Protein AF-A0A7W0LW38-F1 (afdb_monomer_lite)

Structure (mmCIF, N/CA/C/O backbone):
data_AF-A0A7W0LW38-F1
#
_entry.id   AF-A0A7W0LW38-F1
#
loop_
_atom_site.group_PDB
_atom_site.id
_atom_site.type_symbol
_atom_site.label_atom_id
_atom_site.label_alt_id
_atom_site.label_comp_id
_atom_site.label_asym_id
_atom_site.label_entity_id
_atom_site.label_seq_id
_atom_site.pdbx_PDB_ins_code
_atom_site.Cartn_x
_atom_site.Cartn_y
_atom_site.Cartn_z
_atom_site.occupancy
_atom_site.B_iso_or_equiv
_atom_site.auth_seq_id
_atom_site.auth_comp_id
_atom_site.auth_asym_id
_atom_site.auth_atom_id
_atom_site.pdbx_PDB_model_num
ATOM 1 N N . THR A 1 1 ? 16.098 -4.911 1.112 1.00 45.00 1 THR A N 1
ATOM 2 C CA . THR A 1 1 ? 15.352 -3.652 1.339 1.00 45.00 1 THR A CA 1
ATOM 3 C C . THR A 1 1 ? 14.683 -3.723 2.690 1.00 45.00 1 THR A C 1
ATOM 5 O O . THR A 1 1 ? 14.291 -4.811 3.098 1.00 45.00 1 THR A O 1
ATOM 8 N N . GLU A 1 2 ? 14.595 -2.595 3.395 1.00 60.16 2 GLU A N 1
ATOM 9 C CA . GLU A 1 2 ? 13.818 -2.488 4.633 1.00 60.16 2 GLU A CA 1
ATOM 10 C C . GLU A 1 2 ? 12.372 -2.919 4.348 1.00 60.16 2 GLU A C 1
ATOM 12 O O . GLU A 1 2 ? 11.755 -2.459 3.379 1.00 60.16 2 GLU A O 1
ATOM 17 N N . GLY A 1 3 ? 11.878 -3.900 5.101 1.00 76.44 3 GLY A N 1
ATOM 18 C CA . GLY A 1 3 ? 10.592 -4.517 4.809 1.00 76.44 3 GLY A CA 1
ATOM 19 C C . GLY A 1 3 ? 9.432 -3.554 5.066 1.00 76.44 3 GLY A C 1
ATOM 20 O O . GLY A 1 3 ? 9.468 -2.708 5.957 1.00 76.44 3 GLY A O 1
ATOM 21 N N . ARG A 1 4 ? 8.381 -3.656 4.252 1.00 88.50 4 ARG A N 1
ATOM 22 C CA . ARG A 1 4 ? 7.169 -2.851 4.416 1.00 88.50 4 ARG A CA 1
ATOM 23 C C . ARG A 1 4 ? 6.322 -3.436 5.534 1.00 88.50 4 ARG A C 1
ATOM 25 O O . ARG A 1 4 ? 5.903 -4.586 5.438 1.00 88.50 4 ARG A O 1
ATOM 32 N N . LYS A 1 5 ? 5.987 -2.631 6.537 1.00 94.31 5 LYS A N 1
ATOM 33 C CA . LYS A 1 5 ? 5.046 -3.028 7.590 1.00 94.31 5 LYS A CA 1
ATOM 34 C C . LYS A 1 5 ? 3.715 -3.436 6.962 1.00 94.31 5 LYS A C 1
ATOM 36 O O . LYS A 1 5 ? 3.129 -2.676 6.190 1.00 94.31 5 LYS A O 1
ATOM 41 N N . THR A 1 6 ? 3.262 -4.641 7.264 1.00 95.44 6 THR A N 1
ATOM 42 C CA . THR A 1 6 ? 2.197 -5.325 6.533 1.00 95.44 6 THR A CA 1
ATOM 43 C C . THR A 1 6 ? 1.317 -6.097 7.501 1.00 95.44 6 THR A C 1
ATOM 45 O O . THR A 1 6 ? 1.802 -6.789 8.392 1.00 95.44 6 THR A O 1
ATOM 48 N N . ALA A 1 7 ? 0.004 -5.985 7.324 1.00 95.44 7 ALA A N 1
ATOM 49 C CA . ALA A 1 7 ? -0.959 -6.842 7.990 1.00 95.44 7 ALA A CA 1
ATOM 50 C C . ALA A 1 7 ? -1.198 -8.072 7.119 1.00 95.44 7 ALA A C 1
ATOM 52 O O . ALA A 1 7 ? -1.458 -7.956 5.920 1.00 95.44 7 ALA A O 1
ATOM 53 N N . LEU A 1 8 ? -1.082 -9.239 7.737 1.00 94.50 8 LEU A N 1
ATOM 54 C CA . LEU A 1 8 ? -0.983 -10.533 7.084 1.00 94.50 8 LEU A CA 1
ATOM 55 C C . LEU A 1 8 ? -2.066 -11.460 7.627 1.00 94.50 8 LEU A C 1
ATOM 57 O O . LEU A 1 8 ? -2.329 -11.463 8.830 1.00 94.50 8 LEU A O 1
ATOM 61 N N . LEU A 1 9 ? -2.651 -12.272 6.751 1.00 91.06 9 LEU A N 1
ATOM 62 C CA . LEU A 1 9 ? -3.414 -13.461 7.120 1.00 91.06 9 LEU A CA 1
ATOM 63 C C . LEU A 1 9 ? -2.615 -14.686 6.678 1.00 91.06 9 LEU A C 1
ATOM 65 O O . LEU A 1 9 ? -2.438 -14.905 5.478 1.00 91.06 9 LEU A O 1
ATOM 69 N N . GLY A 1 10 ? -2.095 -15.444 7.641 1.00 88.06 10 GLY A N 1
ATOM 70 C CA . GLY A 1 10 ? -1.373 -16.683 7.371 1.00 88.06 10 GLY A CA 1
ATOM 71 C C . GLY A 1 10 ? -2.294 -17.783 6.837 1.00 88.06 10 GLY A C 1
ATOM 72 O O . GLY A 1 10 ? -3.514 -17.709 6.968 1.00 88.06 10 GLY A O 1
ATOM 73 N N . ALA A 1 11 ? -1.703 -18.835 6.268 1.00 87.19 11 ALA A N 1
ATOM 74 C CA . ALA A 1 11 ? -2.442 -20.019 5.814 1.00 87.19 11 ALA A CA 1
ATOM 75 C C . ALA A 1 11 ? -3.169 -20.767 6.955 1.00 87.19 11 ALA A C 1
ATOM 77 O O . ALA A 1 11 ? -4.106 -21.517 6.704 1.00 87.19 11 ALA A O 1
ATOM 78 N N . ASP A 1 12 ? -2.768 -20.535 8.208 1.00 84.56 12 ASP A N 1
ATOM 79 C CA . ASP A 1 12 ? -3.402 -21.060 9.425 1.00 84.56 12 ASP A CA 1
ATOM 80 C C . ASP A 1 12 ? -4.635 -20.248 9.888 1.00 84.56 12 ASP A C 1
ATOM 82 O O . ASP A 1 12 ? -5.203 -20.503 10.961 1.00 84.56 12 ASP A O 1
ATOM 86 N N . GLU A 1 13 ? -5.052 -19.270 9.076 1.00 82.62 13 GLU A N 1
ATOM 87 C CA . GLU A 1 13 ? -6.104 -18.290 9.353 1.00 82.62 13 GLU A CA 1
ATOM 88 C C . GLU A 1 13 ? -5.820 -17.411 10.583 1.00 82.62 13 GLU A C 1
ATOM 90 O O . GLU A 1 13 ? -6.743 -16.854 11.191 1.00 82.62 13 GLU A O 1
ATOM 95 N N . THR A 1 14 ? -4.552 -17.283 10.986 1.00 85.12 14 THR A N 1
ATOM 96 C CA . THR A 1 14 ? -4.146 -16.342 12.030 1.00 85.12 14 THR A CA 1
ATOM 97 C C . THR A 1 14 ? -3.661 -15.041 11.414 1.00 85.12 14 THR A C 1
ATOM 99 O O . THR A 1 14 ? -2.950 -15.005 10.407 1.00 85.12 14 THR A O 1
ATOM 102 N N . GLY A 1 15 ? -4.104 -13.937 12.007 1.00 88.75 15 GLY A N 1
ATOM 103 C CA . GLY A 1 15 ? -3.718 -12.613 11.564 1.00 88.75 15 GLY A CA 1
ATOM 104 C C . GLY A 1 15 ? -2.521 -12.096 12.349 1.00 88.75 15 GLY A C 1
ATOM 105 O O . GLY A 1 15 ? -2.499 -12.207 13.576 1.00 88.75 15 GLY A O 1
ATOM 106 N N . ARG A 1 16 ? -1.541 -11.518 11.654 1.00 91.19 16 ARG A N 1
ATOM 107 C CA . ARG A 1 16 ? -0.346 -10.916 12.258 1.00 91.19 16 ARG A CA 1
ATOM 108 C C . ARG A 1 16 ? 0.019 -9.611 11.578 1.00 91.19 16 ARG A C 1
ATOM 110 O O . ARG A 1 16 ? -0.424 -9.330 10.468 1.00 91.19 16 ARG A O 1
ATOM 117 N N . VAL A 1 17 ? 0.856 -8.823 12.239 1.00 93.88 17 VAL A N 1
ATOM 118 C CA . VAL A 1 17 ? 1.546 -7.711 11.592 1.00 93.88 17 VAL A CA 1
ATOM 119 C C . VAL A 1 17 ? 3.038 -8.021 11.586 1.00 93.88 17 VAL A C 1
ATOM 121 O O . VAL A 1 17 ? 3.580 -8.486 12.584 1.00 93.88 17 VAL A O 1
ATOM 124 N N . GLY A 1 18 ? 3.689 -7.790 10.455 1.00 92.69 18 GLY A N 1
ATOM 125 C CA . GLY A 1 18 ? 5.121 -7.993 10.282 1.00 92.69 18 GLY A CA 1
ATOM 126 C C . GLY A 1 18 ? 5.623 -7.280 9.037 1.00 92.69 18 GLY A C 1
ATOM 127 O O . GLY A 1 18 ? 4.869 -6.571 8.371 1.00 92.69 18 GLY A O 1
ATOM 128 N N . ASP A 1 19 ? 6.897 -7.454 8.712 1.00 92.75 19 ASP A N 1
ATOM 129 C CA . ASP A 1 19 ? 7.501 -6.792 7.561 1.00 92.75 19 ASP A CA 1
ATOM 130 C C . ASP A 1 19 ? 7.438 -7.677 6.311 1.00 92.75 19 ASP A C 1
ATOM 132 O O . ASP A 1 19 ? 7.756 -8.863 6.353 1.00 92.75 19 ASP A O 1
ATOM 136 N N . ALA A 1 20 ? 7.047 -7.096 5.180 1.00 92.38 20 ALA A N 1
ATOM 137 C CA . ALA A 1 20 ? 7.093 -7.727 3.869 1.00 92.38 20 ALA A CA 1
ATOM 138 C C . ALA A 1 20 ? 8.327 -7.234 3.103 1.00 92.38 20 ALA A C 1
ATOM 140 O O . ALA A 1 20 ? 8.433 -6.054 2.755 1.00 92.38 20 ALA A O 1
ATOM 141 N N . GLY A 1 21 ? 9.269 -8.136 2.857 1.00 91.19 21 GLY A N 1
ATOM 142 C CA . GLY A 1 21 ? 10.443 -7.907 2.025 1.00 91.19 21 GLY A CA 1
ATOM 143 C C . GLY A 1 21 ? 10.161 -8.215 0.558 1.00 91.19 21 GLY A C 1
ATOM 144 O O . GLY A 1 21 ? 9.339 -9.071 0.235 1.00 91.19 21 GLY A O 1
ATOM 145 N N . PHE A 1 22 ? 10.879 -7.529 -0.327 1.00 91.31 22 PHE A N 1
ATOM 146 C CA . PHE A 1 22 ? 10.836 -7.754 -1.768 1.00 91.31 22 PHE A CA 1
ATOM 147 C C . PHE A 1 22 ? 12.255 -7.726 -2.333 1.00 91.31 22 PHE A C 1
ATOM 149 O O . PHE A 1 22 ? 13.002 -6.776 -2.078 1.00 91.31 22 PHE A O 1
ATOM 156 N N . VAL A 1 23 ? 12.597 -8.740 -3.123 1.00 92.50 23 VAL A N 1
ATOM 157 C CA . VAL A 1 23 ? 13.819 -8.792 -3.927 1.00 92.50 23 VAL A CA 1
ATOM 158 C C . VAL A 1 23 ? 13.409 -9.098 -5.357 1.00 92.50 23 VAL A C 1
ATOM 160 O O . VAL A 1 23 ? 12.790 -10.129 -5.607 1.00 92.50 23 VAL A O 1
ATOM 163 N N . GLY A 1 24 ? 13.728 -8.194 -6.277 1.00 95.62 24 GLY A N 1
ATOM 164 C CA . GLY A 1 24 ? 13.469 -8.363 -7.698 1.00 95.62 24 GLY A CA 1
ATOM 165 C C . GLY A 1 24 ? 14.765 -8.372 -8.497 1.00 95.62 24 GLY A C 1
ATOM 166 O O . GLY A 1 24 ? 15.700 -7.629 -8.186 1.00 95.62 24 GLY A O 1
ATOM 167 N N . THR A 1 25 ? 14.795 -9.168 -9.561 1.00 97.12 25 THR A N 1
ATOM 168 C CA . THR A 1 25 ? 15.931 -9.259 -10.480 1.00 97.12 25 THR A CA 1
ATOM 169 C C . THR A 1 25 ? 15.450 -9.189 -11.925 1.00 97.12 25 THR A C 1
ATOM 171 O O . THR A 1 25 ? 14.499 -9.865 -12.315 1.00 97.12 25 THR A O 1
ATOM 174 N N . LEU A 1 26 ? 16.121 -8.362 -12.721 1.00 97.44 26 LEU A N 1
ATOM 175 C CA . LEU A 1 26 ? 16.056 -8.371 -14.175 1.00 97.44 26 LEU A CA 1
ATOM 176 C C . LEU A 1 26 ? 17.180 -9.247 -14.710 1.00 97.44 26 LEU A C 1
ATOM 178 O O . LEU A 1 26 ? 18.331 -9.063 -14.320 1.00 97.44 26 LEU A O 1
ATOM 182 N N . ALA A 1 27 ? 16.859 -10.155 -15.621 1.00 96.88 27 ALA A N 1
ATOM 183 C CA . ALA A 1 27 ? 17.844 -10.836 -16.446 1.00 96.88 27 ALA A CA 1
ATOM 184 C C . ALA A 1 27 ? 18.003 -10.036 -17.743 1.00 96.88 27 ALA A C 1
ATOM 186 O O . ALA A 1 27 ? 17.091 -10.029 -18.573 1.00 96.88 27 ALA A O 1
ATOM 187 N N . LEU A 1 28 ? 19.127 -9.329 -17.876 1.00 96.06 28 LEU A N 1
ATOM 188 C CA . LEU A 1 28 ? 19.486 -8.533 -19.051 1.00 96.06 28 LEU A CA 1
ATOM 189 C C . LEU A 1 28 ? 20.705 -9.160 -19.751 1.00 96.06 28 LEU A C 1
ATOM 191 O O . LEU A 1 28 ? 21.472 -9.869 -19.093 1.00 96.06 28 LEU A O 1
ATOM 195 N N . PRO A 1 29 ? 20.948 -8.870 -21.044 1.00 92.44 29 PRO A N 1
ATOM 196 C CA . PRO A 1 29 ? 22.122 -9.385 -21.759 1.00 92.44 29 PRO A CA 1
ATOM 197 C C . PRO A 1 29 ? 23.461 -9.026 -21.100 1.00 92.44 29 PRO A C 1
ATOM 199 O O . PRO A 1 29 ? 24.375 -9.839 -21.075 1.00 92.44 29 PRO A O 1
ATOM 202 N N . GLY A 1 30 ? 23.560 -7.829 -20.512 1.00 89.50 30 GLY A N 1
ATOM 203 C CA . GLY A 1 30 ? 24.748 -7.362 -19.785 1.00 89.50 30 GLY A CA 1
ATOM 204 C C . GLY A 1 30 ? 24.894 -7.915 -18.361 1.00 89.50 30 GLY A C 1
ATOM 205 O O . GLY A 1 30 ? 25.730 -7.423 -17.608 1.00 89.50 30 GLY A O 1
ATOM 206 N N . GLY A 1 31 ? 24.069 -8.890 -17.969 1.00 94.19 31 GLY A N 1
ATOM 207 C CA . GLY A 1 31 ? 24.046 -9.475 -16.631 1.00 94.19 31 GLY A CA 1
ATOM 208 C C . GLY A 1 31 ? 22.819 -9.078 -15.801 1.00 94.19 31 GLY A C 1
ATOM 209 O O . GLY A 1 31 ? 21.997 -8.254 -16.218 1.00 94.19 31 GLY A O 1
ATOM 210 N N . PRO A 1 32 ? 22.649 -9.697 -14.620 1.00 96.31 32 PRO A N 1
ATOM 211 C CA . PRO A 1 32 ? 21.502 -9.440 -13.767 1.00 96.31 32 PRO A CA 1
ATOM 212 C C . PRO A 1 32 ? 21.531 -8.024 -13.186 1.00 96.31 32 PRO A C 1
ATOM 214 O O . PRO A 1 32 ? 22.581 -7.497 -12.823 1.00 96.31 32 PRO A O 1
ATOM 217 N N . ALA A 1 33 ? 20.352 -7.429 -13.031 1.00 96.31 33 ALA A N 1
ATOM 218 C CA . ALA A 1 33 ? 20.190 -6.113 -12.431 1.00 96.31 33 ALA A CA 1
ATOM 219 C C . ALA A 1 33 ? 19.036 -6.061 -11.420 1.00 96.31 33 ALA A C 1
ATOM 221 O O . ALA A 1 33 ? 18.128 -6.888 -11.487 1.00 96.31 33 ALA A O 1
ATOM 222 N N . PRO A 1 34 ? 19.017 -5.081 -10.499 1.00 96.00 34 PRO A N 1
ATOM 223 C CA . PRO A 1 34 ? 17.892 -4.905 -9.588 1.00 96.00 34 PRO A CA 1
ATOM 224 C C . PRO A 1 34 ? 16.592 -4.560 -10.326 1.00 96.00 34 PRO A C 1
ATOM 226 O O . PRO A 1 34 ? 16.575 -3.698 -11.206 1.00 96.00 34 PRO A O 1
ATOM 229 N N . LEU A 1 35 ? 15.499 -5.203 -9.913 1.00 97.44 35 LEU A N 1
ATOM 230 C CA . LEU A 1 35 ? 14.128 -4.766 -10.174 1.00 97.44 35 LEU A CA 1
ATOM 231 C C . LEU A 1 35 ? 13.559 -4.212 -8.865 1.00 97.44 35 LEU A C 1
ATOM 233 O O . LEU A 1 35 ? 13.532 -4.918 -7.860 1.00 97.44 35 LEU A O 1
ATOM 237 N N . ASP A 1 36 ? 13.079 -2.969 -8.862 1.00 95.94 36 ASP A N 1
ATOM 238 C CA . ASP A 1 36 ? 12.676 -2.259 -7.639 1.00 95.94 36 ASP A CA 1
ATOM 239 C C . ASP A 1 36 ? 11.218 -2.499 -7.228 1.00 95.94 36 AS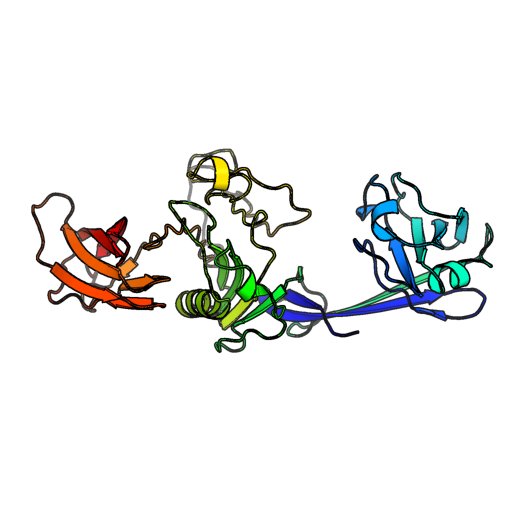P A C 1
ATOM 241 O O . ASP A 1 36 ? 10.783 -2.079 -6.149 1.00 95.94 36 ASP A O 1
ATOM 245 N N . GLY A 1 37 ? 10.431 -3.159 -8.071 1.00 94.50 37 GLY A N 1
ATOM 246 C CA . GLY A 1 37 ? 9.091 -3.610 -7.720 1.00 94.50 37 GLY A CA 1
ATOM 247 C C . GLY A 1 37 ? 8.121 -3.643 -8.884 1.00 94.50 37 GLY A C 1
ATOM 248 O O . GLY A 1 37 ? 8.394 -3.137 -9.971 1.00 94.50 37 GLY A O 1
ATOM 249 N N . PHE A 1 38 ? 6.955 -4.219 -8.609 1.00 94.69 38 PHE A N 1
ATOM 250 C CA . PHE A 1 38 ? 5.860 -4.316 -9.563 1.00 94.69 38 PHE A CA 1
ATOM 251 C C . PHE A 1 38 ? 4.770 -3.287 -9.276 1.00 94.69 38 PHE A C 1
ATOM 253 O O . PHE A 1 38 ? 4.402 -3.095 -8.116 1.00 94.69 38 PHE A O 1
ATOM 260 N N . ASN A 1 39 ? 4.229 -2.661 -10.326 1.00 95.12 39 ASN A N 1
ATOM 261 C CA . ASN A 1 39 ? 3.060 -1.771 -10.277 1.00 95.12 39 ASN A CA 1
ATOM 262 C C . ASN A 1 39 ? 3.141 -0.707 -9.168 1.00 95.12 39 ASN A C 1
ATOM 264 O O . ASN A 1 39 ? 2.150 -0.375 -8.514 1.00 95.12 39 ASN A O 1
ATOM 268 N N . ARG A 1 40 ? 4.344 -0.184 -8.917 1.00 92.69 40 ARG A N 1
ATOM 269 C CA . ARG A 1 40 ? 4.564 0.826 -7.882 1.00 92.69 40 ARG A CA 1
ATOM 270 C C . ARG A 1 40 ? 4.048 2.175 -8.367 1.00 92.69 40 ARG A C 1
ATOM 272 O O . ARG A 1 40 ? 4.233 2.546 -9.519 1.00 92.69 40 ARG A O 1
ATOM 279 N N . ILE A 1 41 ? 3.484 2.963 -7.457 1.00 92.56 41 ILE A N 1
ATOM 280 C CA . ILE A 1 41 ? 3.009 4.322 -7.769 1.00 92.56 41 ILE A CA 1
ATOM 281 C C . ILE A 1 41 ? 4.147 5.328 -8.013 1.00 92.56 41 ILE A C 1
ATOM 283 O O . ILE A 1 41 ? 3.882 6.475 -8.356 1.00 92.56 41 ILE A O 1
ATOM 287 N N . ARG A 1 42 ? 5.402 4.930 -7.774 1.00 94.88 42 ARG A N 1
ATOM 288 C CA . ARG A 1 42 ? 6.589 5.769 -7.939 1.00 94.88 42 ARG A CA 1
ATOM 289 C C . ARG A 1 42 ? 7.822 4.911 -8.211 1.00 94.88 42 ARG A C 1
ATOM 291 O O . ARG A 1 42 ? 8.068 3.958 -7.466 1.00 94.88 42 ARG A O 1
ATOM 298 N N . VAL A 1 43 ? 8.595 5.311 -9.216 1.00 96.44 43 VAL A N 1
ATOM 299 C CA . VAL A 1 43 ? 9.954 4.835 -9.509 1.00 96.44 43 VAL A CA 1
ATOM 300 C C . VAL A 1 43 ? 10.902 5.986 -9.171 1.00 96.44 43 VAL A C 1
ATOM 302 O O . VAL A 1 43 ? 10.745 7.103 -9.673 1.00 96.44 43 VAL A O 1
ATOM 305 N N . LEU A 1 44 ? 11.821 5.749 -8.234 1.00 96.25 44 LEU A N 1
ATOM 306 C CA . LEU A 1 44 ? 12.789 6.761 -7.804 1.00 96.25 44 LEU A CA 1
ATOM 307 C C . LEU A 1 44 ? 13.955 6.849 -8.787 1.00 96.25 44 LEU A C 1
ATOM 309 O O . LEU A 1 44 ? 14.087 6.026 -9.691 1.00 96.25 44 LEU A O 1
ATOM 313 N N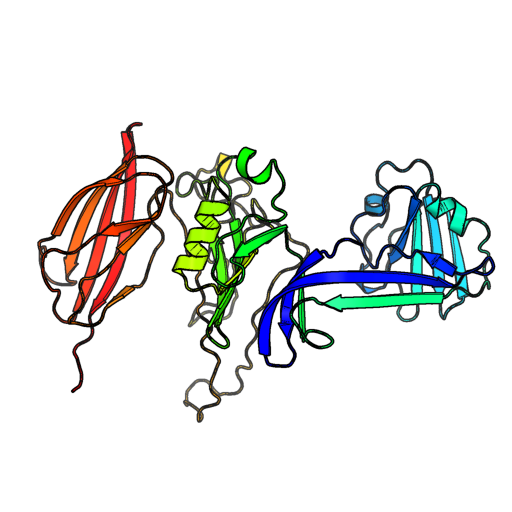 . ASP A 1 45 ? 14.785 7.875 -8.628 1.00 96.38 45 ASP A N 1
ATOM 314 C CA . ASP A 1 45 ? 15.973 8.006 -9.459 1.00 96.38 45 ASP A CA 1
ATOM 315 C C . ASP A 1 45 ? 16.881 6.775 -9.326 1.00 96.38 45 ASP A C 1
ATOM 317 O O . ASP A 1 45 ? 17.072 6.242 -8.232 1.00 96.38 45 ASP A O 1
ATOM 321 N N . GLY A 1 46 ? 17.355 6.276 -10.466 1.00 96.94 46 GLY A N 1
ATOM 322 C CA . GLY A 1 46 ? 18.164 5.064 -10.576 1.00 96.94 46 GLY A CA 1
ATOM 323 C C . GLY A 1 46 ? 17.424 3.728 -10.495 1.00 96.94 46 GLY A C 1
ATOM 324 O O . GLY A 1 46 ? 18.044 2.673 -10.677 1.00 96.94 46 GLY A O 1
ATOM 325 N N . GLN A 1 47 ? 16.109 3.759 -10.279 1.00 97.88 47 GLN A N 1
ATOM 326 C CA . GLN A 1 47 ? 15.286 2.560 -10.162 1.00 97.88 47 GLN A CA 1
ATOM 327 C C . GLN A 1 47 ? 14.715 2.097 -11.504 1.00 97.88 47 GLN A C 1
ATOM 329 O O . GLN A 1 47 ? 14.542 2.883 -12.442 1.00 97.88 47 GLN A O 1
ATOM 334 N N . VAL A 1 48 ? 14.365 0.811 -11.554 1.00 98.38 48 VAL A N 1
ATOM 335 C CA . VAL A 1 48 ? 13.545 0.209 -12.611 1.00 98.38 48 VAL A CA 1
ATOM 336 C C . VAL A 1 48 ? 12.337 -0.477 -11.977 1.00 98.38 48 VAL A C 1
ATOM 338 O O . VAL A 1 48 ? 12.487 -1.348 -11.124 1.00 98.38 48 VAL A O 1
ATOM 341 N N . GLY A 1 49 ? 11.129 -0.092 -12.388 1.00 97.81 49 GLY A N 1
ATOM 342 C CA . GLY A 1 49 ? 9.880 -0.762 -12.009 1.00 97.81 49 GLY A CA 1
ATOM 343 C C . GLY A 1 49 ? 9.311 -1.595 -13.156 1.00 97.81 49 GLY A C 1
ATOM 344 O O . GLY A 1 49 ? 9.484 -1.234 -14.316 1.00 97.81 49 GLY A O 1
ATOM 345 N N . ALA A 1 50 ? 8.602 -2.678 -12.841 1.00 97.94 50 ALA A N 1
ATOM 346 C CA . ALA A 1 50 ? 7.880 -3.492 -13.819 1.00 97.94 50 ALA A CA 1
ATOM 347 C C . ALA A 1 50 ? 6.365 -3.278 -13.690 1.00 97.94 50 ALA A C 1
ATOM 349 O O . ALA A 1 50 ? 5.796 -3.361 -12.601 1.00 97.94 50 ALA A O 1
ATOM 350 N N . TYR A 1 51 ? 5.692 -3.026 -14.804 1.00 97.88 51 TYR A N 1
ATOM 351 C CA . TYR A 1 51 ? 4.257 -2.776 -14.870 1.00 97.88 51 TYR A CA 1
ATOM 352 C C . TYR A 1 51 ? 3.579 -3.917 -15.611 1.00 97.88 51 TYR A C 1
ATOM 354 O O . TYR A 1 51 ? 4.039 -4.337 -16.664 1.00 97.88 51 TYR A O 1
ATOM 362 N N . THR A 1 52 ? 2.492 -4.440 -15.057 1.00 96.62 52 THR A N 1
ATOM 363 C CA . THR A 1 52 ? 1.740 -5.562 -15.639 1.00 96.62 52 THR A CA 1
ATOM 364 C C . THR A 1 52 ? 0.306 -5.144 -15.926 1.00 96.62 52 THR A C 1
ATOM 366 O O . THR A 1 52 ? -0.116 -4.052 -15.541 1.00 96.62 52 THR A O 1
ATOM 369 N N . GLY A 1 53 ? -0.493 -6.029 -16.527 1.00 96.50 53 GLY A N 1
ATOM 370 C CA . GLY A 1 53 ? -1.917 -5.768 -16.769 1.00 96.50 53 GLY A CA 1
ATOM 371 C C . GLY A 1 53 ? -2.725 -5.383 -15.519 1.00 96.50 53 GLY A C 1
ATOM 372 O O . GLY A 1 53 ? -3.762 -4.738 -15.645 1.00 96.50 53 GLY A O 1
ATOM 373 N N . ARG A 1 54 ? -2.229 -5.690 -14.307 1.00 94.38 54 ARG A N 1
ATOM 374 C CA . ARG A 1 54 ? -2.838 -5.264 -13.031 1.00 94.38 54 ARG A CA 1
ATOM 375 C C . ARG A 1 54 ? -2.740 -3.757 -12.761 1.00 94.38 54 ARG A C 1
ATOM 377 O O . ARG A 1 54 ? -3.468 -3.270 -11.905 1.00 94.38 54 ARG A O 1
ATOM 384 N N . TRP A 1 55 ? -1.866 -3.029 -13.458 1.00 94.88 55 TRP A N 1
ATOM 385 C CA . TRP A 1 55 ? -1.850 -1.561 -13.430 1.00 94.88 55 TRP A CA 1
ATOM 386 C C . TRP A 1 55 ? -3.112 -0.960 -14.066 1.00 94.88 55 TRP A C 1
ATOM 388 O O . TRP A 1 55 ? -3.534 0.135 -13.700 1.00 94.88 55 TRP A O 1
ATOM 398 N N . GLY A 1 56 ? -3.730 -1.687 -15.001 1.00 94.44 56 GLY A N 1
ATOM 399 C CA . GLY A 1 56 ? -4.833 -1.191 -15.812 1.00 94.44 56 GLY A CA 1
ATOM 400 C C . GLY A 1 56 ? -4.373 -0.226 -16.915 1.00 94.44 56 GLY A C 1
ATOM 401 O O . GLY A 1 56 ? -3.173 -0.091 -17.174 1.00 94.44 56 GLY A O 1
ATOM 402 N N . PRO A 1 57 ? -5.317 0.483 -17.558 1.00 94.88 57 PRO A N 1
ATOM 403 C CA . PRO A 1 57 ? -5.035 1.328 -18.719 1.00 94.88 57 PRO A CA 1
ATOM 404 C C . PRO A 1 57 ? -4.421 2.695 -18.369 1.00 94.88 57 PRO A C 1
ATOM 406 O O . PRO A 1 57 ? -4.179 3.514 -19.257 1.00 94.88 57 PRO A O 1
ATOM 409 N N . TYR A 1 58 ? -4.192 2.978 -17.084 1.00 93.25 58 TYR A N 1
ATOM 410 C CA . TYR A 1 58 ? -3.765 4.292 -16.611 1.00 93.25 58 TYR A CA 1
ATOM 411 C C . TYR A 1 58 ? -2.352 4.666 -17.067 1.00 93.25 58 TYR A C 1
ATOM 413 O O . TYR A 1 58 ? -1.466 3.823 -17.208 1.00 93.25 58 TYR A O 1
ATOM 421 N N . THR A 1 59 ? -2.121 5.971 -17.230 1.00 93.75 59 THR A N 1
ATOM 422 C CA . THR A 1 59 ? -0.793 6.503 -17.556 1.00 93.75 59 THR A CA 1
ATOM 423 C C . THR A 1 59 ? 0.247 6.151 -16.498 1.00 93.75 59 THR A C 1
ATOM 425 O O . THR A 1 59 ? -0.012 6.224 -15.294 1.00 93.75 59 THR A O 1
ATOM 428 N N . ARG A 1 60 ? 1.454 5.820 -16.956 1.00 95.50 60 ARG A N 1
ATOM 429 C CA . ARG A 1 60 ? 2.631 5.629 -16.101 1.00 95.50 60 ARG A CA 1
ATOM 430 C C . ARG A 1 60 ? 3.463 6.906 -15.963 1.00 95.50 60 ARG A C 1
ATOM 432 O O . ARG A 1 60 ? 4.409 6.917 -15.191 1.00 95.50 60 ARG A O 1
ATOM 439 N N . ALA A 1 61 ? 3.072 8.020 -16.588 1.00 95.12 61 ALA A N 1
ATOM 440 C CA . ALA A 1 61 ? 3.812 9.283 -16.488 1.00 95.12 61 ALA A CA 1
ATOM 441 C C . ALA A 1 61 ? 3.946 9.782 -15.037 1.00 95.12 61 ALA A C 1
ATOM 443 O O . ALA A 1 61 ? 4.997 10.273 -14.638 1.00 95.12 61 ALA A O 1
ATOM 444 N N . ARG A 1 62 ? 2.913 9.576 -14.206 1.00 93.62 62 ARG A N 1
ATOM 445 C CA . ARG A 1 62 ? 2.941 9.950 -12.779 1.00 93.62 62 ARG A CA 1
ATOM 446 C C . ARG A 1 62 ? 3.940 9.146 -11.949 1.00 93.62 62 ARG A C 1
ATOM 448 O O . ARG A 1 62 ? 4.409 9.625 -10.924 1.00 93.62 62 ARG A O 1
ATOM 455 N N . VAL A 1 63 ? 4.273 7.931 -12.379 1.00 95.56 63 VAL A N 1
ATOM 456 C CA . VAL A 1 63 ? 5.244 7.076 -11.685 1.00 95.56 63 VAL A CA 1
ATOM 457 C C . VAL A 1 63 ? 6.637 7.710 -11.692 1.00 95.56 63 VAL A C 1
ATOM 459 O O . VAL A 1 63 ? 7.392 7.559 -10.729 1.00 95.56 63 VAL A O 1
ATOM 462 N N . VAL A 1 64 ? 6.962 8.412 -12.776 1.00 96.62 64 VAL A N 1
ATOM 463 C CA . VAL A 1 64 ? 8.267 9.023 -13.055 1.00 96.62 64 VAL A CA 1
ATOM 464 C C . VAL A 1 64 ? 8.199 10.552 -13.022 1.00 96.62 64 VAL A C 1
ATOM 466 O O . VAL A 1 64 ? 9.048 11.226 -13.593 1.00 96.62 64 VAL A O 1
ATOM 469 N N . GLU A 1 65 ? 7.194 11.116 -12.350 1.00 95.56 65 GLU A N 1
ATOM 470 C CA . GLU A 1 65 ? 7.002 12.564 -12.266 1.00 95.56 65 GLU A CA 1
ATOM 471 C C . GLU A 1 65 ? 8.275 13.279 -11.771 1.00 95.56 65 GLU A C 1
ATOM 473 O O . GLU A 1 65 ? 8.927 12.858 -10.802 1.00 95.56 65 GLU A O 1
ATOM 478 N N . GLY A 1 66 ? 8.639 14.354 -12.477 1.00 94.44 66 GLY A N 1
ATOM 479 C CA . GLY A 1 66 ? 9.845 15.142 -12.221 1.00 94.44 66 GLY A CA 1
ATOM 480 C C . GLY A 1 66 ? 11.159 14.487 -12.664 1.00 94.44 66 GLY A C 1
ATOM 481 O O . GLY A 1 66 ? 12.221 14.955 -12.263 1.00 94.44 66 GLY A O 1
ATOM 482 N N . ALA A 1 67 ? 11.127 13.392 -13.428 1.00 96.31 67 ALA A N 1
ATOM 483 C CA . ALA A 1 67 ? 12.325 12.817 -14.035 1.00 96.31 67 ALA A CA 1
ATOM 484 C C . ALA A 1 67 ? 12.712 13.557 -15.323 1.00 96.31 67 ALA A C 1
ATOM 486 O O . ALA A 1 67 ? 11.863 13.793 -16.178 1.00 96.31 67 ALA A O 1
ATOM 487 N N . SER A 1 68 ? 14.000 13.865 -15.477 1.00 94.56 68 SER A N 1
ATOM 488 C CA . SER A 1 68 ? 14.573 14.390 -16.723 1.00 94.56 68 SER A CA 1
ATOM 489 C C . SER A 1 68 ? 14.880 13.294 -17.745 1.00 94.56 68 SER A C 1
ATOM 491 O O . SER A 1 68 ? 14.891 13.559 -18.940 1.00 94.56 68 SER A O 1
ATOM 493 N N . GLU A 1 69 ? 15.110 12.063 -17.285 1.00 97.88 69 GLU A N 1
ATOM 494 C CA . GLU A 1 69 ? 15.457 10.924 -18.130 1.00 97.88 69 GLU A CA 1
ATOM 495 C C . GLU A 1 69 ? 14.626 9.702 -17.744 1.00 97.88 69 GLU A C 1
ATOM 497 O O . GLU A 1 69 ? 14.617 9.259 -16.586 1.00 97.88 69 GLU A O 1
ATOM 502 N N . VAL A 1 70 ? 13.915 9.165 -18.732 1.00 98.38 70 VAL A N 1
ATOM 503 C CA . VAL A 1 70 ? 12.980 8.055 -18.576 1.00 98.38 70 VAL A CA 1
ATOM 504 C C . VAL A 1 70 ? 13.041 7.181 -19.814 1.00 98.38 70 VAL A C 1
ATOM 506 O O . VAL A 1 70 ? 12.985 7.691 -20.930 1.00 98.38 70 VAL A O 1
ATOM 509 N N . ARG A 1 71 ? 13.055 5.864 -19.613 1.00 98.25 71 ARG A N 1
ATOM 510 C CA . ARG A 1 71 ? 12.938 4.885 -20.694 1.00 98.25 71 ARG A CA 1
ATOM 511 C C . ARG A 1 71 ? 11.966 3.787 -20.304 1.00 98.25 71 ARG A C 1
ATOM 513 O O . ARG A 1 71 ? 11.996 3.316 -19.164 1.00 98.25 71 ARG A O 1
ATOM 520 N N . SER A 1 72 ? 11.121 3.384 -21.244 1.00 98.19 72 SER A N 1
ATOM 521 C CA . SER A 1 72 ? 10.213 2.253 -21.094 1.00 98.19 72 SER A CA 1
ATOM 522 C C . SER A 1 72 ? 10.478 1.174 -22.137 1.00 98.19 72 SER A C 1
ATOM 524 O O . SER A 1 72 ? 10.853 1.457 -23.275 1.00 98.19 72 SER A O 1
ATOM 526 N N . VAL A 1 73 ? 10.317 -0.081 -21.719 1.00 98.50 73 VAL A N 1
ATOM 527 C CA . VAL A 1 73 ? 10.556 -1.268 -22.544 1.00 98.50 73 VAL A CA 1
ATOM 528 C C . VAL A 1 73 ? 9.401 -2.235 -22.342 1.00 98.50 73 VAL A C 1
ATOM 530 O O . VAL A 1 73 ? 9.249 -2.797 -21.257 1.00 98.50 73 VAL A O 1
ATOM 533 N N . LEU A 1 74 ? 8.584 -2.433 -23.375 1.00 98.38 74 LEU A N 1
ATOM 534 C CA . LEU A 1 74 ? 7.564 -3.473 -23.371 1.00 98.38 74 LEU A CA 1
ATOM 535 C C . LEU A 1 74 ? 8.233 -4.813 -23.662 1.00 98.38 74 LEU A C 1
ATOM 537 O O . LEU A 1 74 ? 8.892 -4.976 -24.687 1.00 98.38 74 LEU A O 1
ATOM 541 N N . VAL A 1 75 ? 8.007 -5.779 -22.784 1.00 98.50 75 VAL A N 1
ATOM 542 C CA . VAL A 1 75 ? 8.425 -7.168 -22.929 1.00 98.50 75 VAL A CA 1
ATOM 543 C C . VAL A 1 75 ? 7.174 -8.019 -23.115 1.00 98.50 75 VAL A C 1
ATOM 545 O O . VAL A 1 75 ? 6.244 -7.939 -22.311 1.00 98.50 75 VAL A O 1
ATOM 548 N N . ARG A 1 76 ? 7.153 -8.835 -24.167 1.00 98.19 76 ARG A N 1
ATOM 549 C CA . ARG A 1 76 ? 6.099 -9.806 -24.474 1.00 98.19 76 ARG A CA 1
ATOM 550 C C . ARG A 1 76 ? 6.744 -11.179 -24.605 1.00 98.19 76 ARG A C 1
ATOM 552 O O . ARG A 1 76 ? 7.733 -11.322 -25.318 1.00 98.19 76 ARG A O 1
ATOM 559 N N . ASP A 1 77 ? 6.233 -12.152 -23.854 1.00 96.06 77 ASP A N 1
ATOM 560 C CA . ASP A 1 77 ? 6.714 -13.541 -23.874 1.00 96.06 77 ASP A CA 1
ATOM 561 C C . ASP A 1 77 ? 8.243 -13.661 -23.687 1.00 96.06 77 ASP A C 1
ATOM 563 O O . ASP A 1 77 ? 8.933 -14.434 -24.348 1.00 96.06 77 ASP A O 1
ATOM 567 N N . GLY A 1 78 ? 8.790 -12.842 -22.779 1.00 96.69 78 GLY A N 1
ATOM 568 C CA . GLY A 1 78 ? 10.217 -12.831 -22.434 1.00 96.69 78 GLY A CA 1
ATOM 569 C C . GLY A 1 78 ? 11.131 -12.127 -23.441 1.00 96.69 78 GLY A C 1
ATOM 570 O O . GLY A 1 78 ? 12.351 -12.188 -23.287 1.00 96.69 78 GLY A O 1
ATOM 571 N N . ARG A 1 79 ? 10.582 -11.446 -24.455 1.00 98.19 79 ARG A N 1
ATOM 572 C CA . ARG A 1 79 ? 11.353 -10.672 -25.438 1.00 98.19 79 ARG A CA 1
ATOM 573 C C . ARG A 1 79 ? 10.895 -9.227 -25.513 1.00 98.19 79 ARG A C 1
ATOM 575 O O . ARG A 1 79 ? 9.712 -8.928 -25.378 1.00 98.19 79 ARG A O 1
ATOM 582 N N . VAL A 1 80 ? 11.836 -8.322 -25.748 1.00 98.69 80 VAL A N 1
ATOM 583 C CA . VAL A 1 80 ? 11.533 -6.912 -25.995 1.00 98.69 80 VAL A CA 1
ATOM 584 C C . VAL A 1 80 ? 10.677 -6.800 -27.254 1.00 98.69 80 VAL A C 1
ATOM 586 O O . VAL A 1 80 ? 11.070 -7.255 -28.325 1.00 98.69 80 VAL A O 1
ATOM 589 N N . ALA A 1 81 ? 9.504 -6.198 -27.116 1.00 98.25 81 ALA A N 1
ATOM 590 C CA . ALA A 1 81 ? 8.582 -5.922 -28.210 1.00 98.25 81 ALA A CA 1
ATOM 591 C C . ALA A 1 81 ? 8.670 -4.460 -28.662 1.00 98.25 81 ALA A C 1
ATOM 593 O O . ALA A 1 81 ? 8.567 -4.169 -29.848 1.00 98.25 81 ALA A O 1
ATOM 594 N N . GLU A 1 82 ? 8.862 -3.535 -27.720 1.00 98.06 82 GLU A N 1
ATOM 595 C CA . GLU A 1 82 ? 8.914 -2.102 -27.999 1.00 98.06 82 GLU A CA 1
ATOM 596 C C . GLU A 1 82 ? 9.825 -1.405 -26.995 1.00 98.06 82 GLU A C 1
ATOM 598 O O . GLU A 1 82 ? 9.883 -1.783 -25.823 1.00 98.06 82 GLU A O 1
ATOM 603 N N . VAL A 1 83 ? 10.494 -0.353 -27.454 1.00 98.25 83 VAL A N 1
ATOM 604 C CA . VAL A 1 83 ? 11.348 0.503 -26.638 1.00 98.25 83 VAL A CA 1
ATOM 605 C C . VAL A 1 83 ? 10.993 1.958 -26.909 1.00 98.25 83 VAL A C 1
ATOM 607 O O . VAL A 1 83 ? 10.692 2.322 -28.045 1.00 98.25 83 VAL A O 1
ATOM 610 N N . ARG A 1 84 ? 10.992 2.788 -25.865 1.00 96.88 84 ARG A N 1
ATOM 611 C CA . ARG A 1 84 ? 10.543 4.178 -25.952 1.00 96.88 84 ARG A CA 1
ATOM 612 C C . ARG A 1 84 ? 11.214 5.062 -24.908 1.00 96.88 84 ARG A C 1
ATOM 614 O O . ARG A 1 84 ? 11.369 4.661 -23.756 1.00 96.88 84 ARG A O 1
ATOM 621 N N . ASP A 1 85 ? 11.482 6.307 -25.283 1.00 97.12 85 ASP A N 1
ATOM 622 C CA . ASP A 1 85 ? 11.815 7.363 -24.327 1.00 97.12 85 ASP A CA 1
ATOM 623 C C . ASP A 1 85 ? 10.541 7.951 -23.702 1.00 97.12 85 ASP A C 1
ATOM 625 O O . ASP A 1 85 ? 9.556 8.256 -24.380 1.00 97.12 85 ASP A O 1
ATOM 629 N N . GLY A 1 86 ? 10.533 8.073 -22.376 1.00 95.62 86 GLY A N 1
ATOM 630 C CA . GLY A 1 86 ? 9.331 8.391 -21.608 1.00 95.62 86 GLY A CA 1
ATOM 631 C C . GLY A 1 86 ? 8.471 7.165 -21.281 1.00 95.62 86 GLY A C 1
ATOM 632 O O . GLY A 1 86 ? 8.946 6.030 -21.224 1.00 95.62 86 GLY A O 1
ATOM 633 N N . THR A 1 87 ? 7.185 7.403 -21.015 1.00 95.56 87 THR A N 1
ATOM 634 C CA . THR A 1 87 ? 6.189 6.362 -20.697 1.00 95.56 87 THR A CA 1
ATOM 635 C C . THR A 1 87 ? 4.917 6.572 -21.508 1.00 95.56 87 THR A C 1
ATOM 637 O O . THR A 1 87 ? 4.704 7.647 -22.070 1.00 95.56 87 THR A O 1
ATOM 640 N N . ARG A 1 88 ? 4.037 5.568 -21.523 1.00 92.06 88 ARG A N 1
ATOM 641 C CA . ARG A 1 88 ? 2.705 5.674 -22.125 1.00 92.06 88 ARG A CA 1
ATOM 642 C C . ARG A 1 88 ? 1.590 5.246 -21.173 1.00 92.06 88 ARG A C 1
ATOM 644 O O . ARG A 1 88 ? 1.823 4.627 -20.135 1.00 92.06 88 ARG A O 1
ATOM 651 N N . ALA A 1 89 ? 0.366 5.607 -21.542 1.00 95.44 89 ALA A N 1
ATOM 652 C CA . ALA A 1 89 ? -0.846 4.978 -21.030 1.00 95.44 89 ALA A CA 1
ATOM 653 C C . ALA A 1 89 ? -1.199 3.743 -21.874 1.00 95.44 89 ALA A C 1
ATOM 655 O O . ALA A 1 89 ? -0.591 3.507 -22.917 1.00 95.44 89 ALA A O 1
ATOM 656 N N . GLY A 1 90 ? -2.193 2.977 -21.430 1.00 94.94 90 GLY A N 1
ATOM 657 C CA . GLY A 1 90 ? -2.719 1.826 -22.164 1.00 94.94 90 GLY A CA 1
ATOM 658 C C . GLY A 1 90 ? -2.661 0.536 -21.358 1.00 94.94 90 GLY A C 1
ATOM 659 O O . GLY A 1 90 ? -1.877 0.408 -20.423 1.00 94.94 90 GLY A O 1
ATOM 660 N N . GLN A 1 91 ? -3.522 -0.416 -21.700 1.00 96.81 91 GLN A N 1
ATOM 661 C CA . GLN A 1 91 ? -3.529 -1.731 -21.065 1.00 96.81 91 GLN A CA 1
ATOM 662 C C . GLN A 1 91 ? -2.242 -2.497 -21.412 1.00 96.81 91 GLN A C 1
ATOM 664 O O . GLN A 1 91 ? -1.681 -2.321 -22.490 1.00 96.81 91 GLN A O 1
ATOM 669 N N . ILE A 1 92 ? -1.773 -3.334 -20.485 1.00 97.00 92 ILE A N 1
ATOM 670 C CA . ILE A 1 92 ? -0.716 -4.316 -20.752 1.00 97.00 92 ILE A CA 1
ATOM 671 C C . ILE A 1 92 ? -1.379 -5.687 -20.821 1.00 97.00 92 ILE A C 1
ATOM 673 O O . ILE A 1 92 ? -2.101 -6.073 -19.892 1.00 97.00 92 ILE A O 1
ATOM 677 N N . ASP A 1 93 ? -1.148 -6.390 -21.923 1.00 96.19 93 ASP A N 1
ATOM 678 C CA . ASP A 1 93 ? -1.744 -7.695 -22.187 1.00 96.19 93 ASP A CA 1
ATOM 679 C C . ASP A 1 93 ? -1.205 -8.771 -21.235 1.00 96.19 93 ASP A C 1
ATOM 681 O O . ASP A 1 93 ? -0.126 -8.648 -20.644 1.00 96.19 93 ASP A O 1
ATOM 685 N N . ALA A 1 94 ? -1.957 -9.865 -21.099 1.00 94.00 94 ALA A N 1
ATOM 686 C CA . ALA A 1 94 ? -1.449 -11.065 -20.443 1.00 94.00 94 ALA A CA 1
ATOM 687 C C . ALA A 1 94 ? -0.171 -11.566 -21.150 1.00 94.00 94 ALA A C 1
ATOM 689 O O . ALA A 1 94 ? 0.004 -11.363 -22.348 1.00 94.00 94 ALA A O 1
ATOM 690 N N . GLY A 1 95 ? 0.755 -12.165 -20.395 1.00 93.12 95 GLY A N 1
ATOM 691 C CA . GLY A 1 95 ? 2.070 -12.575 -20.920 1.00 93.12 95 GLY A CA 1
ATOM 692 C C . GLY A 1 95 ? 3.051 -11.420 -21.175 1.00 93.12 95 GLY A C 1
ATOM 693 O O . GLY A 1 95 ? 4.202 -11.660 -21.534 1.00 93.12 95 GLY A O 1
ATOM 694 N N . SER A 1 96 ? 2.634 -10.168 -20.950 1.00 97.50 96 SER A N 1
ATOM 695 C CA . SER A 1 96 ? 3.466 -8.980 -21.157 1.00 97.50 96 SER A CA 1
ATOM 696 C C . SER A 1 96 ? 3.688 -8.178 -19.869 1.00 97.50 96 SER A C 1
ATOM 698 O O . SER A 1 96 ? 2.876 -8.190 -18.938 1.00 97.50 96 SER A O 1
ATOM 700 N N . PHE A 1 97 ? 4.793 -7.437 -19.827 1.00 97.56 97 PHE A N 1
ATOM 701 C CA . PHE A 1 97 ? 5.067 -6.409 -18.824 1.00 97.56 97 PHE A CA 1
ATOM 702 C C . PHE A 1 97 ? 5.863 -5.257 -19.442 1.00 97.56 97 PHE A C 1
ATOM 704 O O . PHE A 1 97 ? 6.567 -5.438 -20.426 1.00 97.56 97 PHE A O 1
ATOM 711 N N . GLU A 1 98 ? 5.765 -4.062 -18.870 1.00 98.25 98 GLU A N 1
ATOM 712 C CA . GLU A 1 98 ? 6.565 -2.905 -19.275 1.00 98.25 98 GLU A CA 1
ATOM 713 C C . GLU A 1 98 ? 7.559 -2.554 -18.168 1.00 98.25 98 GLU A C 1
ATOM 715 O O . GLU A 1 98 ? 7.168 -2.291 -17.029 1.00 98.25 98 GLU A O 1
ATOM 720 N N . LEU A 1 99 ? 8.849 -2.553 -18.486 1.00 98.44 99 LE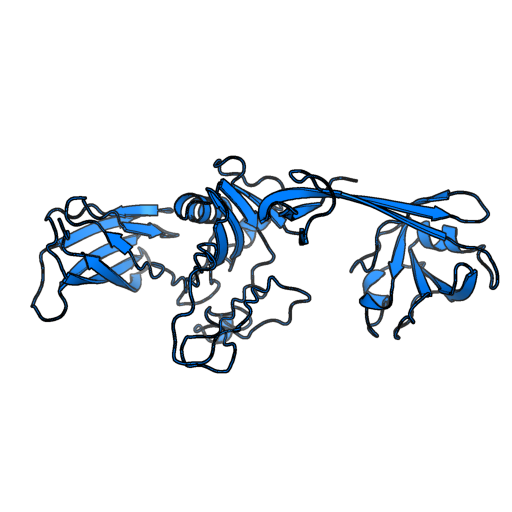U A N 1
ATOM 721 C CA . LEU A 1 99 ? 9.873 -1.980 -17.623 1.00 98.44 99 LEU A CA 1
ATOM 722 C C . LEU A 1 99 ? 9.857 -0.464 -17.775 1.00 98.44 99 LEU A C 1
ATOM 724 O O . LEU A 1 99 ? 9.808 0.038 -18.891 1.00 98.44 99 LEU A O 1
ATOM 728 N N . VAL A 1 100 ? 9.934 0.260 -16.664 1.00 98.44 100 VAL A N 1
ATOM 729 C CA . VAL A 1 100 ? 10.039 1.722 -16.629 1.00 98.44 100 VAL A CA 1
ATOM 730 C C . VAL A 1 100 ? 11.234 2.089 -15.760 1.00 98.44 100 VAL A C 1
ATOM 732 O O . VAL A 1 100 ? 11.223 1.858 -14.548 1.00 98.44 100 VAL A O 1
ATOM 735 N N . GLY A 1 101 ? 12.267 2.643 -16.388 1.00 98.31 101 GLY A N 1
ATOM 736 C CA . GLY A 1 101 ? 13.485 3.112 -15.736 1.00 98.31 101 GLY A CA 1
ATOM 737 C C . GLY A 1 101 ? 13.526 4.633 -15.624 1.00 98.31 101 GLY A C 1
ATOM 738 O O . GLY A 1 101 ? 13.033 5.339 -16.505 1.00 98.31 101 GLY A O 1
ATOM 739 N N . ARG A 1 102 ? 14.148 5.137 -14.553 1.00 98.12 102 ARG A N 1
ATOM 740 C CA . ARG A 1 102 ? 14.398 6.570 -14.320 1.00 98.12 102 ARG A CA 1
ATOM 741 C C . ARG A 1 102 ? 15.886 6.836 -14.083 1.00 98.12 102 ARG A C 1
ATOM 743 O O . ARG A 1 102 ? 16.518 6.099 -13.325 1.00 98.12 102 ARG A O 1
ATOM 750 N N . GLY A 1 103 ? 16.441 7.887 -14.690 1.00 97.88 103 GLY A N 1
ATOM 751 C CA . GLY A 1 103 ? 17.846 8.280 -14.505 1.00 97.88 103 GLY A CA 1
ATOM 752 C C . GLY A 1 103 ? 18.810 7.141 -14.852 1.00 97.88 103 GLY A C 1
ATOM 753 O O . GLY A 1 103 ? 18.708 6.545 -15.923 1.00 97.88 103 GLY A O 1
ATOM 754 N N . THR A 1 104 ? 19.696 6.740 -13.929 1.00 96.81 104 THR A N 1
ATOM 755 C CA . THR A 1 104 ? 20.581 5.572 -14.159 1.00 96.81 104 THR A CA 1
ATOM 756 C C . THR A 1 104 ? 19.810 4.272 -14.432 1.00 96.81 104 THR A C 1
ATOM 758 O O . THR A 1 104 ? 20.317 3.398 -15.133 1.00 96.81 104 THR A O 1
ATOM 761 N N . GLY A 1 105 ? 18.568 4.147 -13.952 1.00 97.50 105 GLY A N 1
ATOM 762 C CA . GLY A 1 105 ? 17.679 3.036 -14.279 1.00 97.50 105 GLY A CA 1
ATOM 763 C C . GLY A 1 105 ? 17.192 3.078 -15.728 1.00 97.50 105 GLY A C 1
ATOM 764 O O . GLY A 1 105 ? 17.092 2.029 -16.354 1.00 97.50 105 GLY A O 1
ATOM 765 N N . ALA A 1 106 ? 16.954 4.268 -16.291 1.00 98.19 106 ALA A N 1
ATOM 766 C CA . ALA A 1 106 ? 16.630 4.437 -17.710 1.00 98.19 106 ALA A CA 1
ATOM 767 C C . ALA A 1 106 ? 17.828 4.056 -18.592 1.00 98.19 106 ALA A C 1
ATOM 769 O O . ALA A 1 106 ? 17.676 3.274 -19.530 1.00 98.19 106 ALA A O 1
ATOM 770 N N . ARG A 1 107 ? 19.034 4.512 -18.223 1.00 96.81 107 ARG A N 1
ATOM 771 C CA . ARG A 1 107 ? 20.288 4.168 -18.916 1.00 96.81 107 ARG A CA 1
ATOM 772 C C . ARG A 1 107 ? 20.577 2.671 -18.919 1.00 96.81 107 ARG A C 1
ATOM 774 O O . ARG A 1 107 ? 21.057 2.138 -19.912 1.00 96.81 107 ARG A O 1
ATOM 781 N N . ARG A 1 108 ? 20.210 1.960 -17.851 1.00 95.88 108 ARG A N 1
ATOM 782 C CA . ARG A 1 108 ? 20.309 0.494 -17.791 1.00 95.88 108 ARG A CA 1
ATOM 783 C C . ARG A 1 108 ? 19.437 -0.213 -18.839 1.00 95.88 108 ARG A C 1
ATOM 785 O O . ARG A 1 108 ? 19.761 -1.321 -19.249 1.00 95.88 108 ARG A O 1
ATOM 792 N N . LEU A 1 109 ? 18.348 0.420 -19.274 1.00 97.56 109 LEU A N 1
ATOM 793 C CA . LEU A 1 109 ? 17.457 -0.087 -20.321 1.00 97.56 109 LEU A CA 1
ATOM 794 C C . LEU A 1 109 ? 17.825 0.436 -21.724 1.00 97.56 109 LEU A C 1
ATOM 796 O O . LEU A 1 109 ? 17.148 0.089 -22.691 1.00 97.56 109 LEU A O 1
ATOM 800 N N . ALA A 1 110 ? 18.849 1.289 -21.856 1.00 94.25 110 ALA A N 1
ATOM 801 C CA . ALA A 1 110 ? 19.169 1.981 -23.108 1.00 94.25 110 ALA A CA 1
ATOM 802 C C . ALA A 1 110 ? 19.541 1.019 -24.243 1.00 94.25 110 ALA A C 1
ATOM 804 O O . ALA A 1 110 ? 19.008 1.153 -25.340 1.00 94.25 110 ALA A O 1
ATOM 805 N N . GLY A 1 111 ? 20.379 0.019 -23.953 1.00 91.12 111 GLY A N 1
ATOM 806 C CA . GLY A 1 111 ? 20.870 -0.960 -24.932 1.00 91.12 111 GLY A CA 1
ATOM 807 C C . GLY A 1 111 ? 19.919 -2.120 -25.236 1.00 91.12 111 GLY A C 1
ATOM 808 O O . GLY A 1 111 ? 20.348 -3.111 -25.813 1.00 91.12 111 GLY A O 1
ATOM 809 N N . LEU A 1 112 ? 18.659 -2.054 -24.796 1.00 97.25 112 LEU A N 1
ATOM 810 C CA . LEU A 1 112 ? 17.657 -3.054 -25.155 1.00 97.25 112 LEU A CA 1
ATOM 811 C C . LEU A 1 112 ? 17.035 -2.701 -26.506 1.00 97.25 112 LEU A C 1
ATOM 813 O O . LEU A 1 112 ? 16.605 -1.567 -26.711 1.00 97.25 112 LEU A O 1
ATOM 817 N N . GLU A 1 113 ? 16.939 -3.698 -27.379 1.00 97.44 113 GLU A N 1
ATOM 818 C CA . GLU A 1 113 ? 16.355 -3.599 -28.721 1.00 97.44 113 GLU A CA 1
ATOM 819 C C . GLU A 1 113 ? 15.267 -4.667 -28.913 1.00 97.44 113 GLU A C 1
ATOM 821 O O . GLU A 1 113 ? 15.324 -5.708 -28.242 1.00 97.44 113 GLU A O 1
ATOM 826 N N . PRO A 1 114 ? 14.282 -4.460 -29.812 1.00 98.50 114 PRO A N 1
ATOM 827 C CA . PRO A 1 114 ? 13.298 -5.485 -30.152 1.00 98.50 114 PRO A CA 1
ATOM 828 C C . PRO A 1 114 ? 13.926 -6.862 -30.422 1.00 98.50 114 PRO A C 1
ATOM 830 O O . PRO A 1 114 ? 14.948 -6.980 -31.088 1.00 98.50 114 PRO A O 1
ATOM 833 N N . GLY A 1 115 ? 13.322 -7.916 -29.871 1.00 98.19 115 GLY A N 1
ATOM 834 C CA . GLY A 1 115 ? 13.810 -9.298 -29.945 1.00 98.19 115 GLY A CA 1
ATOM 835 C C . GLY A 1 115 ? 14.755 -9.718 -28.809 1.00 98.19 115 GLY A C 1
ATOM 836 O O . GLY A 1 115 ? 14.867 -10.920 -28.537 1.00 98.19 115 GLY A O 1
ATOM 837 N N . THR A 1 116 ? 15.362 -8.761 -28.092 1.00 98.19 116 THR A N 1
ATOM 838 C CA . THR A 1 116 ? 16.256 -9.028 -26.950 1.00 98.19 116 THR A CA 1
ATOM 839 C C . THR A 1 116 ? 15.530 -9.827 -25.868 1.00 98.19 116 THR A C 1
ATOM 841 O O . THR A 1 116 ? 14.438 -9.448 -25.445 1.00 98.19 116 THR A O 1
ATOM 844 N N . SER A 1 117 ? 16.133 -10.916 -25.386 1.00 97.31 117 SER A N 1
ATOM 845 C CA . SER A 1 117 ? 15.591 -11.687 -24.262 1.00 97.31 117 SER A CA 1
ATOM 846 C C . SER A 1 117 ? 15.711 -10.895 -22.959 1.00 97.31 117 SER A C 1
ATOM 848 O O . SER A 1 117 ? 16.802 -10.463 -22.591 1.00 97.31 117 SER A O 1
ATOM 850 N N . VAL A 1 118 ? 14.597 -10.733 -22.246 1.00 97.31 118 VAL A N 1
ATOM 851 C CA . VAL A 1 118 ? 14.532 -10.047 -20.952 1.00 97.31 118 VAL A CA 1
ATOM 852 C C . VAL A 1 118 ? 13.653 -10.850 -20.002 1.00 97.31 118 VAL A C 1
ATOM 854 O O . VAL A 1 118 ? 12.491 -11.132 -20.290 1.00 97.31 118 VAL A O 1
ATOM 857 N N . GLY A 1 119 ? 14.204 -11.185 -18.837 1.00 93.56 119 GLY A N 1
ATOM 858 C CA . GLY A 1 119 ? 13.471 -11.835 -17.752 1.00 93.56 119 GLY A CA 1
ATOM 859 C C . GLY A 1 119 ? 13.245 -10.889 -16.578 1.00 93.56 119 GLY A C 1
ATOM 860 O O . GLY A 1 119 ? 14.089 -10.045 -16.285 1.00 93.56 119 GLY A O 1
ATOM 861 N N . ALA A 1 120 ? 12.131 -11.059 -15.870 1.00 95.25 120 ALA A N 1
ATOM 862 C CA . ALA A 1 120 ? 11.877 -10.408 -14.591 1.00 95.25 120 ALA A CA 1
ATOM 863 C C . ALA A 1 120 ? 11.427 -11.461 -13.576 1.00 95.25 120 ALA A C 1
ATOM 865 O O . ALA A 1 120 ? 10.452 -12.176 -13.805 1.00 95.25 120 ALA A O 1
ATOM 866 N N . SER A 1 121 ? 12.126 -11.550 -12.451 1.00 92.75 121 SER A N 1
ATOM 867 C CA . SER A 1 121 ? 11.777 -12.436 -11.345 1.00 92.75 121 SER A CA 1
ATOM 868 C C . SER A 1 121 ? 11.703 -11.652 -10.041 1.00 92.75 121 SER A C 1
ATOM 870 O O . SER A 1 121 ? 12.303 -10.584 -9.892 1.00 92.75 121 SER A O 1
ATOM 872 N N . ALA A 1 122 ? 10.927 -12.164 -9.090 1.00 91.56 122 ALA A N 1
ATOM 873 C CA . ALA A 1 122 ? 10.899 -11.618 -7.747 1.00 91.56 122 ALA A CA 1
ATOM 874 C C . ALA A 1 122 ? 10.589 -12.675 -6.699 1.00 91.56 122 ALA A C 1
ATOM 876 O O . ALA A 1 122 ? 9.831 -13.614 -6.936 1.00 91.56 122 ALA A O 1
ATOM 877 N N . ALA A 1 123 ? 11.132 -12.443 -5.512 1.00 90.06 123 ALA A N 1
ATOM 878 C CA . ALA A 1 123 ? 10.801 -13.146 -4.292 1.00 90.06 123 ALA A CA 1
ATOM 879 C C . ALA A 1 123 ? 10.251 -12.149 -3.267 1.00 90.06 123 ALA A C 1
ATOM 881 O O . ALA A 1 123 ? 10.739 -11.021 -3.135 1.00 90.06 123 ALA A O 1
ATOM 882 N N . ALA A 1 124 ? 9.233 -12.581 -2.529 1.00 89.31 124 ALA A N 1
ATOM 883 C CA . ALA A 1 124 ? 8.702 -11.856 -1.387 1.00 89.31 124 ALA A CA 1
ATOM 884 C C . ALA A 1 124 ? 8.866 -12.703 -0.125 1.00 89.31 124 ALA A C 1
ATOM 886 O O . ALA A 1 124 ? 8.650 -13.914 -0.152 1.00 89.31 124 ALA A O 1
ATOM 887 N N . ALA A 1 125 ? 9.227 -12.052 0.975 1.00 89.69 125 ALA A N 1
ATOM 888 C CA . ALA A 1 125 ? 9.322 -12.671 2.290 1.00 89.69 125 ALA A CA 1
ATOM 889 C C . ALA A 1 125 ? 8.379 -11.944 3.245 1.00 89.69 125 ALA A C 1
ATOM 891 O O . ALA A 1 125 ? 8.317 -10.718 3.223 1.00 89.69 125 ALA A O 1
ATOM 892 N N . PHE A 1 126 ? 7.656 -12.681 4.084 1.00 91.12 126 PHE A N 1
ATOM 893 C CA . PHE A 1 126 ? 6.652 -12.116 4.982 1.00 91.12 126 PHE A CA 1
ATOM 894 C C . PHE A 1 126 ? 6.986 -12.480 6.425 1.00 91.12 126 PHE A C 1
ATOM 896 O O . PHE A 1 126 ? 6.833 -13.622 6.849 1.00 91.12 126 PHE A O 1
ATOM 903 N N . GLY A 1 127 ? 7.460 -11.500 7.187 1.00 88.94 127 GLY A N 1
ATOM 904 C CA . GLY A 1 127 ? 7.783 -11.663 8.596 1.00 88.94 127 GLY A CA 1
ATOM 905 C C . GLY A 1 127 ? 6.541 -11.992 9.424 1.00 88.94 127 GLY A C 1
ATOM 906 O O . GLY A 1 127 ? 5.489 -11.376 9.268 1.00 88.94 127 GLY A O 1
ATOM 907 N N . GLY A 1 128 ? 6.673 -12.957 10.332 1.00 82.12 128 GLY A N 1
ATOM 908 C CA . GLY A 1 128 ? 5.609 -13.360 11.256 1.00 82.12 128 GLY A CA 1
ATOM 909 C C . GLY A 1 128 ? 4.664 -14.447 10.732 1.00 82.12 128 GLY A C 1
ATOM 910 O O . GLY A 1 128 ? 3.879 -14.978 11.513 1.00 82.12 128 GLY A O 1
ATOM 911 N N . VAL A 1 129 ? 4.743 -14.839 9.460 1.00 86.00 129 VAL A N 1
ATOM 912 C CA . VAL A 1 129 ? 3.959 -15.960 8.913 1.00 86.00 129 VAL A CA 1
ATOM 913 C C . VAL A 1 129 ? 4.865 -16.963 8.204 1.00 86.00 129 VAL A C 1
ATOM 915 O O . VAL A 1 129 ? 5.930 -16.609 7.706 1.00 86.00 129 VAL A O 1
ATOM 918 N N . SER A 1 130 ? 4.444 -18.226 8.160 1.00 85.12 130 SER A N 1
ATOM 919 C CA . SER A 1 130 ? 5.123 -19.261 7.379 1.00 85.12 130 SER A CA 1
ATOM 920 C C . SER A 1 130 ? 4.576 -19.278 5.952 1.00 85.12 130 SER A C 1
ATOM 922 O O . SER A 1 130 ? 3.366 -19.382 5.754 1.00 85.12 130 SER A O 1
ATOM 924 N N . GLY A 1 131 ? 5.467 -19.206 4.961 1.00 86.56 131 GLY A N 1
ATOM 925 C CA . GLY A 1 131 ? 5.103 -19.258 3.544 1.00 86.56 131 GLY A CA 1
ATOM 926 C C . GLY A 1 131 ? 4.377 -18.006 3.037 1.00 86.56 131 GLY A C 1
ATOM 927 O O . GLY A 1 131 ? 4.525 -16.907 3.574 1.00 86.56 131 GLY A O 1
ATOM 928 N N . THR A 1 132 ? 3.612 -18.168 1.956 1.00 89.50 132 THR A N 1
ATOM 929 C CA . THR A 1 132 ? 2.846 -17.077 1.340 1.00 89.50 132 THR A CA 1
ATOM 930 C C . THR A 1 132 ? 1.541 -16.837 2.111 1.00 89.50 132 THR A C 1
ATOM 932 O O . THR A 1 132 ? 0.757 -17.773 2.280 1.00 89.50 132 THR A O 1
ATOM 935 N N . PRO A 1 133 ? 1.266 -15.603 2.569 1.00 91.94 133 PRO A N 1
ATOM 936 C CA . PRO A 1 133 ? 0.014 -15.281 3.241 1.00 91.94 133 PRO A CA 1
ATOM 937 C C . PRO A 1 133 ? -1.172 -15.371 2.270 1.00 91.94 133 PRO A C 1
ATOM 939 O O . PRO A 1 133 ? -1.051 -15.057 1.087 1.00 91.94 133 PRO A O 1
ATOM 942 N N . GLN A 1 134 ? -2.350 -15.713 2.792 1.00 89.88 134 GLN A N 1
ATOM 943 C CA . GLN A 1 134 ? -3.612 -15.658 2.044 1.00 89.88 134 GLN A CA 1
ATOM 944 C C . GLN A 1 134 ? -4.026 -14.216 1.726 1.00 89.88 134 GLN A C 1
ATOM 946 O O . GLN A 1 134 ? -4.706 -13.953 0.738 1.00 89.88 134 GLN A O 1
ATOM 951 N N . PHE A 1 135 ? -3.626 -13.275 2.581 1.00 91.06 135 PHE A N 1
ATOM 952 C CA . PHE A 1 135 ? -3.892 -11.854 2.419 1.00 91.06 135 PHE A CA 1
ATOM 953 C C . PHE A 1 135 ? -2.736 -11.034 2.989 1.00 91.06 135 PHE A C 1
ATOM 955 O O . PHE A 1 135 ? -2.233 -11.336 4.071 1.00 91.06 135 PHE A O 1
ATOM 962 N N . ALA A 1 136 ? -2.348 -9.974 2.285 1.00 93.75 136 ALA A N 1
ATOM 963 C CA . ALA A 1 136 ? -1.332 -9.031 2.725 1.00 93.75 136 ALA A CA 1
ATOM 964 C C . ALA A 1 136 ? -1.740 -7.607 2.335 1.00 93.75 136 ALA A C 1
ATOM 966 O O . ALA A 1 136 ? -2.103 -7.355 1.185 1.00 93.75 136 ALA A O 1
ATOM 967 N N . VAL A 1 137 ? -1.650 -6.668 3.276 1.00 95.06 137 VAL A N 1
ATOM 968 C CA . VAL A 1 137 ? -1.860 -5.240 3.009 1.00 95.06 137 VAL A CA 1
ATOM 969 C C . VAL A 1 137 ? -0.831 -4.397 3.750 1.00 95.06 137 VAL A C 1
ATOM 971 O O . VAL A 1 137 ? -0.659 -4.522 4.963 1.00 95.06 137 VAL A O 1
ATOM 974 N N . GLY A 1 138 ? -0.123 -3.552 3.003 1.00 94.25 138 GLY A N 1
ATOM 975 C CA . GLY A 1 138 ? 0.864 -2.633 3.560 1.00 94.25 138 GLY A CA 1
ATOM 976 C C . GLY A 1 138 ? 0.208 -1.541 4.404 1.00 94.25 138 GLY A C 1
ATOM 977 O O . GLY A 1 138 ? -0.907 -1.102 4.120 1.00 94.25 138 GLY A O 1
ATOM 978 N N . GLY A 1 139 ? 0.916 -1.084 5.430 1.00 93.31 139 GLY A N 1
ATOM 979 C CA . GLY A 1 139 ? 0.499 0.015 6.291 1.00 93.31 139 GLY A CA 1
ATOM 980 C C . GLY A 1 139 ? 1.618 1.016 6.541 1.00 93.31 139 GLY A C 1
ATOM 981 O O . GLY A 1 139 ? 2.660 1.008 5.888 1.00 93.31 139 GLY A O 1
ATOM 982 N N . VAL A 1 140 ? 1.360 1.910 7.489 1.00 91.00 140 VAL A N 1
ATOM 983 C CA . VAL A 1 140 ? 2.209 3.057 7.812 1.00 91.00 140 VAL A CA 1
ATOM 984 C C . VAL A 1 140 ? 3.130 2.738 8.987 1.00 91.00 140 VAL A C 1
ATOM 986 O O . VAL A 1 140 ? 4.339 2.876 8.868 1.00 91.00 140 VAL A O 1
ATOM 989 N N . ALA A 1 141 ? 2.566 2.308 10.117 1.00 92.94 141 ALA A N 1
ATOM 990 C CA . ALA A 1 141 ? 3.290 2.174 11.380 1.00 92.94 141 ALA A CA 1
ATOM 991 C C . ALA A 1 141 ? 2.714 1.052 12.240 1.00 92.94 141 ALA A C 1
ATOM 993 O O . ALA A 1 141 ? 1.502 0.812 12.214 1.00 92.94 141 ALA A O 1
ATOM 994 N N . TYR A 1 142 ? 3.558 0.411 13.044 1.00 95.31 142 TYR A N 1
ATOM 995 C CA . TYR A 1 142 ? 3.077 -0.484 14.090 1.00 95.31 142 TYR A CA 1
ATOM 996 C C . TYR A 1 142 ? 2.387 0.337 15.186 1.00 95.31 142 TYR A C 1
ATOM 998 O O . TYR A 1 142 ? 2.852 1.411 15.551 1.00 95.31 142 TYR A O 1
ATOM 1006 N N . LEU A 1 143 ? 1.265 -0.167 15.701 1.00 95.56 143 LEU A N 1
ATOM 1007 C CA . LEU A 1 143 ? 0.525 0.441 16.816 1.00 95.56 143 LEU A CA 1
ATOM 1008 C C . LEU A 1 143 ? 0.571 -0.441 18.062 1.00 95.56 143 LEU A C 1
ATOM 1010 O O . LEU A 1 143 ? 0.697 0.049 19.183 1.00 95.56 143 LEU A O 1
ATOM 1014 N N . VAL A 1 144 ? 0.441 -1.754 17.873 1.00 95.88 144 VAL A N 1
ATOM 1015 C CA . VAL A 1 144 ? 0.557 -2.747 18.941 1.00 95.88 144 VAL A CA 1
ATOM 1016 C C . VAL A 1 144 ? 1.395 -3.906 18.415 1.00 95.88 144 VAL A C 1
ATOM 1018 O O . VAL A 1 144 ? 1.156 -4.349 17.296 1.00 95.88 144 VAL A O 1
ATOM 1021 N N . ARG A 1 145 ? 2.361 -4.373 19.207 1.00 93.75 145 ARG A N 1
ATOM 1022 C CA . ARG A 1 145 ? 3.186 -5.554 18.933 1.00 93.75 145 ARG A CA 1
ATOM 1023 C C . ARG A 1 145 ? 3.383 -6.361 20.205 1.00 93.75 145 ARG A C 1
ATOM 1025 O O . ARG A 1 145 ? 3.746 -5.785 21.232 1.00 93.75 145 ARG A O 1
ATOM 1032 N N . GLY A 1 146 ? 3.123 -7.666 20.173 1.00 92.06 146 GLY A N 1
ATOM 1033 C CA . GLY A 1 146 ? 3.204 -8.525 21.360 1.00 92.06 146 GLY A CA 1
ATOM 1034 C C . GLY A 1 146 ? 2.371 -7.999 22.539 1.00 92.06 146 GLY A C 1
ATOM 1035 O O . GLY A 1 146 ? 2.792 -8.064 23.694 1.00 92.06 146 GLY A O 1
ATOM 1036 N N . GLY A 1 147 ? 1.227 -7.368 22.257 1.00 93.00 147 GLY A N 1
ATOM 1037 C CA . GLY A 1 147 ? 0.369 -6.722 23.253 1.00 93.00 147 GLY A CA 1
ATOM 1038 C C . GLY A 1 147 ? 0.921 -5.419 23.850 1.00 93.00 147 GLY A C 1
ATOM 1039 O O . GLY A 1 147 ? 0.290 -4.839 24.743 1.00 93.00 147 GLY A O 1
ATOM 1040 N N . GLN A 1 148 ? 2.065 -4.917 23.384 1.00 95.25 148 GLN A N 1
ATOM 1041 C CA . GLN A 1 148 ? 2.650 -3.643 23.804 1.00 95.25 148 GLN A CA 1
ATOM 1042 C C . GLN A 1 148 ? 2.397 -2.549 22.779 1.00 95.25 148 GLN A C 1
ATOM 1044 O O . GLN A 1 148 ? 2.383 -2.794 21.581 1.00 95.25 148 GLN A O 1
ATOM 1049 N N . ILE A 1 149 ? 2.158 -1.335 23.269 1.00 94.69 149 ILE A N 1
ATOM 1050 C CA . ILE A 1 149 ? 1.959 -0.173 22.404 1.00 94.69 149 ILE A CA 1
ATOM 1051 C C . ILE A 1 149 ? 3.316 0.253 21.845 1.00 94.69 149 ILE A C 1
ATOM 1053 O O . ILE A 1 149 ? 4.300 0.281 22.579 1.00 94.69 149 ILE A O 1
ATOM 1057 N N . THR A 1 150 ? 3.338 0.623 20.571 1.00 92.62 150 THR A N 1
ATOM 1058 C CA . THR A 1 150 ? 4.508 1.158 19.874 1.00 92.62 150 THR A CA 1
ATOM 1059 C C . THR A 1 150 ? 4.054 2.179 18.828 1.00 92.62 150 THR A C 1
ATOM 1061 O O . THR A 1 150 ? 2.868 2.261 18.504 1.00 92.62 150 THR A O 1
ATOM 1064 N N . ASP A 1 151 ? 4.988 2.975 18.336 1.00 86.56 151 ASP A N 1
ATOM 1065 C CA . ASP A 1 151 ? 4.864 3.874 17.192 1.00 86.56 151 ASP A CA 1
ATOM 1066 C C . ASP A 1 151 ? 6.004 3.649 16.180 1.00 86.56 151 ASP A C 1
ATOM 1068 O O . ASP A 1 151 ? 6.300 4.517 15.361 1.00 86.56 151 ASP A O 1
ATOM 1072 N N . ASP A 1 152 ? 6.624 2.463 16.209 1.00 87.69 152 ASP A N 1
ATOM 1073 C CA . ASP A 1 152 ? 7.687 2.065 15.286 1.00 87.69 152 ASP A CA 1
ATOM 1074 C C . ASP A 1 152 ? 7.265 2.279 13.816 1.00 87.69 152 ASP A C 1
ATOM 1076 O O . ASP A 1 152 ? 6.246 1.761 13.334 1.00 87.69 152 ASP A O 1
ATOM 1080 N N . GLY A 1 153 ? 8.096 3.065 13.122 1.00 83.88 153 GLY A N 1
ATOM 1081 C CA . GLY A 1 153 ? 7.973 3.534 11.743 1.00 83.88 153 GLY A CA 1
ATOM 1082 C C . GLY A 1 153 ? 6.838 4.518 11.482 1.00 83.88 153 GLY A C 1
ATOM 1083 O O . GLY A 1 153 ? 6.503 4.758 10.324 1.00 83.88 153 GLY A O 1
ATOM 1084 N N . ALA A 1 154 ? 6.259 5.124 12.521 1.00 85.31 154 ALA A N 1
ATOM 1085 C CA . ALA A 1 154 ? 5.437 6.311 12.343 1.00 85.31 154 ALA A CA 1
ATOM 1086 C C . ALA A 1 154 ? 6.281 7.457 11.750 1.00 85.31 154 ALA A C 1
ATOM 1088 O O . ALA A 1 154 ? 7.340 7.779 12.292 1.00 85.31 154 ALA A O 1
ATOM 1089 N N . PRO A 1 155 ? 5.823 8.114 10.665 1.00 82.50 155 PRO A N 1
ATOM 1090 C CA . PRO A 1 155 ? 6.465 9.324 10.168 1.00 82.50 155 PRO A CA 1
ATOM 1091 C C . PRO A 1 155 ? 6.582 10.379 11.273 1.00 82.50 155 PRO A C 1
ATOM 1093 O O . PRO A 1 155 ? 5.633 10.603 12.027 1.00 82.50 155 PRO A O 1
ATOM 1096 N N . ALA A 1 156 ? 7.725 11.062 11.353 1.00 77.81 156 ALA A N 1
ATOM 1097 C CA . ALA A 1 156 ? 8.012 12.027 12.422 1.00 77.81 156 ALA A CA 1
ATOM 1098 C C . ALA A 1 156 ? 6.999 13.189 12.496 1.00 77.81 156 ALA A C 1
ATOM 1100 O O . ALA A 1 156 ? 6.804 13.813 13.541 1.00 77.81 156 ALA A O 1
ATOM 1101 N N . ASP A 1 157 ? 6.348 13.496 11.379 1.00 78.06 157 ASP A N 1
ATOM 1102 C CA . ASP A 1 157 ? 5.355 14.551 11.240 1.00 78.06 157 ASP A CA 1
ATOM 1103 C C . ASP A 1 157 ? 3.909 14.052 11.399 1.00 78.06 157 ASP A C 1
ATOM 1105 O O . ASP A 1 157 ? 2.985 14.868 11.419 1.00 78.06 157 ASP A O 1
ATOM 1109 N N . LEU A 1 158 ? 3.696 12.741 11.555 1.00 78.94 158 LEU A N 1
ATOM 1110 C CA . LEU A 1 158 ? 2.368 12.129 11.593 1.00 78.94 158 LEU A CA 1
ATOM 1111 C C . LEU A 1 158 ? 1.474 12.771 12.664 1.00 78.94 158 LEU A C 1
ATOM 1113 O O . LEU A 1 158 ? 0.315 13.080 12.398 1.00 78.94 158 LEU A O 1
ATOM 1117 N N . ASP A 1 159 ? 2.027 13.030 13.849 1.00 79.94 159 ASP A N 1
ATOM 1118 C CA . ASP A 1 159 ? 1.315 13.670 14.962 1.00 79.94 159 ASP A CA 1
ATOM 1119 C C . ASP A 1 159 ? 1.385 15.209 14.924 1.00 79.94 159 ASP A C 1
ATOM 1121 O O . ASP A 1 159 ? 0.575 15.887 15.563 1.00 79.94 159 ASP A O 1
ATOM 1125 N N . ARG A 1 160 ? 2.305 15.788 14.137 1.00 76.06 160 ARG A N 1
ATOM 1126 C CA . ARG A 1 160 ? 2.431 17.249 13.954 1.00 76.06 160 ARG A CA 1
ATOM 1127 C C . ARG A 1 160 ? 1.331 17.823 13.063 1.00 76.06 160 ARG A C 1
ATOM 1129 O O . ARG A 1 160 ? 1.008 19.000 13.176 1.00 76.06 160 ARG A O 1
ATOM 1136 N N . ARG A 1 161 ? 0.696 16.982 12.243 1.00 72.88 161 ARG A N 1
ATOM 1137 C CA . ARG A 1 161 ? -0.449 17.327 11.376 1.00 72.88 161 ARG A CA 1
ATOM 1138 C C . ARG A 1 161 ? -1.741 17.649 12.146 1.00 72.88 161 ARG A C 1
ATOM 1140 O O . ARG A 1 161 ? -2.766 17.939 11.532 1.00 72.88 161 ARG A O 1
ATOM 1147 N N . GLY A 1 162 ? -1.706 17.605 13.480 1.00 74.94 162 GLY A N 1
ATOM 1148 C CA . GLY A 1 162 ? -2.859 17.841 14.342 1.00 74.94 162 GLY A CA 1
ATOM 1149 C C . GLY A 1 162 ? -3.799 16.632 14.408 1.00 74.94 162 GLY A C 1
ATOM 1150 O O . GLY A 1 162 ? -3.461 15.556 13.932 1.00 74.94 162 GLY A O 1
ATOM 1151 N N . PRO A 1 163 ? -4.983 16.755 15.031 1.00 79.19 163 PRO A N 1
ATOM 1152 C CA . PRO A 1 163 ? -5.957 15.669 15.079 1.00 79.19 163 PRO A CA 1
ATOM 1153 C C . PRO A 1 163 ? -6.492 15.330 13.683 1.00 79.19 163 PRO A C 1
ATOM 1155 O O . PRO A 1 163 ? -6.972 16.213 12.974 1.00 79.19 163 PRO A O 1
ATOM 1158 N N . TYR A 1 164 ? -6.457 14.054 13.296 1.00 83.62 164 TYR A N 1
ATOM 1159 C CA . TYR A 1 164 ? -6.988 13.612 12.004 1.00 83.62 164 TYR A CA 1
ATOM 1160 C C . TYR A 1 164 ? -7.672 12.236 12.096 1.00 83.62 164 TYR A C 1
ATOM 1162 O O . TYR A 1 164 ? -7.504 11.528 13.099 1.00 83.62 164 TYR A O 1
ATOM 1170 N N . PRO A 1 165 ? -8.505 11.875 11.098 1.00 90.06 165 PRO A N 1
ATOM 1171 C CA . PRO A 1 165 ? -9.101 10.548 11.015 1.00 90.06 165 PRO A CA 1
ATOM 1172 C C . PRO A 1 165 ? -8.048 9.441 10.907 1.00 90.06 165 PRO A C 1
ATOM 1174 O O . PRO A 1 165 ? -7.082 9.589 10.167 1.00 90.06 165 PRO A O 1
ATOM 1177 N N . ARG A 1 166 ? -8.231 8.315 11.595 1.00 91.38 166 ARG A N 1
ATOM 1178 C CA . ARG A 1 166 ? -7.254 7.212 11.597 1.00 91.38 166 ARG A CA 1
ATOM 1179 C C . ARG A 1 166 ? -7.910 5.891 11.247 1.00 91.38 166 ARG A C 1
ATOM 1181 O O . ARG A 1 166 ? -9.049 5.648 11.641 1.00 91.38 166 ARG A O 1
ATOM 1188 N N . VAL A 1 167 ? -7.173 5.035 10.552 1.00 94.44 167 VAL A N 1
ATOM 1189 C CA . VAL A 1 167 ? -7.611 3.686 10.192 1.00 94.44 167 VAL A CA 1
ATOM 1190 C C . VAL A 1 167 ? -6.573 2.702 10.690 1.00 94.44 167 VAL A C 1
ATOM 1192 O O . VAL A 1 167 ? -5.376 2.948 10.589 1.00 94.44 167 VAL A O 1
ATOM 1195 N N . ALA A 1 168 ? -7.015 1.587 11.249 1.00 96.25 168 ALA A N 1
ATOM 1196 C CA . ALA A 1 168 ? -6.119 0.508 11.606 1.00 96.25 168 ALA A CA 1
ATOM 1197 C C . ALA A 1 168 ? -6.775 -0.853 11.435 1.00 96.25 168 ALA A C 1
ATOM 1199 O O . ALA A 1 168 ? -7.993 -1.023 11.568 1.00 96.25 168 ALA A O 1
ATOM 1200 N N . VAL A 1 169 ? -5.905 -1.821 11.196 1.00 96.62 169 VAL A N 1
ATOM 1201 C CA . VAL A 1 169 ? -6.187 -3.245 11.280 1.00 96.62 169 VAL A CA 1
ATOM 1202 C C . VAL A 1 169 ? -5.468 -3.788 12.508 1.00 96.62 169 VAL A C 1
ATOM 1204 O O . VAL A 1 169 ? -4.335 -3.406 12.794 1.00 96.62 169 VAL A O 1
ATOM 1207 N N . GLY A 1 170 ? -6.131 -4.644 13.271 1.00 95.31 170 GLY A N 1
ATOM 1208 C CA . GLY A 1 170 ? -5.541 -5.284 14.435 1.00 95.31 170 GLY A CA 1
ATOM 1209 C C . GLY A 1 170 ? -5.990 -6.721 14.584 1.00 95.31 170 GLY A C 1
ATOM 1210 O O . GLY A 1 170 ? -7.067 -7.103 14.129 1.00 95.31 170 GLY A O 1
ATOM 1211 N N . PHE A 1 171 ? -5.169 -7.502 15.262 1.00 93.81 171 PHE A N 1
ATOM 1212 C CA . PHE A 1 171 ? -5.408 -8.901 15.554 1.00 93.81 171 PHE A CA 1
ATOM 1213 C C . PHE A 1 171 ? -5.349 -9.100 17.059 1.00 93.81 171 PHE A C 1
ATOM 1215 O O . PHE A 1 171 ? -4.457 -8.581 17.724 1.00 93.81 171 PHE A O 1
ATOM 1222 N N . GLY A 1 172 ? -6.354 -9.772 17.606 1.00 90.44 172 GLY A N 1
ATOM 1223 C CA . GLY A 1 172 ? -6.421 -10.132 19.022 1.00 90.44 172 GLY A CA 1
ATOM 1224 C C . GLY A 1 172 ? -6.333 -11.645 19.222 1.00 90.44 172 GLY A C 1
ATOM 1225 O O . GLY A 1 172 ? -6.137 -12.371 18.248 1.00 90.44 172 GLY A O 1
ATOM 1226 N N . PRO A 1 173 ? -6.596 -12.137 20.446 1.00 82.81 173 PRO A N 1
ATOM 1227 C CA . PRO A 1 173 ? -6.489 -13.557 20.757 1.00 82.81 173 PRO A CA 1
ATOM 1228 C C . PRO A 1 173 ? -7.292 -14.449 19.797 1.00 82.81 173 PRO A C 1
ATOM 1230 O O . PRO A 1 173 ? -8.444 -14.144 19.446 1.00 82.81 173 PRO A O 1
ATOM 1233 N N . GLY A 1 174 ? -6.709 -15.593 19.432 1.00 79.75 174 GLY A N 1
ATOM 1234 C CA . GLY A 1 174 ? -7.307 -16.565 18.516 1.00 79.75 174 GLY A CA 1
ATOM 1235 C C . GLY A 1 174 ? -7.420 -16.021 17.089 1.00 79.75 174 GLY A C 1
ATOM 1236 O O . GLY A 1 174 ? -6.453 -15.527 16.528 1.00 79.75 174 GLY A O 1
ATOM 1237 N N . ARG A 1 175 ? -8.617 -16.103 16.494 1.00 83.44 175 ARG A N 1
ATOM 1238 C CA . ARG A 1 175 ? -8.915 -15.605 15.134 1.00 83.44 175 ARG A CA 1
ATOM 1239 C C . ARG A 1 175 ? -9.698 -14.290 15.165 1.00 83.44 175 ARG A C 1
ATOM 1241 O O . ARG A 1 175 ? -10.712 -14.128 14.487 1.00 83.44 175 ARG A O 1
ATOM 1248 N N . THR A 1 176 ? -9.297 -13.370 16.045 1.00 86.19 176 THR A N 1
ATOM 1249 C CA . THR A 1 176 ? -9.987 -12.083 16.209 1.00 86.19 176 THR A CA 1
ATOM 1250 C C . THR A 1 176 ? -9.375 -11.031 15.290 1.00 86.19 176 THR A C 1
ATOM 1252 O O . THR A 1 176 ? -8.264 -10.582 15.539 1.00 86.19 176 THR A O 1
ATOM 1255 N N . LEU A 1 177 ? -10.139 -10.570 14.298 1.00 88.19 177 LEU A N 1
ATOM 1256 C CA . LEU A 1 177 ? -9.816 -9.395 13.485 1.00 88.19 177 LEU A CA 1
ATOM 1257 C C . LEU A 1 177 ? -10.530 -8.142 14.024 1.00 88.19 177 LEU A C 1
ATOM 1259 O O . LEU A 1 177 ? -11.718 -8.176 14.361 1.00 88.19 177 LEU A O 1
ATOM 1263 N N . LEU A 1 178 ? -9.803 -7.028 14.068 1.00 91.56 178 LEU A N 1
ATOM 1264 C CA . LEU A 1 178 ? -10.269 -5.690 14.408 1.00 91.56 178 LEU A CA 1
ATOM 1265 C C . LEU A 1 178 ? -10.042 -4.770 13.205 1.00 91.56 178 LEU A C 1
ATOM 1267 O O . LEU A 1 178 ? -8.907 -4.495 12.835 1.00 91.56 178 LEU A O 1
ATOM 1271 N N . LEU A 1 179 ? -11.124 -4.255 12.628 1.00 93.31 179 LEU A N 1
ATOM 1272 C CA . LEU A 1 179 ? -11.083 -3.156 11.663 1.00 93.31 179 LEU A CA 1
ATOM 1273 C C . LEU A 1 179 ? -11.618 -1.915 12.365 1.00 93.31 179 LEU A C 1
ATOM 1275 O O . LEU A 1 179 ? -12.756 -1.923 12.848 1.00 93.31 179 LEU A O 1
ATOM 1279 N N . VAL A 1 180 ? -10.789 -0.880 12.477 1.00 91.62 180 VAL A N 1
ATOM 1280 C CA . VAL A 1 180 ? -11.108 0.308 13.271 1.00 91.62 180 VAL A CA 1
ATOM 1281 C C . VAL A 1 180 ? -10.887 1.559 12.442 1.00 91.62 180 VAL A C 1
ATOM 1283 O O . VAL A 1 180 ? -9.771 1.849 12.025 1.00 91.62 180 VAL A O 1
ATOM 1286 N N . VAL A 1 181 ? -11.961 2.324 12.263 1.00 89.94 181 VAL A N 1
ATOM 1287 C CA . VAL A 1 181 ? -11.934 3.668 11.681 1.00 89.94 181 VAL A CA 1
ATOM 1288 C C . VAL A 1 181 ? -12.326 4.667 12.762 1.00 89.94 181 VAL A C 1
ATOM 1290 O O . VAL A 1 181 ? -13.318 4.473 13.470 1.00 89.94 181 VAL A O 1
ATOM 1293 N N . ALA A 1 182 ? -11.533 5.723 12.902 1.00 87.56 182 ALA A N 1
ATOM 1294 C CA . ALA A 1 182 ? -11.799 6.850 13.774 1.00 87.56 182 ALA A CA 1
ATOM 1295 C C . ALA A 1 182 ? -11.993 8.125 12.951 1.00 87.56 182 ALA A C 1
ATOM 1297 O O . ALA A 1 182 ? -11.038 8.608 12.355 1.00 87.56 182 ALA A O 1
ATOM 1298 N N . ASP A 1 183 ? -13.208 8.681 12.951 1.00 85.94 183 ASP A N 1
ATOM 1299 C CA . ASP A 1 183 ? -13.531 9.938 12.258 1.00 85.94 183 ASP A CA 1
ATOM 1300 C C . ASP A 1 183 ? -12.792 11.144 12.871 1.00 85.94 183 ASP A C 1
ATOM 1302 O O . ASP A 1 183 ? -12.519 11.176 14.076 1.00 85.94 183 ASP A O 1
ATOM 1306 N N . GLY A 1 184 ? -12.550 12.185 12.072 1.00 83.50 184 GLY A N 1
ATOM 1307 C CA . GLY A 1 184 ? -11.861 13.415 12.478 1.00 83.50 184 GLY A CA 1
ATOM 1308 C C . GLY A 1 184 ? -12.142 14.609 11.558 1.00 83.50 184 GLY A C 1
ATOM 1309 O O . GLY A 1 184 ? -12.869 14.465 10.578 1.00 83.50 184 GLY A O 1
ATOM 1310 N N . ARG A 1 185 ? -11.566 15.781 11.879 1.00 80.94 185 ARG A N 1
ATOM 1311 C CA . ARG A 1 185 ? -11.750 17.067 11.154 1.00 80.94 185 ARG A CA 1
ATOM 1312 C C . ARG A 1 185 ? -13.210 17.518 10.980 1.00 80.94 185 ARG A C 1
ATOM 1314 O O . ARG A 1 185 ? -13.607 18.058 9.958 1.00 80.94 185 ARG A O 1
ATOM 1321 N N . GLN A 1 186 ? -14.039 17.270 11.984 1.00 75.12 186 GLN A N 1
ATOM 1322 C CA . GLN A 1 186 ? -15.465 17.596 11.989 1.00 75.12 186 GLN A CA 1
ATOM 1323 C C . GLN A 1 186 ? -15.838 18.291 13.298 1.00 75.12 186 GLN A C 1
ATOM 1325 O O . GLN A 1 186 ? -15.242 18.017 14.344 1.00 75.12 186 GLN A O 1
ATOM 1330 N N . ALA A 1 187 ? -16.883 19.127 13.294 1.00 68.25 187 ALA A N 1
ATOM 1331 C CA . ALA A 1 187 ? -17.385 19.739 14.530 1.00 68.25 187 ALA A CA 1
ATOM 1332 C C . ALA A 1 187 ? -17.795 18.665 15.540 1.00 68.25 187 ALA A C 1
ATOM 1334 O O . ALA A 1 187 ? -17.559 18.782 16.748 1.00 68.25 187 ALA A O 1
ATOM 1335 N N . THR A 1 188 ? -18.362 17.580 15.013 1.00 66.88 188 THR A N 1
ATOM 1336 C CA . THR A 1 188 ? -18.648 16.405 15.797 1.00 66.88 188 THR A CA 1
ATOM 1337 C C . THR A 1 188 ? -17.414 15.601 16.107 1.00 66.88 188 THR A C 1
ATOM 1339 O O . THR A 1 188 ? -17.516 15.000 17.135 1.00 66.88 188 THR A O 1
ATOM 1342 N N . SER A 1 189 ? -16.284 15.577 15.384 1.00 73.88 189 SER A N 1
ATOM 1343 C CA . SER A 1 189 ? -15.072 14.800 15.737 1.00 73.88 189 SER A CA 1
ATOM 1344 C C . SER A 1 189 ? -13.766 15.465 15.351 1.00 73.88 189 SER A C 1
ATOM 1346 O O . SER A 1 189 ? -13.497 15.645 14.174 1.00 73.88 189 SER A O 1
ATOM 1348 N N . SER A 1 190 ? -12.878 15.722 16.315 1.00 70.12 190 SER A N 1
ATOM 1349 C CA . SER A 1 190 ? -11.522 16.165 15.977 1.00 70.12 190 SER A CA 1
ATOM 1350 C C . SER A 1 190 ? -10.671 15.037 15.389 1.00 70.12 190 SER A C 1
ATOM 1352 O O . SER A 1 190 ? -9.770 15.306 14.610 1.00 70.12 190 SER A O 1
ATOM 1354 N N . GLY A 1 191 ? -10.949 13.778 15.738 1.00 75.44 191 GLY A N 1
ATOM 1355 C CA . GLY A 1 191 ? -10.027 12.664 15.512 1.00 75.44 191 GLY A CA 1
ATOM 1356 C C . GLY A 1 191 ? -8.970 12.559 16.611 1.00 75.44 191 GLY A C 1
ATOM 1357 O O . GLY A 1 191 ? -9.028 13.269 17.627 1.00 75.44 191 GLY A O 1
ATOM 1358 N N . PHE A 1 192 ? -8.024 11.641 16.417 1.00 75.56 192 PHE A N 1
ATOM 1359 C CA . PHE A 1 192 ? -6.933 11.384 17.357 1.00 75.56 192 PHE A CA 1
ATOM 1360 C C . PHE A 1 192 ? -5.755 12.303 17.061 1.00 75.56 192 PHE A C 1
ATOM 1362 O O . PHE A 1 192 ? -5.233 12.298 15.948 1.00 75.56 192 PHE A O 1
ATOM 1369 N N . LEU A 1 193 ? -5.326 13.052 18.081 1.00 70.75 193 LEU A N 1
ATOM 1370 C CA . LEU A 1 193 ? -4.132 13.889 17.995 1.00 70.75 193 LEU A CA 1
ATOM 1371 C C . LEU A 1 193 ? -2.875 13.025 17.894 1.00 70.75 193 LEU A C 1
ATOM 1373 O O . LEU A 1 193 ? -2.156 13.126 16.912 1.00 70.75 193 LEU A O 1
ATOM 1377 N N . ARG A 1 194 ? -2.650 12.144 18.875 1.00 79.25 194 ARG A N 1
ATOM 1378 C CA . ARG A 1 194 ? -1.435 11.330 18.944 1.00 79.25 194 ARG A CA 1
ATOM 1379 C C . ARG A 1 194 ? -1.676 9.908 18.464 1.00 79.25 194 ARG A C 1
ATOM 1381 O O . ARG A 1 194 ? -2.698 9.305 18.807 1.00 79.25 194 ARG A O 1
ATOM 1388 N N . THR A 1 195 ? -0.702 9.352 17.753 1.00 84.69 195 THR A N 1
ATOM 1389 C CA . THR A 1 195 ? -0.712 7.959 17.282 1.00 84.69 195 THR A CA 1
ATOM 1390 C C . THR A 1 195 ? -0.800 6.993 18.461 1.00 84.69 195 THR A C 1
ATOM 1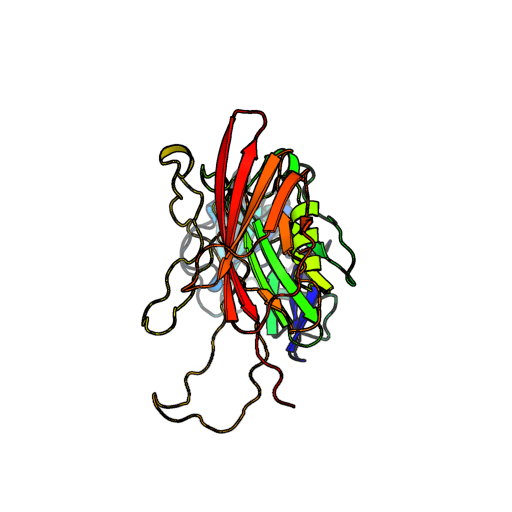392 O O . THR A 1 195 ? -1.608 6.064 18.447 1.00 84.69 195 THR A O 1
ATOM 1395 N N . ILE A 1 196 ? -0.093 7.305 19.550 1.00 87.12 196 ILE A N 1
ATOM 1396 C CA . ILE A 1 196 ? -0.090 6.513 20.783 1.00 87.12 196 ILE A CA 1
ATOM 1397 C C . ILE A 1 196 ? -1.479 6.396 21.437 1.00 87.12 196 ILE A C 1
ATOM 1399 O O . ILE A 1 196 ? -1.828 5.360 22.000 1.00 87.12 196 ILE A O 1
ATOM 1403 N N . ASP A 1 197 ? -2.317 7.434 21.331 1.00 85.00 197 ASP A N 1
ATOM 1404 C CA . ASP A 1 197 ? -3.670 7.413 21.896 1.00 85.00 197 ASP A CA 1
ATOM 1405 C C . ASP A 1 197 ? -4.589 6.486 21.083 1.00 85.00 197 ASP A C 1
ATOM 1407 O O . ASP A 1 197 ? -5.481 5.836 21.639 1.00 85.00 197 ASP A O 1
ATOM 1411 N N . PHE A 1 198 ? -4.360 6.401 19.769 1.00 88.31 198 PHE A N 1
ATOM 1412 C CA . PHE A 1 198 ? -5.070 5.477 18.888 1.00 88.31 198 PHE A CA 1
ATOM 1413 C C . PHE A 1 198 ? -4.602 4.030 19.093 1.00 88.31 198 PHE A C 1
ATOM 1415 O O . PHE A 1 198 ? -5.431 3.125 19.201 1.00 88.31 198 PHE A O 1
ATOM 1422 N N . ALA A 1 199 ? -3.297 3.814 19.272 1.00 90.44 199 ALA A N 1
ATOM 1423 C CA . ALA A 1 199 ? -2.750 2.521 19.671 1.00 90.44 199 ALA A CA 1
ATOM 1424 C C . ALA A 1 199 ? -3.325 2.033 21.012 1.00 90.44 199 ALA A C 1
ATOM 1426 O O . ALA A 1 199 ? -3.743 0.879 21.138 1.00 90.44 199 ALA A O 1
ATOM 1427 N N . GLN A 1 200 ? -3.450 2.928 21.999 1.00 87.44 200 GLN A N 1
ATOM 1428 C CA . GLN A 1 200 ? -4.079 2.612 23.283 1.00 87.44 200 GLN A CA 1
ATOM 1429 C C . GLN A 1 200 ? -5.541 2.179 23.124 1.00 87.44 200 GLN A C 1
ATOM 1431 O O . GLN A 1 200 ? -5.974 1.243 23.801 1.00 87.44 200 GLN A O 1
ATOM 1436 N N . LEU A 1 201 ? -6.305 2.807 22.220 1.00 86.19 201 LEU A N 1
ATOM 1437 C CA . LEU A 1 201 ? -7.655 2.345 21.891 1.00 86.19 201 LEU A CA 1
ATOM 1438 C C . LEU A 1 201 ? -7.632 0.906 21.359 1.00 86.19 201 LEU A C 1
ATOM 1440 O O . LEU A 1 201 ? -8.464 0.107 21.787 1.00 86.19 201 LEU A O 1
ATOM 1444 N N . LEU A 1 202 ? -6.710 0.570 20.453 1.00 89.06 202 LEU A N 1
ATOM 1445 C CA . LEU A 1 202 ? -6.632 -0.777 19.882 1.00 89.06 202 LEU A CA 1
ATOM 1446 C C . LEU A 1 202 ? -6.269 -1.825 20.933 1.00 89.06 202 LEU A C 1
ATOM 1448 O O . LEU A 1 202 ? -6.953 -2.846 21.033 1.00 89.06 202 LEU A O 1
ATOM 1452 N N . LYS A 1 203 ? -5.297 -1.529 21.801 1.00 87.25 203 LYS A N 1
ATOM 1453 C CA . LYS A 1 203 ? -4.976 -2.375 22.959 1.00 87.25 203 LYS A CA 1
ATOM 1454 C C . LYS A 1 203 ? -6.189 -2.558 23.878 1.00 87.25 203 LYS A C 1
ATOM 1456 O O . LYS A 1 203 ? -6.516 -3.675 24.271 1.00 87.25 203 LYS A O 1
ATOM 1461 N N . ASP A 1 204 ? -6.941 -1.491 24.152 1.00 85.25 204 ASP A N 1
ATOM 1462 C CA . ASP A 1 204 ? -8.166 -1.553 24.964 1.00 85.25 204 ASP A CA 1
ATOM 1463 C C . ASP A 1 204 ? -9.337 -2.293 24.279 1.00 85.25 204 ASP A C 1
ATOM 1465 O O . ASP A 1 204 ? -10.298 -2.688 24.955 1.00 85.25 204 ASP A O 1
ATOM 1469 N N . LEU A 1 205 ? -9.301 -2.456 22.952 1.00 84.12 205 LEU A N 1
ATOM 1470 C CA . LEU A 1 205 ? -10.221 -3.303 22.180 1.00 84.12 205 LEU A CA 1
ATOM 1471 C C . LEU A 1 205 ? -9.781 -4.776 22.150 1.00 84.12 205 LEU A C 1
ATOM 1473 O O . LEU A 1 205 ? -10.596 -5.634 21.798 1.00 84.12 205 LEU A O 1
ATOM 1477 N N . GLY A 1 206 ? -8.558 -5.066 22.603 1.00 88.12 206 GLY A N 1
ATOM 1478 C CA . GLY A 1 206 ? -7.983 -6.404 22.697 1.00 88.12 206 GLY A CA 1
ATOM 1479 C C . GLY A 1 206 ? -7.041 -6.766 21.552 1.00 88.12 206 GLY A C 1
ATOM 1480 O O . GLY A 1 206 ? -6.885 -7.953 21.292 1.00 88.12 206 GLY A O 1
ATOM 1481 N N . ALA A 1 207 ? -6.466 -5.782 20.853 1.00 92.81 207 ALA A N 1
ATOM 1482 C CA . ALA A 1 207 ? -5.393 -6.036 19.898 1.00 92.81 207 ALA A CA 1
ATOM 1483 C C . ALA A 1 207 ? -4.129 -6.524 20.629 1.00 92.81 207 ALA A C 1
ATOM 1485 O O . ALA A 1 207 ? -3.693 -5.898 21.597 1.00 92.81 207 ALA A O 1
ATOM 1486 N N . GLU A 1 208 ? -3.558 -7.620 20.145 1.00 94.56 208 GLU A N 1
ATOM 1487 C CA . GLU A 1 208 ? -2.211 -8.110 20.456 1.00 94.56 208 GLU A CA 1
ATOM 1488 C C . GLU A 1 208 ? -1.212 -7.637 19.394 1.00 94.56 208 GLU A C 1
ATOM 1490 O O . GLU A 1 208 ? -0.079 -7.302 19.725 1.00 94.56 208 GLU A O 1
ATOM 1495 N N . GLU A 1 209 ? -1.676 -7.507 18.151 1.00 95.31 209 GLU A N 1
ATOM 1496 C CA . GLU A 1 209 ? -0.963 -6.911 17.024 1.00 95.31 209 GLU A CA 1
ATOM 1497 C C . GLU A 1 209 ? -1.845 -5.838 16.378 1.00 95.31 209 GLU A C 1
ATOM 1499 O O . GLU A 1 209 ? -3.064 -6.004 16.283 1.00 95.31 209 GLU A O 1
ATOM 1504 N N . ALA A 1 210 ? -1.269 -4.730 15.920 1.00 96.31 210 ALA A N 1
ATOM 1505 C CA . ALA A 1 210 ? -2.008 -3.721 15.173 1.00 96.31 210 ALA A CA 1
ATOM 1506 C C . ALA A 1 210 ? -1.124 -2.861 14.273 1.00 96.31 210 ALA A C 1
ATOM 1508 O O . ALA A 1 210 ? -0.027 -2.458 14.657 1.00 96.31 210 ALA A O 1
ATOM 1509 N N . LEU A 1 211 ? -1.666 -2.519 13.107 1.00 96.94 211 LEU A N 1
ATOM 1510 C CA . LEU A 1 211 ? -1.031 -1.710 12.078 1.00 96.94 211 LEU A CA 1
ATOM 1511 C C . LEU A 1 211 ? -1.897 -0.498 11.748 1.00 96.94 211 LEU A C 1
ATOM 1513 O O . LEU A 1 211 ? -3.099 -0.616 11.492 1.00 96.94 211 LEU A O 1
ATOM 1517 N N . HIS A 1 212 ? -1.267 0.669 11.723 1.00 95.75 212 HIS A N 1
ATOM 1518 C CA . HIS A 1 212 ? -1.857 1.896 11.217 1.00 95.75 212 HIS A CA 1
ATOM 1519 C C . HIS A 1 212 ? -1.925 1.842 9.687 1.00 95.75 212 HIS A C 1
ATOM 1521 O O . HIS A 1 212 ? -0.919 1.560 9.039 1.00 95.75 212 HIS A O 1
ATOM 1527 N N . LEU A 1 213 ? -3.094 2.112 9.113 1.00 95.00 213 LEU A N 1
ATOM 1528 C CA . LEU A 1 213 ? -3.332 2.175 7.669 1.00 95.00 213 LEU A CA 1
ATOM 1529 C C . LEU A 1 213 ? -3.475 3.633 7.212 1.00 95.00 213 LEU A C 1
ATOM 1531 O O . LEU A 1 213 ? -3.387 4.556 8.025 1.00 95.00 213 LEU A O 1
ATOM 1535 N N . ASP A 1 214 ? -3.698 3.841 5.912 1.00 92.94 214 ASP A N 1
ATOM 1536 C CA . ASP A 1 214 ? -3.978 5.176 5.384 1.00 92.94 214 ASP A CA 1
ATOM 1537 C C . ASP A 1 214 ? -5.245 5.769 6.025 1.00 92.94 214 ASP A C 1
ATOM 1539 O O . ASP A 1 214 ? -6.280 5.112 6.151 1.00 92.94 214 ASP A O 1
ATOM 1543 N N . GLY A 1 215 ? -5.134 7.016 6.472 1.00 90.75 215 GLY A N 1
ATOM 1544 C CA . GLY A 1 215 ? -6.151 7.722 7.242 1.00 90.75 215 GLY A CA 1
ATOM 1545 C C . GLY A 1 215 ? -6.550 9.034 6.581 1.00 90.75 215 GLY A C 1
ATOM 1546 O O . GLY A 1 215 ? -6.603 9.164 5.362 1.00 90.75 215 GLY A O 1
ATOM 1547 N N . GLY A 1 216 ? -6.853 10.049 7.388 1.00 89.44 216 GLY A N 1
ATOM 1548 C CA . GLY A 1 216 ? -7.269 11.347 6.863 1.00 89.44 216 GLY A CA 1
ATOM 1549 C C . GLY A 1 216 ? -8.531 11.230 6.004 1.00 89.44 216 GLY A C 1
ATOM 1550 O O . GLY A 1 216 ? -9.489 10.571 6.396 1.00 89.44 216 GLY A O 1
ATOM 1551 N N . GLY A 1 217 ? -8.517 11.853 4.824 1.00 89.69 217 GLY A N 1
ATOM 1552 C CA . GLY A 1 217 ? -9.636 11.790 3.879 1.00 89.69 217 GLY A CA 1
ATOM 1553 C C . GLY A 1 217 ? -9.939 10.392 3.343 1.00 89.69 217 GLY A C 1
ATOM 1554 O O . GLY A 1 217 ? -11.076 10.128 2.975 1.00 89.69 217 GLY A O 1
ATOM 1555 N N . SER A 1 218 ? -8.955 9.488 3.367 1.00 93.50 218 SER A N 1
ATOM 1556 C CA . SER A 1 218 ? -9.106 8.088 2.957 1.00 93.50 218 SER A CA 1
ATOM 1557 C C . SER A 1 218 ? -9.859 7.239 3.990 1.00 93.50 218 SER A C 1
ATOM 1559 O O . SER A 1 218 ? -10.199 6.089 3.717 1.00 93.50 218 SER A O 1
ATOM 1561 N N . ALA A 1 219 ? -10.098 7.765 5.198 1.00 92.94 219 ALA A N 1
ATOM 1562 C CA . ALA A 1 219 ? -10.716 7.012 6.279 1.00 92.94 219 ALA A CA 1
ATOM 1563 C C . ALA A 1 219 ? -12.204 6.745 6.010 1.00 92.94 219 ALA A C 1
ATOM 1565 O O . ALA A 1 219 ? -13.076 7.541 6.372 1.00 92.94 219 ALA A O 1
ATOM 1566 N N . THR A 1 220 ? -12.483 5.570 5.452 1.00 92.56 220 THR A N 1
ATOM 1567 C CA . THR A 1 220 ? -13.838 5.122 5.132 1.00 92.56 220 THR A CA 1
ATOM 1568 C C . THR A 1 220 ? -14.065 3.692 5.613 1.00 92.56 220 THR A C 1
ATOM 1570 O O . THR A 1 220 ? -13.235 2.805 5.431 1.00 92.56 220 THR A O 1
ATOM 1573 N N . MET A 1 221 ? -15.218 3.455 6.236 1.00 91.88 221 MET A N 1
ATOM 1574 C CA . MET A 1 221 ? -15.745 2.123 6.506 1.00 91.88 221 MET A CA 1
ATOM 1575 C C . MET A 1 221 ? -17.135 2.026 5.906 1.00 91.88 221 MET A C 1
ATOM 1577 O O . MET A 1 221 ? -18.013 2.842 6.199 1.00 91.88 221 MET A O 1
ATOM 1581 N N . VAL A 1 222 ? -17.349 0.960 5.149 1.00 87.62 222 VAL A N 1
ATOM 1582 C CA . VAL A 1 222 ? -18.653 0.600 4.614 1.00 87.62 222 VAL A CA 1
ATOM 1583 C C . VAL A 1 222 ? -19.127 -0.711 5.225 1.00 87.62 222 VAL A C 1
ATOM 1585 O O . VAL A 1 222 ? -18.325 -1.570 5.594 1.00 87.62 222 VAL A O 1
ATOM 1588 N N . ALA A 1 223 ? -20.437 -0.871 5.366 1.00 86.31 223 ALA A N 1
ATOM 1589 C CA . ALA A 1 223 ? -21.019 -2.137 5.780 1.00 86.31 223 ALA A CA 1
ATOM 1590 C C . ALA A 1 223 ? -22.404 -2.328 5.170 1.00 86.31 223 ALA A C 1
ATOM 1592 O O . ALA A 1 223 ? -23.179 -1.383 5.018 1.00 86.31 223 ALA A O 1
ATOM 1593 N N . ARG A 1 224 ? -22.744 -3.587 4.893 1.00 84.12 224 ARG A N 1
ATOM 1594 C CA . ARG A 1 224 ? -24.124 -3.994 4.632 1.00 84.12 224 ARG A CA 1
ATOM 1595 C C . ARG A 1 224 ? -24.839 -4.148 5.971 1.00 84.12 224 ARG A C 1
ATOM 1597 O O . ARG A 1 224 ? -24.483 -5.014 6.772 1.00 84.12 224 ARG A O 1
ATOM 1604 N N . GLN A 1 225 ? -25.814 -3.286 6.250 1.00 79.81 225 GLN A N 1
ATOM 1605 C CA . GLN A 1 225 ? -26.611 -3.422 7.470 1.00 79.81 225 GLN A CA 1
ATOM 1606 C C . GLN A 1 225 ? -27.598 -4.593 7.347 1.00 79.81 225 GLN A C 1
ATOM 1608 O O . GLN A 1 225 ? -28.049 -4.893 6.242 1.00 79.81 225 GLN A O 1
ATOM 1613 N N . PRO A 1 226 ? -27.978 -5.239 8.468 1.00 75.62 226 PRO A N 1
ATOM 1614 C CA . PRO A 1 226 ? -29.095 -6.177 8.461 1.00 75.62 226 PRO A CA 1
ATOM 1615 C C . PRO A 1 226 ? -30.320 -5.507 7.831 1.00 75.62 226 PRO A C 1
ATOM 1617 O O . PRO A 1 226 ? -30.596 -4.359 8.170 1.00 75.62 226 PRO A O 1
ATOM 1620 N N . SER A 1 227 ? -31.018 -6.218 6.941 1.00 75.44 227 SER A N 1
ATOM 1621 C CA . SER A 1 227 ? -32.159 -5.730 6.143 1.00 75.44 227 SER A CA 1
ATOM 1622 C C . SER A 1 227 ? -31.841 -4.701 5.046 1.00 75.44 227 SER A C 1
ATOM 1624 O O . SER A 1 227 ? -32.745 -3.985 4.612 1.00 75.44 227 SER A O 1
ATOM 1626 N N . ARG A 1 228 ? -30.579 -4.563 4.625 1.00 74.88 228 ARG A N 1
ATOM 1627 C CA . ARG A 1 228 ? -30.199 -3.736 3.472 1.00 74.88 228 ARG A CA 1
ATOM 1628 C C . ARG A 1 228 ? -29.508 -4.590 2.418 1.00 74.88 228 ARG A C 1
ATOM 1630 O O . ARG A 1 228 ? -28.575 -5.328 2.726 1.00 74.88 228 ARG A O 1
ATOM 1637 N N . ASP A 1 229 ? -29.900 -4.386 1.167 1.00 82.50 229 ASP A N 1
ATOM 1638 C CA . ASP A 1 229 ? -29.329 -5.106 0.020 1.00 82.50 229 ASP A CA 1
ATOM 1639 C C . ASP A 1 229 ? -28.120 -4.386 -0.588 1.00 82.50 229 ASP A C 1
ATOM 1641 O O . ASP A 1 229 ? -27.475 -4.888 -1.509 1.00 82.50 229 ASP A O 1
ATOM 1645 N N . ARG A 1 230 ? -27.761 -3.231 -0.022 1.00 85.06 230 ARG A N 1
ATOM 1646 C CA . ARG A 1 230 ? -26.617 -2.417 -0.428 1.00 85.06 230 ARG A CA 1
ATOM 1647 C C . ARG A 1 230 ? -25.638 -2.188 0.716 1.00 85.06 230 ARG A C 1
ATOM 1649 O O . ARG A 1 230 ? -26.000 -2.178 1.895 1.00 85.06 230 ARG A O 1
ATOM 1656 N N . VAL A 1 231 ? -24.385 -2.003 0.324 1.00 85.00 231 VAL A N 1
ATOM 1657 C CA . VAL A 1 231 ? -23.294 -1.552 1.183 1.00 85.00 231 VAL A CA 1
ATOM 1658 C C . VAL A 1 231 ? -23.395 -0.032 1.317 1.00 85.00 231 VAL A C 1
ATOM 1660 O O . VAL A 1 231 ? -23.594 0.662 0.326 1.00 85.00 231 VAL A O 1
ATOM 1663 N N . GLU A 1 232 ? -23.304 0.482 2.542 1.00 86.31 232 GLU A N 1
ATOM 1664 C CA . GLU A 1 232 ? -23.414 1.916 2.832 1.00 86.31 232 GLU A CA 1
ATOM 1665 C C . GLU A 1 232 ? -22.252 2.360 3.731 1.00 86.31 232 GLU A C 1
ATOM 1667 O O . GLU A 1 232 ? -21.772 1.585 4.567 1.00 86.31 232 GLU A O 1
ATOM 1672 N N . VAL A 1 233 ? -21.822 3.618 3.600 1.00 86.94 233 VAL A N 1
ATOM 1673 C CA . VAL A 1 233 ? -20.830 4.233 4.496 1.00 86.94 233 VAL A CA 1
ATOM 1674 C C . VAL A 1 233 ? -21.386 4.292 5.920 1.00 86.94 233 VAL A C 1
ATOM 1676 O O . VAL A 1 233 ? -22.467 4.830 6.174 1.00 86.94 233 VAL A O 1
ATOM 1679 N N . VAL A 1 234 ? -20.640 3.741 6.879 1.00 85.19 234 VAL A N 1
ATOM 1680 C CA . VAL A 1 234 ? -21.048 3.682 8.294 1.00 85.19 234 VAL A CA 1
ATOM 1681 C C . VAL A 1 234 ? -20.290 4.655 9.193 1.00 85.19 234 VAL A C 1
ATOM 1683 O O . VAL A 1 234 ? -20.734 4.916 10.319 1.00 85.19 234 VAL A O 1
ATOM 1686 N N . ASN A 1 235 ? -19.186 5.223 8.711 1.00 86.94 235 ASN A N 1
ATOM 1687 C CA . ASN A 1 235 ? -18.457 6.292 9.388 1.00 86.94 235 ASN A CA 1
ATOM 1688 C C . ASN A 1 235 ? -18.891 7.676 8.858 1.00 86.94 235 ASN A C 1
ATOM 1690 O O . ASN A 1 235 ? -20.019 7.821 8.373 1.00 86.94 235 ASN A O 1
ATOM 1694 N N . SER A 1 236 ? -18.070 8.703 9.068 1.00 88.38 236 SER A N 1
ATOM 1695 C CA . SER A 1 236 ? -18.262 10.054 8.543 1.00 88.38 236 SER A CA 1
ATOM 1696 C C . SER A 1 236 ? -16.963 10.487 7.851 1.00 88.38 236 SER A C 1
ATOM 1698 O O . SER A 1 236 ? -16.033 10.888 8.559 1.00 88.38 236 SER A O 1
ATOM 1700 N N . PRO A 1 237 ? -16.858 10.384 6.511 1.00 90.38 237 PRO A N 1
ATOM 1701 C CA . PRO A 1 237 ? -15.673 10.814 5.763 1.00 90.38 237 PRO A CA 1
ATOM 1702 C C . PRO A 1 237 ? -15.299 12.272 6.062 1.00 90.38 237 PRO A C 1
ATOM 1704 O O . PRO A 1 237 ? -16.140 13.040 6.525 1.00 90.38 237 PRO A O 1
ATOM 1707 N N . SER A 1 238 ? -14.040 12.671 5.856 1.00 88.62 238 SER A N 1
ATOM 1708 C CA . SER A 1 238 ? -13.572 14.006 6.275 1.00 88.62 238 SER A CA 1
ATOM 1709 C C . SER A 1 238 ? -13.338 15.012 5.151 1.00 88.62 238 SER A C 1
ATOM 1711 O O . SER A 1 238 ? -13.146 16.189 5.448 1.00 88.62 238 SER A O 1
ATOM 1713 N N . ASP A 1 239 ? -13.296 14.596 3.887 1.00 87.19 239 ASP A N 1
ATOM 1714 C CA . ASP A 1 239 ? -12.962 15.520 2.798 1.00 87.19 239 ASP A CA 1
ATOM 1715 C C . ASP A 1 239 ? -14.086 16.534 2.568 1.00 87.19 239 ASP A C 1
ATOM 1717 O O . ASP A 1 239 ? -15.252 16.175 2.453 1.00 87.19 239 ASP A O 1
ATOM 1721 N N . GLY A 1 240 ? -13.748 17.824 2.564 1.00 82.12 240 GLY A N 1
ATOM 1722 C CA . GLY A 1 240 ? -14.734 18.911 2.505 1.00 82.12 240 GLY A CA 1
ATOM 1723 C C . GLY A 1 240 ? -15.477 19.183 3.823 1.00 82.12 240 GLY A C 1
ATOM 1724 O O . GLY A 1 240 ? -16.268 20.121 3.887 1.00 82.12 240 GLY A O 1
ATOM 1725 N N . ALA A 1 241 ? -15.202 18.436 4.900 1.00 79.12 241 ALA A N 1
ATOM 1726 C CA . ALA A 1 241 ? -15.887 18.619 6.184 1.00 79.12 241 ALA A CA 1
ATOM 1727 C C . ALA A 1 241 ? -15.598 19.975 6.859 1.00 79.12 241 ALA A C 1
ATOM 1729 O O . ALA A 1 241 ? -16.412 20.444 7.654 1.00 79.12 241 ALA A O 1
ATOM 1730 N N . GLU A 1 242 ? -14.467 20.611 6.536 1.00 71.06 242 GLU A N 1
ATOM 1731 C CA . GLU A 1 242 ? -14.120 21.972 6.980 1.00 71.06 242 GLU A CA 1
ATOM 1732 C C . GLU A 1 242 ? -15.197 22.988 6.548 1.00 71.06 242 GLU A C 1
ATOM 1734 O O . GLU A 1 242 ? -15.532 23.894 7.307 1.00 71.06 242 GLU A O 1
ATOM 1739 N N . ALA A 1 243 ? -15.788 22.799 5.360 1.00 68.38 243 ALA A N 1
ATOM 1740 C CA . ALA A 1 243 ? -16.792 23.701 4.798 1.00 68.38 243 ALA A CA 1
ATOM 1741 C C . ALA A 1 243 ? -18.193 23.495 5.403 1.00 68.38 243 ALA A C 1
ATOM 1743 O O . ALA A 1 243 ? -18.950 24.449 5.557 1.00 68.38 243 ALA A O 1
ATOM 1744 N N . THR A 1 244 ? -18.554 22.258 5.757 1.00 68.06 244 THR A N 1
ATOM 1745 C CA . THR A 1 244 ? -19.919 21.906 6.201 1.00 68.06 244 THR A CA 1
ATOM 1746 C C . THR A 1 244 ? -20.052 21.779 7.718 1.00 68.06 244 THR A C 1
ATOM 1748 O O . THR A 1 244 ? -21.161 21.732 8.257 1.00 68.06 244 THR A O 1
ATOM 1751 N N . GLY A 1 245 ? -18.933 21.597 8.424 1.00 61.81 245 GLY A N 1
ATOM 1752 C CA . GLY A 1 245 ? -18.887 21.228 9.839 1.00 61.81 245 GLY A CA 1
ATOM 1753 C C . GLY A 1 245 ? -19.514 19.863 10.176 1.00 61.81 245 GLY A C 1
ATOM 1754 O O . GLY A 1 245 ? -19.470 19.452 11.340 1.00 61.81 245 GLY A O 1
ATOM 1755 N N . THR A 1 246 ? -20.086 19.145 9.202 1.00 59.66 246 THR A N 1
ATOM 1756 C CA . THR A 1 246 ? -20.988 17.997 9.394 1.00 59.66 246 THR A CA 1
ATOM 1757 C C . THR A 1 246 ? -20.664 16.851 8.433 1.00 59.66 246 THR A C 1
ATOM 1759 O O . THR A 1 246 ? -21.462 16.488 7.581 1.00 59.66 246 THR A O 1
ATOM 1762 N N . GLY A 1 247 ? -19.490 16.236 8.600 1.00 67.19 247 GLY A N 1
ATOM 1763 C CA . GLY A 1 247 ? -19.044 15.158 7.710 1.00 67.19 247 GLY A CA 1
ATOM 1764 C C . GLY A 1 247 ? -18.711 15.650 6.299 1.00 67.19 247 GLY A C 1
ATOM 1765 O O . GLY A 1 247 ? -19.094 16.739 5.880 1.00 67.19 247 GLY A O 1
ATOM 1766 N N . GLY A 1 248 ? -17.920 14.856 5.599 1.00 82.88 248 GLY A N 1
ATOM 1767 C CA . GLY A 1 248 ? -17.393 15.137 4.274 1.00 82.88 248 GLY A CA 1
ATOM 1768 C C . GLY A 1 248 ? -17.776 14.067 3.257 1.00 82.88 248 GLY A C 1
ATOM 1769 O O . GLY A 1 248 ? -18.602 13.191 3.520 1.00 82.88 248 GLY A O 1
ATOM 1770 N N . ILE A 1 249 ? -17.141 14.143 2.094 1.00 88.44 249 ILE A N 1
ATOM 1771 C CA . ILE A 1 249 ? -17.330 13.242 0.959 1.00 88.44 249 ILE A CA 1
ATOM 1772 C C . ILE A 1 249 ? -16.344 12.073 1.070 1.00 88.44 249 ILE A C 1
ATOM 1774 O O . ILE A 1 249 ? -15.232 12.218 1.584 1.00 88.44 249 ILE A O 1
ATOM 1778 N N . GLU A 1 250 ? -16.768 10.895 0.619 1.00 91.38 250 GLU A N 1
ATOM 1779 C CA . GLU A 1 250 ? -15.898 9.728 0.488 1.00 91.38 250 GLU A CA 1
ATOM 1780 C C . GLU A 1 250 ? -14.817 9.973 -0.576 1.00 91.38 250 GLU A C 1
ATOM 1782 O O . GLU A 1 250 ? -15.115 10.351 -1.709 1.00 91.38 250 GLU A O 1
ATOM 1787 N N . ARG A 1 251 ? -13.551 9.743 -0.212 1.00 94.06 251 ARG A N 1
ATOM 1788 C CA . ARG A 1 251 ? -12.419 9.826 -1.137 1.00 94.06 251 ARG A CA 1
ATOM 1789 C C . ARG A 1 251 ? -12.266 8.520 -1.912 1.00 94.06 251 ARG A C 1
ATOM 1791 O O . ARG A 1 251 ? -12.272 7.446 -1.317 1.00 94.06 251 ARG A O 1
ATOM 1798 N N . ALA A 1 252 ? -12.011 8.619 -3.215 1.00 92.88 252 ALA A N 1
ATOM 1799 C CA . ALA A 1 252 ? -11.559 7.479 -4.006 1.00 92.88 252 ALA A CA 1
ATOM 1800 C C . ALA A 1 252 ? -10.183 6.987 -3.514 1.00 92.88 252 ALA A C 1
ATOM 1802 O O . ALA A 1 252 ? -9.208 7.741 -3.511 1.00 92.88 252 ALA A O 1
ATOM 1803 N N . VAL A 1 253 ? -10.108 5.720 -3.107 1.00 93.56 253 VAL A N 1
ATOM 1804 C CA . VAL A 1 253 ? -8.885 5.063 -2.616 1.00 93.56 253 VAL A CA 1
ATOM 1805 C C . VAL A 1 253 ? -8.496 3.896 -3.533 1.00 93.56 253 VAL A C 1
ATOM 1807 O O . VAL A 1 253 ? -9.377 3.269 -4.119 1.00 93.56 253 VAL A O 1
ATOM 1810 N N . PRO A 1 254 ? -7.195 3.581 -3.683 1.00 87.62 254 PRO A N 1
ATOM 1811 C CA . PRO A 1 254 ? -6.735 2.576 -4.647 1.00 87.62 254 PRO A CA 1
ATOM 1812 C C . PRO A 1 254 ? -6.946 1.125 -4.190 1.00 87.62 254 PRO A C 1
ATOM 1814 O O . PRO A 1 254 ? -6.862 0.209 -5.002 1.00 87.62 254 PRO A O 1
ATOM 1817 N N . ASN A 1 255 ? -7.160 0.890 -2.893 1.00 91.12 255 ASN A N 1
ATOM 1818 C CA . ASN A 1 255 ? -7.398 -0.436 -2.327 1.00 91.12 255 ASN A CA 1
ATOM 1819 C C . ASN A 1 255 ? -8.154 -0.342 -0.990 1.00 91.12 255 ASN A C 1
ATOM 1821 O O . ASN A 1 255 ? -8.381 0.745 -0.458 1.00 91.12 255 ASN A O 1
ATOM 1825 N N . GLY A 1 256 ? -8.547 -1.498 -0.452 1.00 90.94 256 GLY A N 1
ATOM 1826 C CA . GLY A 1 256 ? -9.191 -1.616 0.852 1.00 90.94 256 GLY A CA 1
ATOM 1827 C C . GLY A 1 256 ? -9.208 -3.060 1.355 1.00 90.94 256 GLY A C 1
ATOM 1828 O O . GLY A 1 256 ? -8.810 -3.984 0.647 1.00 90.94 256 GLY A O 1
ATOM 1829 N N . ILE A 1 257 ? -9.680 -3.254 2.589 1.00 91.50 257 ILE A N 1
ATOM 1830 C CA . ILE A 1 257 ? -9.859 -4.580 3.198 1.00 91.50 257 ILE A CA 1
ATOM 1831 C C . ILE A 1 257 ? -11.342 -4.956 3.127 1.00 91.50 257 ILE A C 1
ATOM 1833 O O . ILE A 1 257 ? -12.175 -4.326 3.781 1.00 91.50 257 ILE A O 1
ATOM 1837 N N . GLY A 1 258 ? -11.667 -5.989 2.348 1.00 89.81 258 GLY A N 1
ATOM 1838 C CA . GLY A 1 258 ? -13.021 -6.534 2.226 1.00 89.81 258 GLY A CA 1
ATOM 1839 C C . GLY A 1 258 ? -13.211 -7.796 3.065 1.00 89.81 258 GLY A C 1
ATOM 1840 O O . GLY A 1 258 ? -12.334 -8.653 3.098 1.00 89.81 258 GLY A O 1
ATOM 1841 N N . ILE A 1 259 ? -14.368 -7.923 3.721 1.00 85.38 259 ILE A N 1
ATOM 1842 C CA . ILE A 1 259 ? -14.787 -9.168 4.379 1.00 85.38 259 ILE A CA 1
ATOM 1843 C C . ILE A 1 259 ? -15.985 -9.731 3.626 1.00 85.38 259 ILE A C 1
ATOM 1845 O O . ILE A 1 259 ? -17.041 -9.097 3.568 1.00 85.38 259 ILE A O 1
ATOM 1849 N N . PHE A 1 260 ? -15.811 -10.930 3.084 1.00 81.69 260 PHE A N 1
ATOM 1850 C CA . PHE A 1 260 ? -16.829 -11.659 2.341 1.00 81.69 260 PHE A CA 1
ATOM 1851 C C . PHE A 1 260 ? -17.269 -12.873 3.159 1.00 81.69 260 PHE A C 1
ATOM 1853 O O . PHE A 1 260 ? -16.484 -13.442 3.916 1.00 81.69 260 PHE A O 1
ATOM 1860 N N . TYR A 1 261 ? -18.541 -13.235 3.048 1.00 74.25 261 TYR A N 1
ATOM 1861 C CA . TYR A 1 261 ? -19.083 -14.449 3.642 1.00 74.25 261 TYR A CA 1
ATOM 1862 C C . TYR A 1 261 ? -20.038 -15.086 2.640 1.00 74.25 261 TYR A C 1
ATOM 1864 O O . TYR A 1 261 ? -20.831 -14.382 2.011 1.00 74.25 261 TYR A O 1
ATOM 1872 N N . ASP A 1 262 ? -19.978 -16.408 2.515 1.00 67.88 262 ASP A N 1
ATOM 1873 C CA . ASP A 1 262 ? -20.906 -17.140 1.665 1.00 67.88 262 ASP A CA 1
ATOM 1874 C C . ASP A 1 262 ? -22.278 -17.161 2.334 1.00 67.88 262 ASP A C 1
ATOM 1876 O O . ASP A 1 262 ? -22.464 -17.710 3.423 1.00 67.88 262 ASP A O 1
ATOM 1880 N N . ALA A 1 263 ? -23.271 -16.568 1.678 1.00 55.59 263 ALA A N 1
ATOM 1881 C CA . ALA A 1 263 ? -24.662 -16.599 2.117 1.00 55.59 263 ALA A CA 1
ATOM 1882 C C . ALA A 1 263 ? -25.349 -17.938 1.771 1.00 55.59 263 ALA A C 1
ATOM 1884 O O . ALA A 1 263 ? -26.528 -17.954 1.430 1.00 55.59 263 ALA A O 1
ATOM 1885 N N . GLY A 1 264 ? -24.624 -19.062 1.841 1.00 41.50 264 GLY A N 1
ATOM 1886 C CA . GLY A 1 264 ? -25.074 -20.412 1.469 1.00 41.50 264 GLY A CA 1
ATOM 1887 C C . GLY A 1 264 ? -26.138 -21.028 2.391 1.00 41.50 264 GLY A C 1
ATOM 1888 O O . GLY A 1 264 ? -26.067 -22.207 2.720 1.00 41.50 264 GLY A O 1
ATOM 1889 N N . GLY A 1 265 ? -27.121 -20.249 2.834 1.00 34.69 265 GLY A N 1
ATOM 1890 C CA . GLY A 1 265 ? -28.281 -20.715 3.580 1.00 34.69 265 GLY A CA 1
ATOM 1891 C C . GLY A 1 265 ? -29.480 -19.837 3.254 1.00 34.69 265 GLY A C 1
ATOM 1892 O O . GLY A 1 265 ? -29.427 -18.623 3.443 1.00 34.69 265 GLY A O 1
ATOM 1893 N N . GLN A 1 266 ? -30.550 -20.457 2.755 1.00 32.28 266 GLN A N 1
ATOM 1894 C CA . GLN A 1 266 ? -31.806 -19.785 2.435 1.00 32.28 266 GLN A CA 1
ATOM 1895 C C . GLN A 1 266 ? -32.283 -18.843 3.558 1.00 32.28 266 GLN A C 1
ATOM 1897 O O . GLN A 1 266 ? -32.100 -19.151 4.744 1.00 32.28 266 GLN A O 1
ATOM 1902 N N . PRO A 1 267 ? -32.955 -17.726 3.218 1.00 34.78 267 PRO A N 1
ATOM 1903 C CA . PRO A 1 267 ? -33.548 -16.840 4.209 1.00 34.78 267 PRO A CA 1
ATOM 1904 C C . PRO A 1 267 ? -34.676 -17.579 4.947 1.00 34.78 267 PRO A C 1
ATOM 1906 O O . PRO A 1 267 ? -35.801 -17.641 4.469 1.00 34.78 267 PRO A O 1
ATOM 1909 N N . GLY A 1 268 ? -34.383 -18.164 6.115 1.00 35.44 268 GLY A N 1
ATOM 1910 C CA . GLY A 1 268 ? -35.424 -18.714 6.994 1.00 35.44 268 GLY A CA 1
ATOM 1911 C C . GLY A 1 268 ? -35.080 -19.935 7.850 1.00 35.44 268 GLY A C 1
ATOM 1912 O O . GLY A 1 268 ? -35.850 -20.239 8.758 1.00 35.44 268 GLY A O 1
ATOM 1913 N N . ARG A 1 269 ? -33.949 -20.626 7.649 1.00 28.75 269 ARG A N 1
ATOM 1914 C CA . ARG A 1 269 ? -33.579 -21.781 8.495 1.00 28.75 269 ARG A CA 1
ATOM 1915 C C . ARG A 1 269 ? -32.142 -21.675 9.019 1.00 28.75 269 ARG A C 1
ATOM 1917 O O . ARG A 1 269 ? -31.222 -21.573 8.213 1.00 28.75 269 ARG A O 1
ATOM 1924 N N . PRO A 1 270 ? -31.910 -21.711 10.348 1.00 30.52 270 PRO A N 1
ATOM 1925 C CA . PRO A 1 270 ? -30.559 -21.825 10.882 1.00 30.52 270 PRO A CA 1
ATOM 1926 C C . PRO A 1 270 ? -30.011 -23.223 10.560 1.00 30.52 270 PRO A C 1
ATOM 1928 O O . PRO A 1 270 ? -30.389 -24.205 11.194 1.00 30.52 270 PRO A O 1
ATOM 1931 N N . GLY A 1 271 ? -29.147 -23.310 9.546 1.00 26.17 271 GLY A N 1
ATOM 1932 C CA . GLY A 1 271 ? -28.365 -24.511 9.244 1.00 26.17 271 GLY A CA 1
ATOM 1933 C C . GLY A 1 271 ? -27.300 -24.789 10.318 1.00 26.17 271 GLY A C 1
ATOM 1934 O O . GLY A 1 271 ? -26.904 -23.875 11.051 1.00 26.17 271 GLY A O 1
ATOM 1935 N N . PRO A 1 272 ? -26.837 -26.044 10.450 1.00 29.48 272 PRO A N 1
ATOM 1936 C CA . PRO A 1 272 ? -25.999 -26.468 11.560 1.00 29.48 272 PRO A CA 1
ATOM 1937 C C . PRO A 1 272 ? -24.577 -25.902 11.436 1.00 29.48 272 PRO A C 1
ATOM 1939 O O . PRO A 1 272 ? -23.899 -26.070 10.428 1.00 29.48 272 PRO A O 1
ATOM 1942 N N . ASN A 1 273 ? -24.153 -25.217 12.501 1.00 38.62 273 ASN A N 1
ATOM 1943 C CA . ASN A 1 273 ? -22.783 -24.875 12.897 1.00 38.62 273 ASN A CA 1
ATOM 1944 C C . ASN A 1 273 ? -21.647 -25.258 11.919 1.00 38.62 273 ASN A C 1
ATOM 1946 O O . ASN A 1 273 ? -20.991 -26.284 12.084 1.00 38.62 273 ASN A O 1
ATOM 1950 N N . ARG A 1 274 ? -21.255 -24.316 11.056 1.00 30.06 274 ARG A N 1
ATOM 1951 C CA . ARG A 1 274 ? -19.826 -24.039 10.847 1.00 30.06 274 ARG A CA 1
ATOM 1952 C C . ARG A 1 274 ? -19.467 -22.866 11.748 1.00 30.06 274 ARG A C 1
ATOM 1954 O O . ARG A 1 274 ? -20.107 -21.818 11.685 1.00 30.06 274 ARG A O 1
ATOM 1961 N N . ARG A 1 275 ? -18.514 -23.063 12.665 1.00 28.83 275 ARG A N 1
ATOM 1962 C CA . ARG A 1 275 ? -18.070 -22.037 13.621 1.00 28.83 275 ARG A CA 1
ATOM 1963 C C . ARG A 1 275 ? -17.504 -20.839 12.854 1.00 28.83 275 ARG A C 1
ATOM 1965 O O . ARG A 1 275 ? -16.320 -20.807 12.546 1.00 28.83 275 ARG A O 1
ATOM 1972 N N . ALA A 1 276 ? -18.349 -19.851 12.576 1.00 27.72 276 ALA A N 1
ATOM 1973 C CA . ALA A 1 276 ? -17.915 -18.542 12.124 1.00 27.72 276 ALA A CA 1
ATOM 1974 C C . ALA A 1 276 ? -16.965 -17.960 13.181 1.00 27.72 276 ALA A C 1
ATOM 1976 O O . ALA A 1 276 ? -17.340 -17.817 14.352 1.00 27.72 276 ALA A O 1
ATOM 1977 N N . GLY A 1 277 ? -15.730 -17.655 12.777 1.00 28.31 277 GLY A N 1
ATOM 1978 C CA . GLY A 1 277 ? -14.790 -16.904 13.601 1.00 28.31 277 GLY A CA 1
ATOM 1979 C C . GLY A 1 277 ? -15.471 -15.644 14.133 1.00 28.31 277 GLY A C 1
ATOM 1980 O O . GLY A 1 277 ? -16.229 -14.976 13.429 1.00 28.31 277 GLY A O 1
ATOM 1981 N N . SER A 1 278 ? -15.269 -15.332 15.412 1.00 29.59 278 SER A N 1
ATOM 1982 C CA . SER A 1 278 ? -15.918 -14.193 16.058 1.00 29.59 278 SER A CA 1
ATOM 1983 C C . SER A 1 278 ? -15.291 -12.868 15.607 1.00 29.59 278 SER A C 1
ATOM 1985 O O . SER A 1 278 ? -14.589 -12.217 16.380 1.00 29.59 278 SER A O 1
ATOM 1987 N N . GLY A 1 279 ? -15.544 -12.451 14.367 1.00 26.42 279 GLY A N 1
ATOM 1988 C CA . GLY A 1 279 ? -15.215 -11.113 13.886 1.00 26.42 279 GLY A CA 1
ATOM 1989 C C . GLY A 1 279 ? -16.017 -10.073 14.668 1.00 26.42 279 GLY A C 1
ATOM 1990 O O . GLY A 1 279 ? -17.249 -10.054 14.632 1.00 26.42 279 GLY A O 1
ATOM 1991 N N . LYS A 1 280 ? -15.338 -9.211 15.430 1.00 27.25 280 LYS A N 1
ATOM 1992 C CA . LYS A 1 280 ? -15.977 -8.067 16.090 1.00 27.25 280 LYS A CA 1
ATOM 1993 C C . LYS A 1 280 ? -15.793 -6.840 15.206 1.00 27.25 280 LYS A C 1
ATOM 1995 O O . LYS A 1 280 ? -14.757 -6.190 15.249 1.00 27.25 280 LYS A O 1
ATOM 2000 N N . PHE A 1 281 ? -16.824 -6.498 14.441 1.00 24.56 281 PHE A N 1
ATOM 2001 C CA . PHE A 1 281 ? -16.849 -5.264 13.659 1.00 24.56 281 PHE A CA 1
ATOM 2002 C C . PHE A 1 281 ? -17.052 -4.051 14.578 1.00 24.56 281 PHE A C 1
ATOM 2004 O O . PHE A 1 281 ? -18.064 -3.951 15.281 1.00 24.56 281 PHE A O 1
ATOM 2011 N N . PHE A 1 282 ? -16.093 -3.123 14.573 1.00 29.03 282 PHE A N 1
ATOM 2012 C CA . PHE A 1 282 ? -16.149 -1.872 15.329 1.00 29.03 282 PHE A CA 1
ATOM 2013 C C . PHE A 1 282 ? -16.267 -0.673 14.379 1.00 29.03 282 PHE A C 1
ATOM 2015 O O . PHE A 1 282 ? -15.328 0.090 14.190 1.00 29.03 282 PHE A O 1
ATOM 2022 N N . GLY A 1 283 ? -17.466 -0.456 13.834 1.00 24.53 283 GLY A N 1
ATOM 2023 C CA . GLY A 1 283 ? -17.838 0.844 13.274 1.00 24.53 283 GLY A CA 1
ATOM 2024 C C . GLY A 1 283 ? -18.126 1.818 14.415 1.00 24.53 283 GLY A C 1
ATOM 2025 O O . GLY A 1 283 ? -19.211 1.797 15.004 1.00 24.53 283 GLY A O 1
ATOM 2026 N N . ALA A 1 284 ? -17.146 2.636 14.787 1.00 28.05 284 ALA A N 1
ATOM 2027 C CA . ALA A 1 284 ? -17.324 3.672 15.791 1.00 28.05 284 ALA A CA 1
ATOM 2028 C C . ALA A 1 284 ? -17.321 5.039 15.103 1.00 28.05 284 ALA A C 1
ATOM 2030 O O . ALA A 1 284 ? -16.279 5.554 14.729 1.00 28.05 284 ALA A O 1
ATOM 2031 N N . ARG A 1 285 ? -18.503 5.657 14.995 1.00 26.00 285 ARG A N 1
ATOM 2032 C CA . ARG A 1 285 ? -18.601 7.110 14.818 1.00 26.00 285 ARG A CA 1
ATOM 2033 C C . ARG A 1 285 ? -18.022 7.750 16.070 1.00 26.00 285 ARG A C 1
ATOM 2035 O O . ARG A 1 285 ? -18.653 7.710 17.135 1.00 26.00 285 ARG A O 1
ATOM 2042 N N . PHE A 1 286 ? -16.797 8.244 15.966 1.00 29.39 286 PHE A N 1
ATOM 2043 C CA . PHE A 1 286 ? -16.198 9.042 17.019 1.00 29.39 286 PHE A CA 1
ATOM 2044 C C . PHE A 1 286 ? -16.739 10.439 16.848 1.00 29.39 286 PHE A C 1
ATOM 2046 O O . PHE A 1 286 ? -16.663 11.007 15.772 1.00 29.39 286 PHE A O 1
ATOM 2053 N N . VAL A 1 287 ? -17.359 10.943 17.903 1.00 25.36 287 VAL A N 1
ATOM 2054 C CA . VAL A 1 287 ? -17.631 12.357 18.060 1.00 25.36 287 VAL A CA 1
ATOM 2055 C C . VAL A 1 287 ? -16.586 12.846 19.079 1.00 25.36 287 VAL A C 1
ATOM 2057 O O . VAL A 1 287 ? -16.312 12.145 20.051 1.00 25.36 287 VAL A O 1
ATOM 2060 N N . ALA A 1 288 ? -15.945 13.993 18.865 1.00 26.47 288 ALA A N 1
ATOM 2061 C CA . ALA A 1 288 ? -15.330 14.884 19.831 1.00 26.47 288 ALA A CA 1
ATOM 2062 C C . ALA A 1 288 ? -16.152 14.836 21.120 1.00 26.47 288 ALA A C 1
ATOM 2064 O O . ALA A 1 288 ? -17.182 15.490 21.280 1.00 26.47 288 ALA A O 1
ATOM 2065 N N . GLY A 1 289 ? -15.691 13.981 22.029 1.00 32.69 289 GLY A N 1
ATOM 2066 C CA . GLY A 1 289 ? -16.482 13.526 23.160 1.00 32.69 289 GLY A CA 1
ATOM 2067 C C . GLY A 1 289 ? -17.328 12.290 22.844 1.00 32.69 289 GLY A C 1
ATOM 2068 O O . GLY A 1 289 ? -18.538 12.390 22.668 1.00 32.69 289 GLY A O 1
ATOM 2069 N N . PHE A 1 290 ? -16.673 11.133 22.981 1.00 31.78 290 PHE A N 1
ATOM 2070 C CA . PHE A 1 290 ? -17.242 9.808 23.248 1.00 31.78 290 PHE A CA 1
ATOM 2071 C C . PHE A 1 290 ? -17.764 9.017 22.036 1.00 31.78 290 PHE A C 1
ATOM 2073 O O . PHE A 1 290 ? -18.710 9.386 21.351 1.00 31.78 290 PHE A O 1
ATOM 2080 N N . GLY A 1 291 ? -17.119 7.869 21.799 1.00 30.70 291 GLY A N 1
ATOM 2081 C CA . GLY A 1 291 ? -17.563 6.859 20.844 1.00 30.70 291 GLY A CA 1
ATOM 2082 C C . GLY A 1 291 ? -18.620 5.934 21.452 1.00 30.70 291 GLY A C 1
ATOM 2083 O O . GLY A 1 291 ? -18.534 5.511 22.611 1.00 30.70 291 GLY A O 1
ATOM 2084 N N . ARG A 1 292 ? -19.612 5.567 20.639 1.00 32.25 292 ARG A N 1
ATOM 2085 C CA . ARG A 1 292 ? -20.695 4.644 21.001 1.00 32.25 292 ARG A CA 1
ATOM 2086 C C . ARG A 1 292 ? -20.146 3.254 21.361 1.00 32.25 292 ARG A C 1
ATOM 2088 O O . ARG A 1 292 ? -19.902 2.437 20.481 1.00 32.25 292 ARG A O 1
ATOM 2095 N N . ARG A 1 293 ? -20.050 2.909 22.651 1.00 35.41 293 ARG A N 1
ATOM 2096 C CA . ARG A 1 293 ? -19.868 1.507 23.090 1.00 35.41 293 ARG A CA 1
ATOM 2097 C C . ARG A 1 293 ? -21.213 0.845 23.416 1.00 35.41 293 ARG A C 1
ATOM 2099 O O . ARG A 1 293 ? -21.966 1.323 24.268 1.00 35.41 293 ARG A O 1
ATOM 2106 N N . ARG A 1 294 ? -21.484 -0.325 22.822 1.00 30.05 294 ARG A N 1
ATOM 2107 C CA . ARG A 1 294 ? -22.365 -1.343 23.427 1.00 30.05 294 ARG A CA 1
ATOM 2108 C C . ARG A 1 294 ? -21.543 -2.099 24.472 1.00 30.05 294 ARG A C 1
ATOM 2110 O O . ARG A 1 294 ? -20.732 -2.948 24.128 1.00 30.05 294 ARG A O 1
ATOM 2117 N N . LEU A 1 295 ? -21.742 -1.796 25.752 1.00 32.59 295 LEU A N 1
ATOM 2118 C CA . LEU A 1 295 ? -21.095 -2.529 26.846 1.00 32.59 295 LEU A CA 1
ATOM 2119 C C . LEU A 1 295 ? -21.991 -3.682 27.310 1.00 32.59 295 LEU A C 1
ATOM 2121 O O . LEU A 1 295 ? -23.150 -3.479 27.682 1.00 32.59 295 LEU A O 1
ATOM 2125 N N . ARG A 1 296 ? -21.446 -4.902 27.304 1.00 30.09 296 ARG A N 1
ATOM 2126 C CA . ARG A 1 296 ? -22.075 -6.092 27.889 1.00 30.09 296 ARG A CA 1
ATOM 2127 C C . ARG A 1 296 ? -21.494 -6.275 29.294 1.00 30.09 296 ARG A C 1
ATOM 2129 O O . ARG A 1 296 ? -20.325 -6.610 29.430 1.00 30.09 296 ARG A O 1
ATOM 2136 N N . VAL A 1 297 ? -22.287 -6.015 30.336 1.00 29.67 297 VAL A N 1
ATOM 2137 C CA . VAL A 1 297 ? -21.848 -6.113 31.744 1.00 29.67 297 VAL A CA 1
ATOM 2138 C C . VAL A 1 297 ? -22.595 -7.259 32.429 1.00 29.67 297 VAL A C 1
ATOM 2140 O O . VAL A 1 297 ? -23.821 -7.342 32.338 1.00 29.67 297 VAL A O 1
ATOM 2143 N N . ARG A 1 298 ? -21.847 -8.170 33.072 1.00 28.25 298 ARG A N 1
ATOM 2144 C CA . ARG A 1 298 ? -22.392 -9.261 33.903 1.00 28.25 298 ARG A CA 1
ATOM 2145 C C . ARG A 1 298 ? -22.937 -8.688 35.232 1.00 28.25 298 ARG A C 1
ATOM 2147 O O . ARG A 1 298 ? -22.344 -7.736 35.738 1.00 28.25 298 ARG A O 1
ATOM 2154 N N . PRO A 1 299 ? -24.021 -9.250 35.801 1.00 30.16 299 PRO A N 1
ATOM 2155 C CA . PRO A 1 299 ? -24.823 -8.632 36.872 1.00 30.16 299 PRO A CA 1
ATOM 2156 C C . PRO A 1 299 ? -24.099 -8.365 38.207 1.00 30.16 299 PRO A C 1
ATOM 2158 O O . PRO A 1 299 ? -24.613 -7.612 39.028 1.00 30.16 299 PRO A O 1
ATOM 2161 N N . GLU A 1 300 ? -22.894 -8.903 38.418 1.00 29.03 300 GLU A N 1
ATOM 2162 C CA . GLU A 1 300 ? -22.176 -8.786 39.698 1.00 29.03 300 GLU A CA 1
ATOM 2163 C C . GLU A 1 300 ? -20.884 -7.950 39.637 1.00 29.03 300 GLU A C 1
ATOM 2165 O O . GLU A 1 300 ? -20.254 -7.712 40.666 1.00 29.03 300 GLU A O 1
ATOM 2170 N N . ARG A 1 301 ? -20.491 -7.422 38.466 1.00 31.11 301 ARG A N 1
ATOM 2171 C CA . ARG A 1 301 ? -19.283 -6.582 38.347 1.00 31.11 301 ARG A CA 1
ATOM 2172 C C . ARG A 1 301 ? -19.625 -5.109 38.134 1.00 31.11 301 ARG A C 1
ATOM 2174 O O . ARG A 1 301 ? -20.510 -4.750 37.360 1.00 31.11 301 ARG A O 1
ATOM 2181 N N . ARG A 1 302 ? -18.869 -4.238 38.815 1.00 34.09 302 ARG A N 1
ATOM 2182 C CA . ARG A 1 302 ? -18.871 -2.781 38.605 1.00 34.09 302 ARG A CA 1
ATOM 2183 C C . ARG A 1 302 ? -18.697 -2.500 37.106 1.00 34.09 302 ARG A C 1
ATOM 2185 O O . ARG A 1 302 ? -17.739 -2.985 36.508 1.00 34.09 302 ARG A O 1
ATOM 2192 N N . ALA A 1 303 ? -19.599 -1.728 36.498 1.00 34.84 303 ALA A N 1
ATOM 2193 C CA . ALA A 1 303 ? -19.433 -1.332 35.102 1.00 34.84 303 ALA A CA 1
ATOM 2194 C C . ALA A 1 303 ? -18.213 -0.407 34.986 1.00 34.84 303 ALA A C 1
ATOM 2196 O O . ALA A 1 303 ? -18.109 0.563 35.738 1.00 34.84 303 ALA A O 1
ATOM 2197 N N . ARG A 1 304 ? -17.301 -0.727 34.063 1.00 35.06 304 ARG A N 1
ATOM 2198 C CA . ARG A 1 304 ? -16.172 0.124 33.675 1.00 35.06 304 ARG A CA 1
ATOM 2199 C C . ARG A 1 304 ? -16.521 0.767 32.334 1.00 35.06 304 ARG A C 1
ATOM 2201 O O . ARG A 1 304 ? -16.761 0.057 31.360 1.00 35.06 304 ARG A O 1
ATOM 2208 N N . LEU A 1 305 ? -16.600 2.094 32.301 1.00 39.16 305 LEU A N 1
ATOM 2209 C CA . LEU A 1 305 ? -16.754 2.869 31.066 1.00 39.16 305 LEU A CA 1
ATOM 2210 C C . LEU A 1 305 ? -15.382 3.429 30.693 1.00 39.16 305 LEU A C 1
ATOM 2212 O O . LEU A 1 305 ? -14.791 4.068 31.554 1.00 39.16 305 LEU A O 1
ATOM 2216 N N . GLY A 1 306 ? -14.893 3.182 29.476 1.00 36.09 306 GLY A N 1
ATOM 2217 C CA . GLY A 1 306 ? -13.728 3.872 28.915 1.00 36.09 306 GLY A CA 1
ATOM 2218 C C . GLY A 1 306 ? -14.209 5.035 28.056 1.00 36.09 306 GLY A C 1
ATOM 2219 O O . GLY A 1 306 ? -14.990 4.825 27.129 1.00 36.09 306 GLY A O 1
ATOM 2220 N N . LEU A 1 307 ? -13.807 6.250 28.408 1.00 41.78 307 LEU A N 1
ATOM 2221 C CA . LEU A 1 307 ? -14.180 7.487 27.730 1.00 41.78 307 LEU A CA 1
ATOM 2222 C C . LEU A 1 307 ? -12.908 8.195 27.279 1.00 41.78 307 LEU A C 1
ATOM 2224 O O . LEU A 1 307 ? -12.108 8.547 28.135 1.00 41.78 307 LEU A O 1
ATOM 2228 N N . TYR A 1 308 ? -12.735 8.421 25.979 1.00 38.91 308 TYR A N 1
ATOM 2229 C CA . TYR A 1 308 ? -11.576 9.146 25.458 1.00 38.91 308 TYR A CA 1
ATOM 2230 C C . TYR A 1 308 ? -11.938 10.616 25.266 1.00 38.91 308 TYR A C 1
ATOM 2232 O O . TYR A 1 308 ? -12.937 10.937 24.616 1.00 38.91 308 TYR A O 1
ATOM 2240 N N . ALA A 1 309 ? -11.137 11.500 25.849 1.00 40.91 309 ALA A N 1
ATOM 2241 C CA . ALA A 1 309 ? -11.158 12.926 25.560 1.00 40.91 309 ALA A CA 1
ATOM 2242 C C . ALA A 1 309 ? -9.778 13.335 25.044 1.00 40.91 309 ALA A C 1
ATOM 2244 O O . ALA A 1 309 ? -8.775 12.828 25.529 1.00 40.91 309 ALA A O 1
ATOM 2245 N N . SER A 1 310 ? -9.727 14.242 24.069 1.00 34.41 310 SER A N 1
ATOM 2246 C CA . SER A 1 310 ? -8.478 14.808 23.535 1.00 34.41 310 SER A CA 1
ATOM 2247 C C . SER A 1 310 ? -8.017 16.061 24.296 1.00 34.41 310 SER A C 1
ATOM 2249 O O . SER A 1 310 ? -6.883 16.498 24.139 1.00 34.41 310 SER A O 1
ATOM 2251 N N . LYS A 1 311 ? -8.882 16.651 25.137 1.00 38.41 311 LYS A N 1
ATOM 2252 C CA . LYS A 1 311 ? -8.611 17.850 25.954 1.00 38.41 311 LYS A CA 1
ATOM 2253 C C . LYS A 1 311 ? -9.238 17.719 27.343 1.00 38.41 311 LYS A C 1
ATOM 2255 O O . LYS A 1 311 ? -10.197 16.967 27.522 1.00 38.41 311 LYS A O 1
ATOM 2260 N N . ARG A 1 312 ? -8.746 18.507 28.313 1.00 42.50 312 ARG A N 1
ATOM 2261 C CA . ARG A 1 312 ? -9.359 18.599 29.650 1.00 42.50 312 ARG A CA 1
ATOM 2262 C C . ARG A 1 312 ? -10.837 19.003 29.524 1.00 42.50 312 ARG A C 1
ATOM 2264 O O . ARG A 1 312 ? -11.118 20.039 28.936 1.00 42.50 312 ARG A O 1
ATOM 2271 N N . ALA A 1 313 ? -11.781 18.234 30.067 1.00 43.06 313 ALA A N 1
ATOM 2272 C CA . ALA A 1 313 ? -13.219 18.529 29.975 1.00 43.06 313 ALA A CA 1
ATOM 2273 C C . ALA A 1 313 ? -13.959 18.246 31.289 1.00 43.06 313 ALA A C 1
ATOM 2275 O O . ALA A 1 313 ? -13.681 17.255 31.966 1.00 43.06 313 ALA A O 1
ATOM 2276 N N . ARG A 1 314 ? -14.935 19.093 31.649 1.00 51.97 314 ARG A N 1
ATOM 2277 C CA . ARG A 1 314 ? -15.880 18.805 32.741 1.00 51.97 314 ARG A CA 1
ATOM 2278 C C . ARG A 1 314 ? -16.965 17.880 32.212 1.00 51.97 314 ARG A C 1
ATOM 2280 O O . ARG A 1 314 ? -17.668 18.251 31.275 1.00 51.97 314 ARG A O 1
ATOM 2287 N N . VAL A 1 315 ? -17.138 16.708 32.815 1.00 50.66 315 VAL A N 1
ATOM 2288 C CA . VAL A 1 315 ? -18.082 15.696 32.314 1.00 50.66 315 VAL A CA 1
ATOM 2289 C C . VAL A 1 315 ? -19.150 15.380 33.346 1.00 50.66 315 VAL A C 1
ATOM 2291 O O . VAL A 1 315 ? -18.850 15.198 34.521 1.00 50.66 315 VAL A O 1
ATOM 2294 N N . ARG A 1 316 ? -20.404 15.308 32.889 1.00 56.72 316 ARG A N 1
ATOM 2295 C CA . ARG A 1 316 ? -21.570 14.820 33.623 1.00 56.72 316 ARG A CA 1
ATOM 2296 C C . ARG A 1 316 ? -22.075 13.533 32.990 1.00 56.72 316 ARG A C 1
ATOM 2298 O O . ARG A 1 316 ? -22.468 13.527 31.825 1.00 56.72 316 ARG A O 1
ATOM 2305 N N . VAL A 1 317 ? -22.123 12.460 33.771 1.00 54.84 317 VAL A N 1
ATOM 2306 C CA . VAL A 1 317 ? -22.696 11.175 33.336 1.00 54.84 317 VAL A CA 1
ATOM 2307 C C . VAL A 1 317 ? -24.000 10.936 34.070 1.00 54.84 317 VAL A C 1
ATOM 2309 O O . VAL A 1 317 ? -24.024 11.011 35.295 1.00 54.84 317 VAL A O 1
ATOM 2312 N N . ALA A 1 318 ? -25.071 10.655 33.329 1.00 59.38 318 ALA A N 1
ATOM 2313 C CA . ALA A 1 318 ? -26.385 10.323 33.861 1.00 59.38 318 ALA A CA 1
ATOM 2314 C C . ALA A 1 318 ? -26.832 8.947 33.358 1.00 59.38 318 ALA A C 1
ATOM 2316 O O . ALA A 1 318 ? -26.848 8.705 32.155 1.00 59.38 318 ALA A O 1
ATOM 2317 N N . VAL A 1 319 ? -27.262 8.063 34.258 1.00 57.00 319 VAL A N 1
ATOM 2318 C CA . VAL A 1 319 ? -27.779 6.731 33.902 1.00 57.00 319 VAL A CA 1
ATOM 2319 C C . VAL A 1 319 ? -29.305 6.719 33.999 1.00 57.00 319 VAL A C 1
ATOM 2321 O O . VAL A 1 319 ? -29.893 7.133 35.001 1.00 57.00 319 VAL A O 1
ATOM 2324 N N . ARG A 1 320 ? -29.972 6.253 32.941 1.00 65.44 320 ARG A N 1
ATOM 2325 C CA . ARG A 1 320 ? -31.431 6.098 32.877 1.00 65.44 320 ARG A CA 1
ATOM 2326 C C . ARG A 1 320 ? -31.785 4.654 32.543 1.00 65.44 320 ARG A C 1
ATOM 2328 O O . ARG A 1 320 ? -31.199 4.083 31.635 1.00 65.44 320 ARG A O 1
ATOM 2335 N N . ARG A 1 321 ? -32.754 4.058 33.238 1.00 57.00 321 ARG A N 1
ATOM 2336 C CA . ARG A 1 321 ? -33.349 2.772 32.837 1.00 57.00 321 ARG A CA 1
ATOM 2337 C C . ARG A 1 321 ? -34.459 3.057 31.824 1.00 57.00 321 ARG A C 1
ATOM 2339 O O . ARG A 1 321 ? -35.221 3.999 32.023 1.00 57.00 321 ARG A O 1
ATOM 2346 N N . ARG A 1 322 ? -34.543 2.294 30.730 1.00 53.25 322 ARG A N 1
ATOM 2347 C CA . ARG A 1 322 ? -35.645 2.445 29.760 1.00 53.25 322 ARG A CA 1
ATOM 2348 C C . ARG A 1 322 ? -36.972 2.167 30.492 1.00 53.25 322 ARG A C 1
ATOM 2350 O O . ARG A 1 322 ? -37.080 1.118 31.116 1.00 53.25 322 ARG A O 1
ATOM 2357 N N . GLY A 1 323 ? -37.914 3.115 30.469 1.00 52.44 323 GLY A N 1
ATOM 2358 C CA . GLY A 1 323 ? -39.235 2.987 31.111 1.00 52.44 323 GLY A CA 1
ATOM 2359 C C . GLY A 1 323 ? -39.350 3.412 32.587 1.00 52.44 323 GLY A C 1
ATOM 2360 O O . GLY A 1 323 ? -40.413 3.242 33.162 1.00 52.44 323 GLY A O 1
ATOM 2361 N N . ARG A 1 324 ? -38.308 3.967 33.234 1.00 54.03 324 ARG A N 1
ATOM 2362 C CA . ARG A 1 324 ? -38.416 4.548 34.598 1.00 54.03 324 ARG A CA 1
ATOM 2363 C C . ARG A 1 324 ? -37.691 5.895 34.709 1.00 54.03 324 ARG A C 1
ATOM 2365 O O . ARG A 1 324 ? -36.645 6.092 34.080 1.00 54.03 324 ARG A O 1
ATOM 2372 N N . ARG A 1 325 ? -38.192 6.819 35.546 1.00 45.72 325 ARG A N 1
ATOM 2373 C CA . ARG A 1 325 ? -37.470 8.060 35.900 1.00 45.72 325 ARG A CA 1
ATOM 2374 C C . ARG A 1 325 ? -36.199 7.714 36.704 1.00 45.72 325 ARG A C 1
ATOM 2376 O O . ARG A 1 325 ? -36.251 6.964 37.664 1.00 45.72 325 ARG A O 1
ATOM 2383 N N . ARG A 1 326 ? -35.064 8.263 36.237 1.00 50.72 326 ARG A N 1
ATOM 2384 C CA . ARG A 1 326 ? -33.738 8.456 36.886 1.00 50.72 326 ARG A CA 1
ATOM 2385 C C . ARG A 1 326 ? -33.236 7.363 37.852 1.00 50.72 326 ARG A C 1
ATOM 2387 O O . ARG A 1 326 ? -33.692 7.264 38.979 1.00 50.72 326 ARG A O 1
ATOM 2394 N N . VAL A 1 327 ? -32.134 6.690 37.491 1.00 50.75 327 VAL A N 1
ATOM 2395 C CA . VAL A 1 327 ? -31.385 5.816 38.419 1.00 50.75 327 VAL A CA 1
ATOM 2396 C C . VAL A 1 327 ? -29.997 6.415 38.702 1.00 50.75 327 VAL A C 1
ATOM 2398 O O . VAL A 1 327 ? -28.986 6.030 38.123 1.00 50.75 327 VAL A O 1
ATOM 2401 N N . GLY A 1 328 ? -29.976 7.429 39.569 1.00 49.38 328 GLY A N 1
ATOM 2402 C CA . GLY A 1 328 ? -28.991 7.593 40.652 1.00 49.38 328 GLY A CA 1
ATOM 2403 C C . GLY A 1 328 ? -27.500 7.881 40.409 1.00 49.38 328 GLY A C 1
ATOM 2404 O O . GLY A 1 328 ? -26.828 8.167 41.391 1.00 49.38 328 GLY A O 1
ATOM 2405 N N . ALA A 1 329 ? -26.930 7.849 39.202 1.00 50.53 329 ALA A N 1
ATOM 2406 C CA . ALA A 1 329 ? -25.501 8.176 39.039 1.00 50.53 329 ALA A CA 1
ATOM 2407 C C . ALA A 1 329 ? -25.297 9.568 38.425 1.00 50.53 329 ALA A C 1
ATOM 2409 O O . ALA A 1 329 ? -25.710 9.798 37.288 1.00 50.53 329 ALA A O 1
ATOM 2410 N N . ARG A 1 330 ? -24.655 10.474 39.178 1.00 49.94 330 ARG A N 1
ATOM 2411 C CA . ARG A 1 330 ? -24.006 11.700 38.687 1.00 49.94 330 ARG A CA 1
ATOM 2412 C C . ARG A 1 330 ? -22.507 11.544 38.941 1.00 49.94 330 ARG A C 1
ATOM 2414 O O . ARG A 1 330 ? -22.086 11.523 40.090 1.00 49.94 330 ARG A O 1
ATOM 2421 N N . PHE A 1 331 ? -21.711 11.407 37.888 1.00 53.34 331 PHE A N 1
ATOM 2422 C CA . PHE A 1 331 ? -20.275 11.689 37.975 1.00 53.34 331 PHE A CA 1
ATOM 2423 C C . PHE A 1 331 ? -20.067 13.120 37.490 1.00 53.34 331 PHE A C 1
ATOM 2425 O O . PHE A 1 331 ? -20.595 13.455 36.431 1.00 53.34 331 PHE A O 1
ATOM 2432 N N . ALA A 1 332 ? -19.362 13.945 38.262 1.00 47.50 3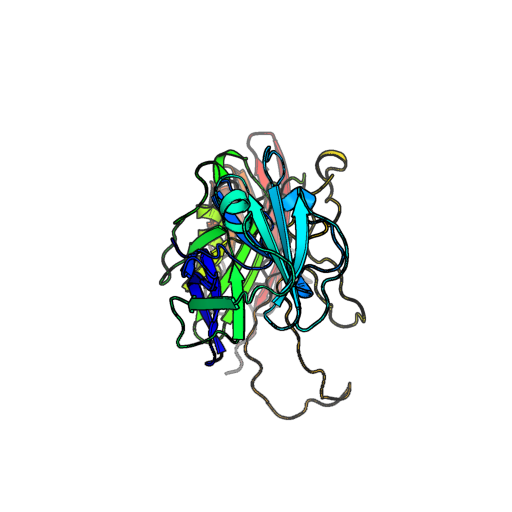32 ALA A N 1
ATOM 2433 C CA . ALA A 1 332 ? -18.916 15.277 37.874 1.00 47.50 332 ALA A CA 1
ATOM 2434 C C . ALA A 1 332 ? -17.412 15.361 38.159 1.00 47.50 332 ALA A C 1
ATOM 2436 O O . ALA A 1 332 ? -17.007 15.233 39.308 1.00 47.50 332 ALA A O 1
ATOM 2437 N N . GLY A 1 333 ? -16.590 15.525 37.124 1.00 50.00 333 GLY A N 1
ATOM 2438 C CA . GLY A 1 333 ? -15.131 15.581 37.263 1.00 50.00 333 GLY A CA 1
ATOM 2439 C C . GLY A 1 333 ? -14.454 16.196 36.040 1.00 50.00 333 GLY A C 1
ATOM 2440 O O . GLY A 1 333 ? -15.112 16.418 35.018 1.00 50.00 333 GLY A O 1
ATOM 2441 N N . ARG A 1 334 ? -13.151 16.490 36.151 1.00 44.22 334 ARG A N 1
ATOM 2442 C CA . ARG A 1 334 ? -12.292 16.868 35.016 1.00 44.22 334 ARG A CA 1
ATOM 2443 C C . ARG A 1 334 ? -11.676 15.594 34.423 1.00 44.22 334 ARG A C 1
ATOM 2445 O O . ARG A 1 334 ? -11.117 14.789 35.156 1.00 44.22 334 ARG A O 1
ATOM 2452 N N . ILE A 1 335 ? -11.806 15.408 33.117 1.00 50.69 335 ILE A N 1
ATOM 2453 C CA . ILE A 1 335 ? -11.227 14.299 32.338 1.00 50.69 335 ILE A CA 1
ATOM 2454 C C . ILE A 1 335 ? -10.094 14.889 31.499 1.00 50.69 335 ILE A C 1
ATOM 2456 O O . ILE A 1 335 ? -10.349 15.908 30.873 1.00 50.69 335 ILE A O 1
ATOM 2460 N N . GLY A 1 336 ? -8.882 14.321 31.517 1.00 41.91 336 GLY A N 1
ATOM 2461 C CA . GLY A 1 336 ? -7.741 14.727 30.672 1.00 41.91 336 GLY A CA 1
ATOM 2462 C C . GLY A 1 336 ? -7.624 13.915 29.369 1.00 41.91 336 GLY A C 1
ATOM 2463 O O . GLY A 1 336 ? -8.537 13.145 29.072 1.00 41.91 336 GLY A O 1
ATOM 2464 N N . PRO A 1 337 ? -6.527 14.077 28.601 1.00 35.84 337 PRO A N 1
ATOM 2465 C CA . PRO A 1 337 ? -6.216 13.227 27.452 1.00 35.84 337 PRO A CA 1
ATOM 2466 C C . PRO A 1 337 ? -6.171 11.740 27.848 1.00 35.84 337 PRO A C 1
ATOM 2468 O O . PRO A 1 337 ? -5.532 11.405 28.844 1.00 35.84 337 PRO A O 1
ATOM 2471 N N . GLY A 1 338 ? -6.850 10.861 27.103 1.00 36.91 338 GLY A N 1
ATOM 2472 C CA . GLY A 1 338 ? -6.824 9.401 27.317 1.00 36.91 338 GLY A CA 1
ATOM 2473 C C . GLY A 1 338 ? -8.119 8.780 27.866 1.00 36.91 338 GLY A C 1
ATOM 2474 O O . GLY A 1 338 ? -9.153 9.441 27.993 1.00 36.91 338 GLY A O 1
ATOM 2475 N N . ALA A 1 339 ? -8.081 7.471 28.148 1.00 38.88 339 ALA A N 1
ATOM 2476 C CA . ALA A 1 339 ? -9.235 6.685 28.588 1.00 38.88 339 ALA A CA 1
ATOM 2477 C C . ALA A 1 339 ? -9.577 6.932 30.067 1.00 38.88 339 ALA A C 1
ATOM 2479 O O . ALA A 1 339 ? -8.887 6.466 30.973 1.00 38.88 339 ALA A O 1
ATOM 2480 N N . VAL A 1 340 ? -10.707 7.580 30.344 1.00 42.75 340 VAL A N 1
ATOM 2481 C CA . VAL A 1 340 ? -11.198 7.753 31.716 1.00 42.75 340 VAL A CA 1
ATOM 2482 C C . VAL A 1 340 ? -12.145 6.637 32.112 1.00 42.75 340 VAL A C 1
ATOM 2484 O O . VAL A 1 340 ? -13.147 6.378 31.444 1.00 42.75 340 VAL A O 1
ATOM 2487 N N . ARG A 1 341 ? -11.824 6.001 33.247 1.00 46.47 341 ARG A N 1
ATOM 2488 C CA . ARG A 1 341 ? -12.597 4.926 33.872 1.00 46.47 341 ARG A CA 1
ATOM 2489 C C . ARG A 1 341 ? -13.651 5.499 34.811 1.00 46.47 341 ARG A C 1
ATOM 2491 O O . ARG A 1 341 ? -13.324 6.103 35.827 1.00 46.47 341 ARG A O 1
ATOM 2498 N N . ILE A 1 342 ? -14.925 5.237 34.529 1.00 49.06 342 ILE A N 1
ATOM 2499 C CA . ILE A 1 342 ? -16.022 5.607 35.440 1.00 49.06 342 ILE A CA 1
ATOM 2500 C C . ILE A 1 342 ? -16.482 4.393 36.241 1.00 49.06 342 ILE A C 1
ATOM 2502 O O . ILE A 1 342 ? -16.859 3.372 35.666 1.00 49.06 342 ILE A O 1
ATOM 2506 N N . ARG A 1 343 ? -16.489 4.528 37.574 1.00 47.69 343 ARG A N 1
ATOM 2507 C CA . ARG A 1 343 ? -16.986 3.522 38.524 1.00 47.69 343 ARG A CA 1
ATOM 2508 C C . ARG A 1 343 ? -18.411 3.884 38.946 1.00 47.69 343 ARG A C 1
ATOM 2510 O O . ARG A 1 343 ? -18.638 4.937 39.536 1.00 47.69 343 ARG A O 1
ATOM 2517 N N . LEU A 1 344 ? -19.380 3.012 38.673 1.00 50.66 344 LEU A N 1
ATOM 2518 C CA . LEU A 1 344 ? -20.740 3.186 39.197 1.00 50.66 344 LEU A CA 1
ATOM 2519 C C . LEU A 1 344 ? -20.767 2.883 40.705 1.00 50.66 344 LEU A C 1
ATOM 2521 O O . LEU A 1 344 ? -20.246 1.853 41.135 1.00 50.66 344 LEU A O 1
ATOM 2525 N N . ARG A 1 345 ? -21.380 3.775 41.499 1.00 47.28 345 ARG A N 1
ATOM 2526 C CA . ARG A 1 345 ? -21.515 3.617 42.962 1.00 47.28 345 ARG A CA 1
ATOM 2527 C C . ARG A 1 345 ? -22.580 2.592 43.373 1.00 47.28 345 ARG A C 1
ATOM 2529 O O . ARG A 1 345 ? -22.473 2.025 44.449 1.00 47.28 345 ARG A O 1
ATOM 2536 N N . ARG A 1 346 ? -23.581 2.327 42.524 1.00 54.31 346 ARG A N 1
ATOM 2537 C CA . ARG A 1 346 ? -24.655 1.346 42.776 1.00 54.31 346 ARG A CA 1
ATOM 2538 C C . ARG A 1 346 ? -24.607 0.192 41.772 1.00 54.31 346 ARG A C 1
ATOM 2540 O O . ARG A 1 346 ? -24.320 0.416 40.593 1.00 54.31 346 ARG A O 1
ATOM 2547 N N . ARG A 1 347 ? -24.917 -1.027 42.235 1.00 56.16 347 ARG A N 1
ATOM 2548 C CA . ARG A 1 347 ? -25.140 -2.196 41.366 1.00 56.16 347 ARG A CA 1
ATOM 2549 C C . ARG A 1 347 ? -26.375 -1.950 40.490 1.00 56.16 347 ARG A C 1
ATOM 2551 O O . ARG A 1 347 ? -27.377 -1.414 40.957 1.00 56.16 347 ARG A O 1
ATOM 2558 N N . LEU A 1 348 ? -26.289 -2.313 39.211 1.00 56.59 348 LEU A N 1
ATOM 2559 C CA . LEU A 1 348 ? -27.407 -2.228 38.270 1.00 56.59 348 LEU A CA 1
ATOM 2560 C C . LEU A 1 348 ? -28.044 -3.611 38.131 1.00 56.59 348 LEU A C 1
ATOM 2562 O O . LEU A 1 348 ? -27.346 -4.572 37.821 1.00 56.59 348 LEU A O 1
ATOM 2566 N N . GLY A 1 349 ? -29.357 -3.704 38.346 1.00 56.25 349 GLY A N 1
ATOM 2567 C CA . GLY A 1 349 ? -30.111 -4.934 38.099 1.00 56.25 349 GLY A CA 1
ATOM 2568 C C . GLY A 1 349 ? -30.244 -5.270 36.603 1.00 56.25 349 GLY A C 1
ATOM 2569 O O . GLY A 1 349 ? -29.838 -4.479 35.747 1.00 56.25 349 GLY A O 1
ATOM 2570 N N . PRO A 1 350 ? -30.832 -6.427 36.254 1.00 57.19 350 PRO A N 1
ATOM 2571 C CA . PRO A 1 350 ? -31.104 -6.796 34.868 1.00 57.19 350 PRO A CA 1
ATOM 2572 C C . PRO A 1 350 ? -31.977 -5.756 34.152 1.00 57.19 350 PRO A C 1
ATOM 2574 O O . PRO A 1 350 ? -32.989 -5.280 34.677 1.00 57.19 350 PRO A O 1
ATOM 2577 N N . GLY A 1 351 ? -31.605 -5.402 32.924 1.00 58.25 351 GLY A N 1
ATOM 2578 C CA . GLY A 1 351 ? -32.357 -4.439 32.127 1.00 58.25 351 GLY A CA 1
ATOM 2579 C C . GLY A 1 351 ? -31.530 -3.689 31.091 1.00 58.25 351 GLY A C 1
ATOM 2580 O O . GLY A 1 351 ? -30.320 -3.877 30.946 1.00 58.25 351 GLY A O 1
ATOM 2581 N N . ARG A 1 352 ? -32.216 -2.815 30.349 1.00 56.38 352 ARG A N 1
ATOM 2582 C CA . ARG A 1 352 ? -31.610 -1.909 29.369 1.00 56.38 352 ARG A CA 1
ATOM 2583 C C . ARG A 1 352 ? -31.510 -0.507 29.961 1.00 56.38 352 ARG A C 1
ATOM 2585 O O . ARG A 1 352 ? -32.516 0.096 30.341 1.00 56.38 352 ARG A O 1
ATOM 2592 N N . TYR A 1 353 ? -30.295 0.014 30.000 1.00 57.47 353 TYR A N 1
ATOM 2593 C CA . TYR A 1 353 ? -29.973 1.337 30.507 1.00 57.47 353 TYR A CA 1
ATOM 2594 C C . TYR A 1 353 ? -29.399 2.197 29.383 1.00 57.47 353 TYR A C 1
ATOM 2596 O O . TYR A 1 353 ? -28.693 1.711 28.502 1.00 57.47 353 TYR A O 1
ATOM 2604 N N . VAL A 1 354 ? -29.714 3.484 29.420 1.00 57.84 354 VAL A N 1
ATOM 2605 C CA . VAL A 1 354 ? -29.155 4.524 28.566 1.00 57.84 354 VAL A CA 1
ATOM 2606 C C . VAL A 1 354 ? -28.316 5.427 29.455 1.00 57.84 354 VAL A C 1
ATOM 2608 O O . VAL A 1 354 ? -28.837 6.085 30.357 1.00 57.84 354 VAL A O 1
ATOM 2611 N N . LEU A 1 355 ? -27.016 5.455 29.208 1.00 57.38 355 LEU A N 1
ATOM 2612 C CA . LEU A 1 355 ? -26.122 6.443 29.781 1.00 57.38 355 LEU A CA 1
ATOM 2613 C C . LEU A 1 355 ? -26.127 7.661 28.867 1.00 57.38 355 LEU A C 1
ATOM 2615 O O . LEU A 1 355 ? -25.943 7.513 27.665 1.00 57.38 355 LEU A O 1
ATOM 2619 N N . ARG A 1 356 ? -26.349 8.849 29.423 1.00 55.53 356 ARG A N 1
ATOM 2620 C CA . ARG A 1 356 ? -26.157 10.126 28.736 1.00 55.53 356 ARG A CA 1
ATOM 2621 C C . ARG A 1 356 ? -24.928 10.804 29.313 1.00 55.53 356 ARG A C 1
ATOM 2623 O O . ARG A 1 356 ? -24.850 11.025 30.521 1.00 55.53 356 ARG A O 1
ATOM 2630 N N . LEU A 1 357 ? -24.000 11.134 28.437 1.00 54.16 357 LEU A N 1
ATOM 2631 C CA . LEU A 1 357 ? -22.762 11.833 28.718 1.00 54.16 357 LEU A CA 1
ATOM 2632 C C . LEU A 1 357 ? -22.945 13.277 28.260 1.00 54.16 357 LEU A C 1
ATOM 2634 O O . LEU A 1 357 ? -23.489 13.521 27.186 1.00 54.16 357 LEU A O 1
ATOM 2638 N N . ARG A 1 358 ? -22.540 14.240 29.082 1.00 54.75 358 ARG A N 1
ATOM 2639 C CA . ARG A 1 358 ? -22.486 15.658 28.719 1.00 54.75 358 ARG A CA 1
ATOM 2640 C C . ARG A 1 358 ? -21.127 16.201 29.117 1.00 54.75 358 ARG A C 1
ATOM 2642 O O . ARG A 1 358 ? -20.774 16.100 30.287 1.00 54.75 358 ARG A O 1
ATOM 2649 N N . ALA A 1 359 ? -20.386 16.769 28.180 1.00 50.50 359 ALA A N 1
ATOM 2650 C CA . ALA A 1 359 ? -19.084 17.371 28.425 1.00 50.50 359 ALA A CA 1
ATOM 2651 C C . ALA A 1 359 ? -19.116 18.872 28.125 1.00 50.50 359 ALA A C 1
ATOM 2653 O O . ALA A 1 359 ? -19.829 19.315 27.223 1.00 50.50 359 ALA A O 1
ATOM 2654 N N . ARG A 1 360 ? -18.339 19.645 28.886 1.00 49.84 360 ARG A N 1
ATOM 2655 C CA . ARG A 1 360 ? -18.045 21.053 28.607 1.00 49.84 360 ARG A CA 1
ATOM 2656 C C . ARG A 1 360 ? -16.536 21.277 28.656 1.00 49.84 360 ARG A C 1
ATOM 2658 O O . ARG A 1 360 ? -15.903 20.931 29.658 1.00 49.84 360 ARG A O 1
ATOM 2665 N N . THR A 1 361 ? -15.966 21.824 27.588 1.00 45.25 361 THR A N 1
ATOM 2666 C CA . THR A 1 361 ? -14.541 22.187 27.529 1.00 45.25 361 THR A CA 1
ATOM 2667 C C . THR A 1 361 ? -14.284 23.519 28.254 1.00 45.25 361 THR A C 1
ATOM 2669 O O . THR A 1 361 ? -15.230 24.278 28.483 1.00 45.25 361 THR A O 1
ATOM 2672 N N . PRO A 1 362 ? -13.021 23.835 28.611 1.00 40.91 362 PRO A N 1
ATOM 2673 C CA . PRO A 1 362 ? -12.624 25.150 29.117 1.00 40.91 362 PRO A CA 1
ATOM 2674 C C . PRO A 1 362 ? -13.021 26.291 28.176 1.00 40.91 362 PRO A C 1
ATOM 2676 O O . PRO A 1 362 ? -13.506 27.310 28.640 1.00 40.91 362 PRO A O 1
ATOM 2679 N N . SER A 1 363 ? -12.952 26.061 26.860 1.00 42.16 363 SER A N 1
ATOM 2680 C CA . SER A 1 363 ? -13.405 26.991 25.813 1.00 42.16 363 SER A CA 1
ATOM 2681 C C . SER A 1 363 ? -14.932 27.124 25.682 1.00 42.16 363 SER A C 1
ATOM 2683 O O . SER A 1 363 ? -15.431 27.642 24.692 1.00 42.16 363 SER A O 1
ATOM 2685 N N . GLY A 1 364 ? -15.711 26.588 26.624 1.00 40.88 364 GLY A N 1
ATOM 2686 C CA . GLY A 1 364 ? -17.165 26.746 26.659 1.00 40.88 364 GLY A CA 1
ATOM 2687 C C . GLY A 1 364 ? -17.972 25.803 25.757 1.00 40.88 364 GLY A C 1
ATOM 2688 O O . GLY A 1 364 ? -19.178 25.676 25.991 1.00 40.88 364 GLY A O 1
ATOM 2689 N N . ARG A 1 365 ? -17.343 25.081 24.815 1.00 42.12 365 ARG A N 1
ATOM 2690 C CA . ARG A 1 365 ? -18.021 24.138 23.901 1.00 42.12 365 ARG A CA 1
ATOM 2691 C C . ARG A 1 365 ? -18.708 23.004 24.664 1.00 42.12 365 ARG A C 1
ATOM 2693 O O . ARG A 1 365 ? -18.163 22.466 25.632 1.00 42.12 365 ARG A O 1
ATOM 2700 N N . ARG A 1 366 ? -19.914 22.634 24.222 1.00 43.25 366 ARG A N 1
ATOM 2701 C CA . ARG A 1 366 ? -20.753 21.588 24.830 1.00 43.25 366 ARG A CA 1
ATOM 2702 C C . ARG A 1 366 ? -20.858 20.390 23.888 1.00 43.25 366 ARG A C 1
ATOM 2704 O O . ARG A 1 366 ? -21.174 20.566 22.722 1.00 43.25 366 ARG A O 1
ATOM 2711 N N . ALA A 1 367 ? -20.659 19.185 24.413 1.00 44.09 367 ALA A N 1
ATOM 2712 C CA . ALA A 1 367 ? -20.850 17.934 23.680 1.00 44.09 367 ALA A CA 1
ATOM 2713 C C . ALA A 1 367 ? -21.746 16.981 24.479 1.00 44.09 367 ALA A C 1
ATOM 2715 O O . ALA A 1 367 ? -21.756 17.007 25.717 1.00 44.09 367 ALA A O 1
ATOM 2716 N N . SER A 1 368 ? -22.507 16.130 23.792 1.00 44.97 368 SER A N 1
ATOM 2717 C CA . SER A 1 368 ? -23.291 15.087 24.450 1.00 44.97 368 SER A CA 1
ATOM 2718 C C . SER A 1 368 ? -23.320 13.797 23.651 1.00 44.97 368 SER A C 1
ATOM 2720 O O . SER A 1 368 ? -23.520 13.839 22.445 1.00 44.97 368 SER A O 1
ATOM 2722 N N . ASP A 1 369 ? -23.214 12.669 24.347 1.00 47.16 369 ASP A N 1
ATOM 2723 C CA . ASP A 1 369 ? -23.273 11.337 23.744 1.00 47.16 369 ASP A CA 1
ATOM 2724 C C . ASP A 1 369 ? -24.154 10.390 24.579 1.00 47.16 369 ASP A C 1
ATOM 2726 O O . ASP A 1 369 ? -24.537 10.689 25.721 1.00 47.16 369 ASP A O 1
ATOM 2730 N N . ARG A 1 370 ? -24.528 9.245 24.002 1.00 48.16 370 ARG A N 1
ATOM 2731 C CA . ARG A 1 370 ? -25.317 8.204 24.655 1.00 48.16 370 ARG A CA 1
ATOM 2732 C C . ARG A 1 370 ? -24.721 6.811 24.454 1.00 48.16 370 ARG A C 1
ATOM 2734 O O . ARG A 1 370 ? -24.528 6.356 23.333 1.00 48.16 370 ARG A O 1
ATOM 2741 N N . ALA A 1 371 ? -24.583 6.066 25.547 1.00 49.66 371 ALA A N 1
ATOM 2742 C CA . ALA A 1 371 ? -24.244 4.644 25.518 1.00 49.66 371 ALA A CA 1
ATOM 2743 C C . ALA A 1 371 ? -25.433 3.793 25.975 1.00 49.66 371 ALA A C 1
ATOM 2745 O O . ALA A 1 371 ? -26.198 4.186 26.860 1.00 49.66 371 ALA A O 1
ATOM 2746 N N . VAL A 1 372 ? -25.595 2.607 25.386 1.00 48.41 372 VAL A N 1
ATOM 2747 C CA . VAL A 1 372 ? -26.635 1.648 25.782 1.00 48.41 372 VAL A CA 1
ATOM 2748 C C . VAL A 1 372 ? -25.979 0.472 26.489 1.00 48.41 372 VAL A C 1
ATOM 2750 O O . VAL A 1 372 ? -25.148 -0.231 25.919 1.00 48.41 372 VAL A O 1
ATOM 2753 N N . LEU A 1 373 ? -26.396 0.242 27.727 1.00 50.19 373 LEU A N 1
ATOM 2754 C CA . LEU A 1 373 ? -25.947 -0.856 28.569 1.00 50.19 373 LEU A CA 1
ATOM 2755 C C . LEU A 1 373 ? -27.066 -1.894 28.680 1.00 50.19 373 LEU A C 1
ATOM 2757 O O . LEU A 1 373 ? -28.201 -1.554 29.018 1.00 50.19 373 LEU A O 1
ATOM 2761 N N . ARG A 1 374 ? -26.753 -3.167 28.421 1.00 52.28 374 ARG A N 1
ATOM 2762 C CA . ARG A 1 374 ? -27.678 -4.286 28.649 1.00 52.28 374 ARG A CA 1
ATOM 2763 C C . ARG A 1 374 ? -27.114 -5.177 29.749 1.00 52.28 374 ARG A C 1
ATOM 2765 O O . ARG A 1 374 ? -26.099 -5.839 29.545 1.00 52.28 374 ARG A O 1
ATOM 2772 N N . VAL A 1 375 ? -27.786 -5.191 30.894 1.00 51.78 375 VAL A N 1
ATOM 2773 C CA . VAL A 1 375 ? -27.484 -6.082 32.017 1.00 51.78 375 VAL A CA 1
ATOM 2774 C C . VAL A 1 375 ? -28.378 -7.310 31.869 1.00 51.78 375 VAL A C 1
ATOM 2776 O O . VAL A 1 375 ? -29.604 -7.184 31.860 1.00 51.78 375 VAL A O 1
ATOM 2779 N N . LYS A 1 376 ? -27.780 -8.487 31.669 1.00 47.09 376 LYS A N 1
ATOM 2780 C CA . LYS A 1 376 ? -28.520 -9.753 31.543 1.00 47.09 376 LYS A CA 1
ATOM 2781 C C . LYS A 1 376 ? -28.755 -10.369 32.928 1.00 47.09 376 LYS A C 1
ATOM 2783 O O . LYS A 1 376 ? -27.902 -10.238 33.804 1.00 47.09 376 LYS A O 1
ATOM 2788 N N . ARG A 1 377 ? -29.903 -11.031 33.109 1.00 43.12 377 ARG A N 1
ATOM 2789 C CA . ARG A 1 377 ? -30.185 -11.886 34.273 1.00 43.12 377 ARG A CA 1
ATOM 2790 C C . ARG A 1 377 ? -29.300 -13.136 34.161 1.00 43.12 377 ARG A C 1
ATOM 2792 O O . ARG A 1 377 ? -29.041 -13.587 33.045 1.00 43.12 377 ARG A O 1
ATOM 2799 N N . ARG A 1 378 ? -28.776 -13.631 35.282 1.00 40.19 378 ARG A N 1
ATOM 2800 C CA . ARG A 1 378 ? -28.042 -14.902 35.323 1.00 40.19 378 ARG A CA 1
ATOM 2801 C C . ARG A 1 378 ? -29.088 -16.005 35.135 1.00 40.19 378 ARG A C 1
ATOM 2803 O O . ARG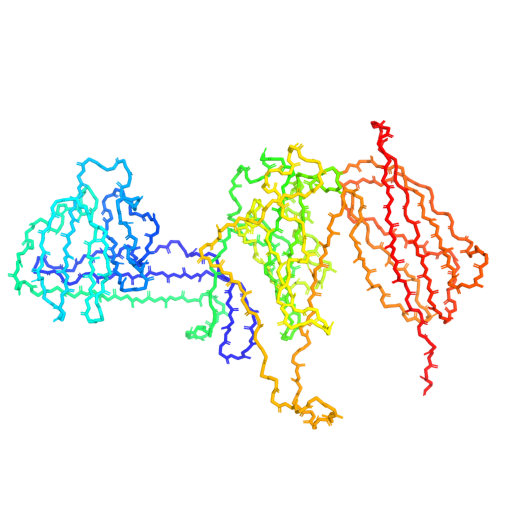 A 1 378 ? -30.045 -16.038 35.902 1.00 40.19 378 ARG A O 1
ATOM 2810 N N . VAL A 1 379 ? -28.958 -16.801 34.080 1.00 33.69 379 VAL A N 1
ATOM 2811 C CA . VAL A 1 379 ? -29.571 -18.134 34.055 1.00 33.69 379 VAL A CA 1
ATOM 2812 C C . VAL A 1 379 ? -28.605 -18.979 34.882 1.00 33.69 379 VAL A C 1
ATOM 2814 O O . VAL A 1 379 ? -27.394 -18.850 34.666 1.00 33.69 379 VAL A O 1
ATOM 2817 N N . ARG A 1 380 ? -29.115 -19.616 35.940 1.00 33.59 380 ARG A N 1
ATOM 2818 C CA . ARG A 1 380 ? -28.303 -20.482 36.799 1.00 33.59 380 ARG A CA 1
ATOM 2819 C C . ARG A 1 380 ? -27.840 -21.686 36.003 1.00 33.59 380 ARG A C 1
ATOM 2821 O O . ARG A 1 380 ? -28.645 -22.134 35.160 1.00 33.59 380 ARG A O 1
#

pLDDT: mean 75.08, std 23.89, range [24.53, 98.69]

Foldseek 3Di:
DWFFFKWFQAPVRAIFTFGKDKWKWKQFPVGIDTAPEELDQAADALHKYKYAQVVPQDWCQSNAPPFPWKKKFKDAQQWTADIDTGTGGGGHDPRIMMIMAGHNGNVVCPPGDGGGGMDMDMDMDTPPYDDDTPDMDGAQAWQAAQLDGDGHRHDPCNLVVFAAKWWKWFGAPDNEIETDIEHDPAQFHPHDNDSNQVSVVCSVVGGNTMGTHDTGQQRWDWDQDVPHPDIDTLEFGNVCNNVVSGGDDRDDDPDDDDDDDDPPDDPPDDDDDPPDDPYDYDSWHHTQWDTADADEDEQPDWDWAWIAHAAWKWKWKFKAFPPDPGDDDTDTDIDGGHTDTDTDPDGDDAGKMKIKMWIAHPVGDIDIDIYIYGYHDDPD

Secondary structure (DSSP, 8-state):
-PPEEEEEE-TTS-EEEEEEEEEEEEEETTEEEEE--BS-S---TT-EEEE-GGG-S--SGGGGTT-S-EEEEEEETTEEEEEEES---S---TTEEEEEEETHHHHHTTT--TT-B-EEEEEEEETTSSSS-SEEEE-SEEEEETTEE--TT--TTTTTT-SB-EEEEEEETTTEEEEEEE--SSSS---BS-HHHHHHHHHHHT-SEEEEE--GGG---EEE-TT-SSEEE-S---BTHHHHSS--BPPP-S----------S-TT-------------EEE---SS----EEEE-TTSPPEEEEEESS-EEEEEEEEETTSS--S-EEEEEE-SEEEEEEPSS---SEEEEEEEEEE-TT--EEEEEEEEEEPPPP-

Sequence (380 aa):
TEGRKTALLGADETGRVGDAGFVGTLALPGGPAPLDGFNRIRVLDGQVGAYTGRWGPYTRARVVEGASEVRSVLVRDGRVAEVRDGTRAGQIDAGSFELVGRGTGARRLAGLEPGTSVGASAAAAFGGVSGTPQFAVGGVAYLVRGGQITDDGAPADLDRRGPYPRVAVGFGPGRTLLLVVADGRQATSSGFLRTIDFAQLLKDLGAEEALHLDGGGSATMVARQPSRDRVEVVNSPSDGAEATGTGGIERAVPNGIGIFYDAGGQPGRPGPNRRAGSGKFFGARFVAGFGRRRLRVRPERRARLGLYASKRARVRVAVRRRGRRRVGARFAGRIGPGAVRIRLRRRLGPGRYVLRLRARTPSGRRASDRAVLRVKRRVR

Radius of gyration: 25.97 Å; chains: 1; bounding box: 64×54×73 Å